Protein AF-0000000076754053 (afdb_homodimer)

Radius of gyration: 27.09 Å; Cα contacts (8 Å, |Δi|>4): 849; chains: 2; bounding box: 54×86×59 Å

InterPro domains:
  IPR000281 Helix-turn-helix protein RpiR [PF01418] (1-73)
  IPR000281 Helix-turn-helix protein RpiR [PS51071] (1-77)
  IPR001347 SIS domain [PF01380] (125-253)
  IPR001347 SIS domain [PS51464] (122-263)
  IPR009057 Homedomain-like superfamily [SSF46689] (1-76)
  IPR035472 RpiR-like, SIS domain [cd05013] (117-256)
  IPR036388 Winged helix-like DNA-binding domain superfamily [G3DSA:1.10.10.10] (1-75)
  IPR046348 SIS domain superfamily [SSF53697] (96-278)
  IPR047640 HTH-type transcriptional regulator RpiR-like [PTHR30514] (1-277)

Structure (mmCIF, N/CA/C/O backbone):
data_AF-0000000076754053-model_v1
#
loop_
_entity.id
_entity.type
_entity.pdbx_description
1 polymer 'SIS domain protein'
#
loop_
_atom_site.group_PDB
_atom_site.id
_atom_site.type_symbol
_atom_site.label_atom_id
_atom_site.label_alt_id
_atom_site.label_comp_id
_atom_site.label_asym_id
_atom_site.label_entity_id
_atom_site.label_seq_id
_atom_site.pdbx_PDB_ins_code
_atom_site.Cartn_x
_atom_site.Cartn_y
_atom_site.Cartn_z
_atom_site.occupancy
_atom_site.B_iso_or_equiv
_atom_site.auth_seq_id
_atom_site.auth_comp_id
_atom_site.auth_asym_id
_atom_site.auth_atom_id
_atom_site.pdbx_PDB_model_num
ATOM 1 N N . MET A 1 1 ? -19.969 27.953 22.328 1 59.28 1 MET A N 1
ATOM 2 C CA . MET A 1 1 ? -20.359 27.812 20.922 1 59.28 1 MET A CA 1
ATOM 3 C C . MET A 1 1 ? -19.125 27.875 20.016 1 59.28 1 MET A C 1
ATOM 5 O O . MET A 1 1 ? -18.25 28.719 20.203 1 59.28 1 MET A O 1
ATOM 9 N N . SER A 1 2 ? -18.938 26.938 19.203 1 71.06 2 SER A N 1
ATOM 10 C CA . SER A 1 2 ? -17.75 26.859 18.359 1 71.06 2 SER A CA 1
ATOM 11 C C . SER A 1 2 ? -17.703 28.016 17.375 1 71.06 2 SER A C 1
ATOM 13 O O . SER A 1 2 ? -18.734 28.641 17.094 1 71.06 2 SER A O 1
ATOM 15 N N . CYS A 1 3 ? -16.516 28.391 17 1 79.94 3 CYS A N 1
ATOM 16 C CA . CYS A 1 3 ? -16.328 29.469 16.031 1 79.94 3 CYS A CA 1
ATOM 17 C C . CYS A 1 3 ? -17.234 29.266 14.82 1 79.94 3 CYS A C 1
ATOM 19 O O . CYS A 1 3 ? -17.906 30.188 14.383 1 79.94 3 CYS A O 1
ATOM 21 N N . ILE A 1 4 ? -17.25 28.047 14.484 1 78.56 4 ILE A N 1
ATOM 22 C CA . ILE A 1 4 ? -18.031 27.703 13.305 1 78.56 4 ILE A CA 1
ATOM 23 C C . ILE A 1 4 ? -19.516 27.875 13.594 1 78.56 4 ILE A C 1
ATOM 25 O O . ILE A 1 4 ? -20.25 28.453 12.781 1 78.56 4 ILE A O 1
ATOM 29 N N . THR A 1 5 ? -19.953 27.344 14.664 1 72.88 5 THR A N 1
ATOM 30 C CA . THR A 1 5 ? -21.359 27.469 15.047 1 72.88 5 THR A CA 1
ATOM 31 C C . THR A 1 5 ? -21.75 28.938 15.172 1 72.88 5 THR A C 1
ATOM 33 O O . THR A 1 5 ? -22.828 29.328 14.75 1 72.88 5 THR A O 1
ATOM 36 N N . LYS A 1 6 ? -20.859 29.766 15.719 1 80.56 6 LYS A N 1
ATOM 37 C CA . LYS A 1 6 ? -21.094 31.203 15.859 1 80.56 6 LYS A CA 1
ATOM 38 C C . LYS A 1 6 ? -21.281 31.859 14.5 1 80.56 6 LYS A C 1
ATOM 40 O O . LYS A 1 6 ? -22.219 32.656 14.297 1 80.56 6 LYS A O 1
ATOM 45 N N . ILE A 1 7 ? -20.422 31.438 13.633 1 85.19 7 ILE A N 1
ATOM 46 C CA . ILE A 1 7 ? -20.438 32.031 12.305 1 85.19 7 ILE A CA 1
ATOM 47 C C . ILE A 1 7 ? -21.703 31.609 11.562 1 85.19 7 ILE A C 1
ATOM 49 O O . ILE A 1 7 ? -22.406 32.438 10.977 1 85.19 7 ILE A O 1
ATOM 53 N N . LYS A 1 8 ? -22.031 30.375 11.633 1 80.25 8 LYS A N 1
ATOM 54 C CA . LYS A 1 8 ? -23.219 29.844 10.961 1 80.25 8 LYS A CA 1
ATOM 55 C C . LYS A 1 8 ? -24.484 30.516 11.492 1 80.25 8 LYS A C 1
ATOM 57 O O . LYS A 1 8 ? -25.391 30.859 10.719 1 80.25 8 LYS A O 1
ATOM 62 N N . SER A 1 9 ? -24.562 30.656 12.75 1 79.62 9 SER A N 1
ATOM 63 C CA . SER A 1 9 ? -25.75 31.219 13.398 1 79.62 9 SER A CA 1
ATOM 64 C C . SER A 1 9 ? -25.906 32.688 13.062 1 79.62 9 SER A C 1
ATOM 66 O O . SER A 1 9 ? -27.031 33.188 12.992 1 79.62 9 SER A O 1
ATOM 68 N N . ALA A 1 10 ? -24.844 33.375 12.758 1 81.75 10 ALA A N 1
ATOM 69 C CA . ALA A 1 10 ? -24.891 34.812 12.602 1 81.75 10 ALA A CA 1
ATOM 70 C C . ALA A 1 10 ? -24.875 35.219 11.125 1 81.75 10 ALA A C 1
ATOM 72 O O . ALA A 1 10 ? -25.078 36.375 10.789 1 81.75 10 ALA A O 1
ATOM 73 N N . LEU A 1 11 ? -24.688 34.281 10.234 1 86.12 11 LEU A N 1
ATOM 74 C CA . LEU A 1 11 ? -24.391 34.531 8.828 1 86.12 11 LEU A CA 1
ATOM 75 C C . LEU A 1 11 ? -25.5 35.344 8.172 1 86.12 11 LEU A C 1
ATOM 77 O O . LEU A 1 11 ? -25.219 36.281 7.434 1 86.12 11 LEU A O 1
ATOM 81 N N . GLU A 1 12 ? -26.688 35.062 8.406 1 82.06 12 GLU A N 1
ATOM 82 C CA . GLU A 1 12 ? -27.828 35.688 7.746 1 82.06 12 GLU A CA 1
ATOM 83 C C . GLU A 1 12 ? -28 37.125 8.227 1 82.06 12 GLU A C 1
ATOM 85 O O . GLU A 1 12 ? -28.562 37.969 7.512 1 82.06 12 GLU A O 1
ATOM 90 N N . SER A 1 13 ? -27.484 37.5 9.359 1 86.62 13 SER A N 1
ATOM 91 C CA . SER A 1 13 ? -27.656 38.844 9.922 1 86.62 13 SER A CA 1
ATOM 92 C C . SER A 1 13 ? -26.438 39.719 9.641 1 86.62 13 SER A C 1
ATOM 94 O O . SER A 1 13 ? -26.438 40.906 9.977 1 86.62 13 SER A O 1
ATOM 96 N N . MET A 1 14 ? -25.484 39.188 8.898 1 86.19 14 MET A N 1
ATOM 97 C CA . MET A 1 14 ? -24.234 39.906 8.641 1 86.19 14 MET A CA 1
ATOM 98 C C . MET A 1 14 ? -24.344 40.781 7.391 1 86.19 14 MET A C 1
ATOM 100 O O . MET A 1 14 ? -25.234 40.562 6.562 1 86.19 14 MET A O 1
ATOM 104 N N . THR A 1 15 ? -23.484 41.844 7.383 1 89.25 15 THR A N 1
ATOM 105 C CA . THR A 1 15 ? -23.375 42.656 6.18 1 89.25 15 THR A CA 1
ATOM 106 C C . THR A 1 15 ? -22.812 41.844 5.023 1 89.25 15 THR A C 1
ATOM 108 O O . THR A 1 15 ? -22.312 40.75 5.227 1 89.25 15 THR A O 1
ATOM 111 N N . ALA A 1 16 ? -22.906 42.406 3.836 1 89.19 16 ALA A N 1
ATOM 112 C CA . ALA A 1 16 ? -22.438 41.688 2.643 1 89.19 16 ALA A CA 1
ATOM 113 C C . ALA A 1 16 ? -20.969 41.312 2.777 1 89.19 16 ALA A C 1
ATOM 115 O O . ALA A 1 16 ? -20.594 40.156 2.469 1 89.19 16 ALA A O 1
ATOM 116 N N . THR A 1 17 ? -20.219 42.219 3.18 1 90.75 17 THR A N 1
ATOM 117 C CA . THR A 1 17 ? -18.797 41.938 3.346 1 90.75 17 THR A CA 1
ATOM 118 C C . THR A 1 17 ? -18.562 40.906 4.422 1 90.75 17 THR A C 1
ATOM 120 O O . THR A 1 17 ? -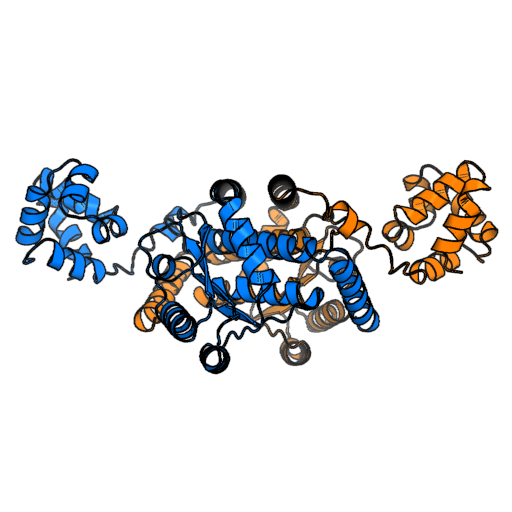17.719 40 4.25 1 90.75 17 THR A O 1
ATOM 123 N N . GLU A 1 18 ? -19.281 40.969 5.512 1 92.56 18 GLU A N 1
ATOM 124 C CA . GLU A 1 18 ? -19.172 40 6.598 1 92.56 18 GLU A CA 1
ATOM 125 C C . GLU A 1 18 ? -19.609 38.625 6.152 1 92.56 18 GLU A C 1
ATOM 127 O O . GLU A 1 18 ? -19 37.625 6.535 1 92.56 18 GLU A O 1
ATOM 132 N N . GLN A 1 19 ? -20.562 38.531 5.336 1 92.06 19 GLN A N 1
ATOM 133 C CA . GLN A 1 19 ? -21.016 37.281 4.785 1 92.06 19 GLN A CA 1
ATOM 134 C C . GLN A 1 19 ? -19.953 36.656 3.895 1 92.06 19 GLN A C 1
ATOM 136 O O . GLN A 1 19 ? -19.75 35.438 3.922 1 92.06 19 GLN A O 1
ATOM 141 N N . MET A 1 20 ? -19.328 37.438 3.178 1 89.19 20 MET A N 1
ATOM 142 C CA . MET A 1 20 ? -18.234 36.938 2.338 1 89.19 20 MET A CA 1
ATOM 143 C C . MET A 1 20 ? -17.141 36.312 3.188 1 89.19 20 MET A C 1
ATOM 145 O O . MET A 1 20 ? -16.641 35.219 2.877 1 89.19 20 MET A O 1
ATOM 149 N N . ILE A 1 21 ? -16.781 37 4.27 1 92 21 ILE A N 1
ATOM 150 C CA . ILE A 1 21 ? -15.742 36.5 5.164 1 92 21 ILE A CA 1
ATOM 151 C C . ILE A 1 21 ? -16.219 35.25 5.879 1 92 21 ILE A C 1
ATOM 153 O O . ILE A 1 21 ? -15.508 34.25 5.926 1 92 21 ILE A O 1
ATOM 157 N N . GLY A 1 22 ? -17.406 35.281 6.461 1 90.75 22 GLY A N 1
ATOM 158 C CA . GLY A 1 22 ? -17.953 34.125 7.141 1 90.75 22 GLY A CA 1
ATOM 159 C C . GLY A 1 22 ? -18.031 32.906 6.254 1 90.75 22 GLY A C 1
ATOM 160 O O . GLY A 1 22 ? -17.625 31.812 6.664 1 90.75 22 GLY A O 1
ATOM 161 N N .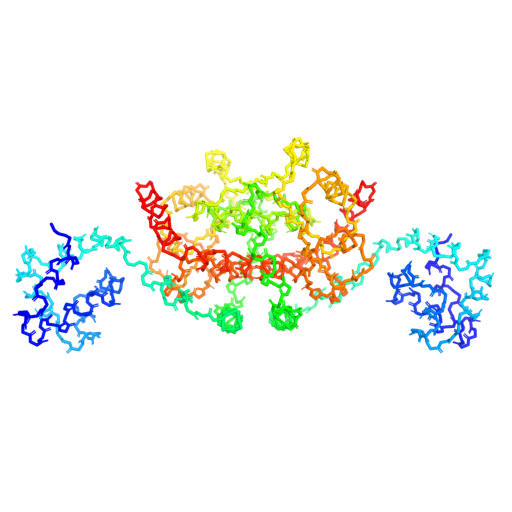 ARG A 1 23 ? -18.516 33.094 4.988 1 84.31 23 ARG A N 1
ATOM 162 C CA . ARG A 1 23 ? -18.594 31.984 4.035 1 84.31 23 ARG A CA 1
ATOM 163 C C . ARG A 1 23 ? -17.203 31.484 3.666 1 84.31 23 ARG A C 1
ATOM 165 O O . ARG A 1 23 ? -16.984 30.281 3.533 1 84.31 23 ARG A O 1
ATOM 172 N N . TYR A 1 24 ? -16.359 32.438 3.533 1 86.12 24 TYR A N 1
ATOM 173 C CA . TYR A 1 24 ? -14.984 32.031 3.236 1 86.12 24 TYR A CA 1
ATOM 174 C C . TYR A 1 24 ? -14.406 31.172 4.367 1 86.12 24 TYR A C 1
ATOM 176 O O . TYR A 1 24 ? -13.75 30.172 4.117 1 86.12 24 TYR A O 1
ATOM 184 N N . ILE A 1 25 ? -14.617 31.578 5.621 1 85 25 ILE A N 1
ATOM 185 C CA . ILE A 1 25 ? -14.141 30.828 6.777 1 85 25 ILE A CA 1
ATOM 186 C C . ILE A 1 25 ? -14.766 29.422 6.777 1 85 25 ILE A C 1
ATOM 188 O O . ILE A 1 25 ? -14.07 28.438 6.996 1 85 25 ILE A O 1
ATOM 192 N N . LEU A 1 26 ? -16.062 29.359 6.434 1 77.31 26 LEU A N 1
ATOM 193 C CA . LEU A 1 26 ? -16.797 28.094 6.477 1 77.31 26 LEU A CA 1
ATOM 194 C C . LEU A 1 26 ? -16.344 27.172 5.348 1 77.31 26 LEU A C 1
ATOM 196 O O . LEU A 1 26 ? -16.266 25.953 5.527 1 77.31 26 LEU A O 1
ATOM 200 N N . GLU A 1 27 ? -15.977 27.797 4.207 1 73.25 27 GLU A N 1
ATOM 201 C CA . GLU A 1 27 ? -15.656 27.031 3.006 1 73.25 27 GLU A CA 1
ATOM 202 C C . GLU A 1 27 ? -14.164 26.75 2.906 1 73.25 27 GLU A C 1
ATOM 204 O O . GLU A 1 27 ? -13.75 25.766 2.291 1 73.25 27 GLU A O 1
ATOM 209 N N . HIS A 1 28 ? -13.422 27.641 3.531 1 74.56 28 HIS A N 1
ATOM 210 C CA . HIS A 1 28 ? -11.969 27.562 3.379 1 74.56 28 HIS A CA 1
ATOM 211 C C . HIS A 1 28 ? -11.273 27.594 4.734 1 74.56 28 HIS A C 1
ATOM 213 O O . HIS A 1 28 ? -10.32 28.359 4.93 1 74.56 28 HIS A O 1
ATOM 219 N N . ARG A 1 29 ? -11.734 26.766 5.676 1 73.75 29 ARG A N 1
ATOM 220 C CA . ARG A 1 29 ? -11.266 26.781 7.059 1 73.75 29 ARG A CA 1
ATOM 221 C C . ARG A 1 29 ? -9.75 26.609 7.125 1 73.75 29 ARG A C 1
ATOM 223 O O . ARG A 1 29 ? -9.07 27.375 7.812 1 73.75 29 ARG A O 1
ATOM 230 N N . HIS A 1 30 ? -9.312 25.672 6.379 1 67.75 30 HIS A N 1
ATOM 231 C CA . HIS A 1 30 ? -7.891 25.359 6.449 1 67.75 30 HIS A CA 1
ATOM 232 C C . HIS A 1 30 ? -7.051 26.516 5.902 1 67.75 30 HIS A C 1
ATOM 234 O O . HIS A 1 30 ? -6.027 26.875 6.492 1 67.75 30 HIS A O 1
ATOM 240 N N . GLU A 1 31 ? -7.492 27.109 4.863 1 75 31 GLU A N 1
ATOM 241 C CA . GLU A 1 31 ? -6.789 28.25 4.289 1 75 31 GLU A CA 1
ATOM 242 C C . GLU A 1 31 ? -6.797 29.438 5.242 1 75 31 GLU A C 1
ATOM 244 O O . GLU A 1 31 ? -5.793 30.141 5.375 1 75 31 GLU A O 1
ATOM 249 N N . VAL A 1 32 ? -7.855 29.578 5.926 1 83.12 32 VAL A N 1
ATOM 250 C CA . VAL A 1 32 ? -8.023 30.688 6.859 1 83.12 32 VAL A CA 1
ATOM 251 C C . VAL A 1 32 ? -6.996 30.578 7.984 1 83.12 32 VAL A C 1
ATOM 253 O O . VAL A 1 32 ? -6.422 31.578 8.406 1 83.12 32 VAL A O 1
ATOM 256 N N . LEU A 1 33 ? -6.805 29.25 8.32 1 78.81 33 LEU A N 1
ATOM 257 C CA . LEU A 1 33 ? -5.891 29.031 9.438 1 78.81 33 LEU A CA 1
ATOM 258 C C . LEU A 1 33 ? -4.449 29.281 9.008 1 78.81 33 LEU A C 1
ATOM 260 O O . LEU A 1 33 ? -3.609 29.656 9.836 1 78.81 33 LEU A O 1
ATOM 264 N N . GLU A 1 34 ? -4.203 29.297 7.746 1 75.5 34 GLU A N 1
ATOM 265 C CA . GLU A 1 34 ? -2.828 29.359 7.258 1 75.5 34 GLU A CA 1
ATOM 266 C C . GLU A 1 34 ? -2.496 30.734 6.707 1 75.5 34 GLU A C 1
ATOM 268 O O . GLU A 1 34 ? -1.337 31.156 6.723 1 75.5 34 GLU A O 1
ATOM 273 N N . MET A 1 35 ? -3.441 31.453 6.238 1 80.5 35 MET A N 1
ATOM 274 C CA . MET A 1 35 ? -3.227 32.719 5.566 1 80.5 35 MET A CA 1
ATOM 275 C C . MET A 1 35 ? -3.156 33.875 6.574 1 80.5 35 MET A C 1
ATOM 277 O O . MET A 1 35 ? -3.789 33.812 7.633 1 80.5 35 MET A O 1
ATOM 281 N N . ASN A 1 36 ? -2.248 34.812 6.227 1 82.19 36 ASN A N 1
ATOM 282 C CA . ASN A 1 36 ? -2.244 36.031 7.039 1 82.19 36 ASN A CA 1
ATOM 283 C C . ASN A 1 36 ? -3.371 36.969 6.633 1 82.19 36 ASN A C 1
ATOM 285 O O . ASN A 1 36 ? -4.113 36.688 5.688 1 82.19 36 ASN A O 1
ATOM 289 N N . THR A 1 37 ? -3.453 38.031 7.434 1 88.75 37 THR A N 1
ATOM 290 C CA . THR A 1 37 ? -4.574 38.969 7.309 1 88.75 37 THR A CA 1
ATOM 291 C C . THR A 1 37 ? -4.637 39.562 5.902 1 88.75 37 THR A C 1
ATOM 293 O O . THR A 1 37 ? -5.719 39.656 5.32 1 88.75 37 THR A O 1
ATOM 296 N N . LEU A 1 38 ? -3.502 39.875 5.336 1 83.44 38 LEU A N 1
ATOM 297 C CA . LEU A 1 38 ? -3.453 40.469 4 1 83.44 38 LEU A CA 1
ATOM 298 C C . LEU A 1 38 ? -3.846 39.438 2.943 1 83.44 38 LEU A C 1
ATOM 300 O O . LEU A 1 38 ? -4.629 39.75 2.039 1 83.44 38 LEU A O 1
ATOM 304 N N . GLU A 1 39 ? -3.41 38.312 3.029 1 84.12 39 GLU A N 1
ATOM 305 C CA . GLU A 1 39 ? -3.705 37.219 2.109 1 84.12 39 GLU A CA 1
ATOM 306 C C . GLU A 1 39 ? -5.188 36.844 2.137 1 84.12 39 GLU A C 1
ATOM 308 O O . GLU A 1 39 ? -5.789 36.594 1.093 1 84.12 39 GLU A O 1
ATOM 313 N N . LEU A 1 40 ? -5.707 36.719 3.295 1 91.75 40 LEU A N 1
ATOM 314 C CA . LEU A 1 40 ? -7.117 36.406 3.473 1 91.75 40 LEU A CA 1
ATOM 315 C C . LEU A 1 40 ? -8 37.469 2.803 1 91.75 40 LEU A C 1
ATOM 317 O O . LEU A 1 40 ? -9.016 37.125 2.195 1 91.75 40 LEU A O 1
ATOM 321 N N . GLY A 1 41 ? -7.555 38.719 2.893 1 91 41 GLY A N 1
ATOM 322 C CA . GLY A 1 41 ? -8.266 39.781 2.197 1 91 41 GLY A CA 1
ATOM 323 C C . GLY A 1 41 ? -8.312 39.594 0.695 1 91 41 GLY A C 1
ATOM 324 O O . GLY A 1 41 ? -9.383 39.688 0.088 1 91 41 GLY A O 1
ATOM 325 N N . TRP A 1 42 ? -7.211 39.25 0.182 1 82.31 42 TRP A N 1
ATOM 326 C CA . TRP A 1 42 ? -7.105 39.031 -1.258 1 82.31 42 TRP A CA 1
ATOM 327 C C . TRP A 1 42 ? -7.906 37.812 -1.689 1 82.31 42 TRP A C 1
ATOM 329 O O . TRP A 1 42 ? -8.688 37.875 -2.643 1 82.31 42 TRP A O 1
ATOM 339 N N . ALA A 1 43 ? -7.812 36.844 -0.965 1 81.94 43 ALA A N 1
ATOM 340 C CA . ALA A 1 43 ? -8.398 35.531 -1.319 1 81.94 43 ALA A CA 1
ATOM 341 C C . ALA A 1 43 ? -9.922 35.594 -1.236 1 81.94 43 ALA A C 1
ATOM 343 O O . ALA A 1 43 ? -10.609 34.906 -1.985 1 81.94 43 ALA A O 1
ATOM 344 N N . SER A 1 44 ? -10.391 36.375 -0.366 1 87.75 44 SER A N 1
ATOM 345 C CA . SER A 1 44 ? -11.836 36.438 -0.14 1 87.75 44 SER A CA 1
ATOM 346 C C . SER A 1 44 ? -12.469 37.594 -0.88 1 87.75 44 SER A C 1
ATOM 348 O O . SER A 1 44 ? -13.68 37.812 -0.796 1 87.75 44 SER A O 1
ATOM 350 N N . GLY A 1 45 ? -11.617 38.375 -1.579 1 85.62 45 GLY A N 1
ATOM 351 C CA . GLY A 1 45 ? -12.133 39.531 -2.285 1 85.62 45 GLY A CA 1
ATOM 352 C C . GLY A 1 45 ? -12.531 40.656 -1.357 1 85.62 45 GLY A C 1
ATOM 353 O O . GLY A 1 45 ? -13.477 41.406 -1.642 1 85.62 45 GLY A O 1
ATOM 354 N N . THR A 1 46 ? -11.969 40.719 -0.225 1 91.19 46 THR A N 1
ATOM 355 C CA . THR A 1 46 ? -12.219 41.781 0.756 1 91.19 46 THR A CA 1
ATOM 356 C C . THR A 1 46 ? -10.93 42.5 1.119 1 91.19 46 THR A C 1
ATOM 358 O O . THR A 1 46 ? -10.117 42.812 0.244 1 91.19 46 THR A O 1
ATOM 361 N N . SER A 1 47 ? -10.742 42.875 2.352 1 89.31 47 SER A N 1
ATOM 362 C CA . SER A 1 47 ? -9.516 43.5 2.811 1 89.31 47 SER A CA 1
ATOM 363 C C . SER A 1 47 ? -9.078 42.969 4.164 1 89.31 47 SER A C 1
ATOM 365 O O . SER A 1 47 ? -9.883 42.375 4.898 1 89.31 47 SER A O 1
ATOM 367 N N . GLY A 1 48 ? -7.766 43.094 4.434 1 91.75 48 GLY A N 1
ATOM 368 C CA . GLY A 1 48 ? -7.266 42.688 5.742 1 91.75 48 GLY A CA 1
ATOM 369 C C . GLY A 1 48 ? -7.984 43.375 6.887 1 91.75 48 GLY A C 1
ATOM 370 O O . GLY A 1 48 ? -8.273 42.75 7.91 1 91.75 48 GLY A O 1
ATOM 371 N N . ALA A 1 49 ? -8.227 44.656 6.711 1 92.44 49 ALA A N 1
ATOM 372 C CA . ALA A 1 49 ? -8.93 45.438 7.73 1 92.44 49 ALA A CA 1
ATOM 373 C C . ALA A 1 49 ? -10.336 44.875 7.961 1 92.44 49 ALA A C 1
ATOM 375 O O . ALA A 1 49 ? -10.805 44.812 9.102 1 92.44 49 ALA A O 1
ATOM 376 N N . ALA A 1 50 ? -11.008 44.438 6.906 1 94.06 50 ALA A N 1
ATOM 377 C CA . ALA A 1 50 ? -12.344 43.844 7.023 1 94.06 50 ALA A CA 1
ATOM 378 C C . ALA A 1 50 ? -12.305 42.562 7.852 1 94.06 50 ALA A C 1
ATOM 380 O O . ALA A 1 50 ? -13.211 42.312 8.648 1 94.06 50 ALA A O 1
ATOM 381 N N . TRP A 1 51 ? -11.289 41.719 7.719 1 94.25 51 TRP A N 1
ATOM 382 C CA . TRP A 1 51 ? -11.125 40.5 8.477 1 94.25 51 TRP A CA 1
ATOM 383 C C . TRP A 1 51 ? -10.922 40.781 9.961 1 94.25 51 TRP A C 1
ATOM 385 O O . TRP A 1 51 ? -11.477 40.094 10.82 1 94.25 51 TRP A O 1
ATOM 395 N N . THR A 1 52 ? -10.094 41.812 10.273 1 93.38 52 THR A N 1
ATOM 396 C CA . THR A 1 52 ? -9.867 42.219 11.656 1 93.38 52 THR A CA 1
ATOM 397 C C . THR A 1 52 ? -11.164 42.719 12.297 1 93.38 52 THR A C 1
ATOM 399 O O . THR A 1 52 ? -11.477 42.344 13.43 1 93.38 52 THR A O 1
ATOM 402 N N . ARG A 1 53 ? -11.953 43.531 11.625 1 93.81 53 ARG A N 1
ATOM 403 C CA . ARG A 1 53 ? -13.234 44.031 12.109 1 93.81 53 ARG A CA 1
ATOM 404 C C . ARG A 1 53 ? -14.219 42.875 12.32 1 93.81 53 ARG A C 1
ATOM 406 O O . ARG A 1 53 ? -14.969 42.875 13.297 1 93.81 53 ARG A O 1
ATOM 413 N N . PHE A 1 54 ? -14.227 41.906 11.32 1 94.25 54 PHE A N 1
ATOM 414 C CA . PHE A 1 54 ? -15.086 40.75 11.422 1 94.25 54 PHE A CA 1
ATOM 415 C C . PHE A 1 54 ? -14.805 39.969 12.703 1 94.25 54 PHE A C 1
ATOM 417 O O . PHE A 1 54 ? -15.727 39.625 13.438 1 94.25 54 PHE A O 1
ATOM 424 N N . ALA A 1 55 ? -13.539 39.688 12.938 1 93.88 55 ALA A N 1
ATOM 425 C CA . ALA A 1 55 ? -13.148 38.938 14.125 1 93.88 55 ALA A CA 1
ATOM 426 C C . ALA A 1 55 ? -13.641 39.625 15.398 1 93.88 55 ALA A C 1
ATOM 428 O O . ALA A 1 55 ? -14.195 38.969 16.281 1 93.88 55 ALA A O 1
ATOM 429 N N . LYS A 1 56 ? -13.453 40.906 15.484 1 91.69 56 LYS A N 1
ATOM 430 C CA . LYS A 1 56 ? -13.883 41.656 16.656 1 91.69 56 LYS A CA 1
ATOM 431 C C . LYS A 1 56 ? -15.398 41.656 16.781 1 91.69 56 LYS A C 1
ATOM 433 O O . LYS A 1 56 ? -15.93 41.5 17.891 1 91.69 56 LYS A O 1
ATOM 438 N N . LYS A 1 57 ? -16.047 41.781 15.695 1 90.5 57 LYS A N 1
ATOM 439 C CA . LYS A 1 57 ? -17.516 41.75 15.703 1 90.5 57 LYS A CA 1
ATOM 440 C C . LYS A 1 57 ? -18.016 40.406 16.219 1 90.5 57 LYS A C 1
ATOM 442 O O . LYS A 1 57 ? -19.031 40.344 16.906 1 90.5 57 LYS A O 1
ATOM 447 N N . MET A 1 58 ? -17.328 39.375 15.867 1 90.69 58 MET A N 1
ATOM 448 C CA . MET A 1 58 ? -17.688 38.031 16.281 1 90.69 58 MET A CA 1
ATOM 449 C C . MET A 1 58 ? -17.312 37.781 17.734 1 90.69 58 MET A C 1
ATOM 451 O O . MET A 1 58 ? -17.531 36.688 18.266 1 90.69 58 MET A O 1
ATOM 455 N N . GLY A 1 59 ? -16.672 38.719 18.328 1 87.5 59 GLY A N 1
ATOM 456 C CA . GLY A 1 59 ? -16.406 38.625 19.75 1 87.5 59 GLY A CA 1
ATOM 457 C C . GLY A 1 59 ? -14.977 38.25 20.078 1 87.5 59 GLY A C 1
ATOM 458 O O . GLY A 1 59 ? -14.656 37.906 21.219 1 87.5 59 GLY A O 1
ATOM 459 N N . TYR A 1 60 ? -14.172 38.281 19.062 1 90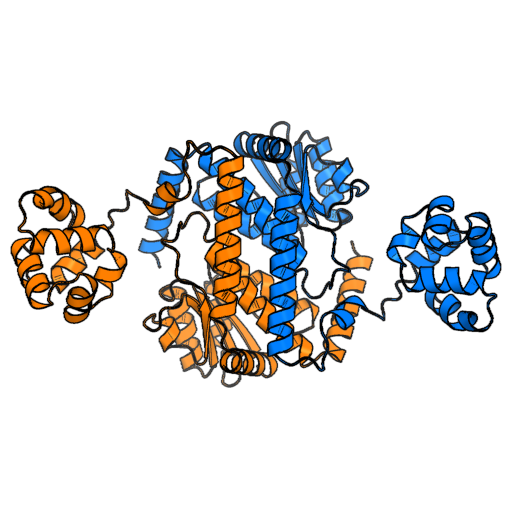.94 60 TYR A N 1
ATOM 460 C CA . TYR A 1 60 ? -12.781 37.906 19.297 1 90.94 60 TYR A CA 1
ATOM 461 C C . TYR A 1 60 ? -11.906 39.156 19.422 1 90.94 60 TYR A C 1
ATOM 463 O O . TYR A 1 60 ? -12.234 40.219 18.875 1 90.94 60 TYR A O 1
ATOM 471 N N . LYS A 1 61 ? -10.789 39.062 20.109 1 88.88 61 LYS A N 1
ATOM 472 C CA . LYS A 1 61 ? -9.867 40.156 20.281 1 88.88 61 LYS A CA 1
ATOM 473 C C . LYS A 1 61 ? -9.195 40.531 18.953 1 88.88 61 LYS A C 1
ATOM 475 O O . LYS A 1 61 ? -8.672 41.625 18.812 1 88.88 61 LYS A O 1
ATOM 480 N N . GLY A 1 62 ? -9.18 39.688 18.047 1 90.69 62 GLY A N 1
ATOM 481 C CA . GLY A 1 62 ? -8.586 39.875 16.734 1 90.69 62 GLY A CA 1
ATOM 482 C C . GLY A 1 62 ? -8.602 38.594 15.898 1 90.69 62 GLY A C 1
ATOM 483 O O . GLY A 1 62 ? -9.156 37.562 16.312 1 90.69 62 GLY A O 1
ATOM 484 N N . LEU A 1 63 ? -8.07 38.781 14.695 1 91.5 63 LEU A N 1
ATOM 485 C CA . LEU A 1 63 ? -8.062 37.656 13.773 1 91.5 63 LEU A CA 1
ATOM 486 C C . LEU A 1 63 ? -7.297 36.469 14.367 1 91.5 63 LEU A C 1
ATOM 488 O O . LEU A 1 63 ? -7.734 35.344 14.258 1 91.5 63 LEU A O 1
ATOM 492 N N . PRO A 1 64 ? -6.219 36.688 15.141 1 85.75 64 PRO A N 1
ATOM 493 C CA . PRO A 1 64 ? -5.523 35.531 15.719 1 85.75 64 PRO A CA 1
ATOM 494 C C . PRO A 1 64 ? -6.391 34.75 16.703 1 85.75 64 PRO A C 1
ATOM 496 O O . PRO A 1 64 ? -6.352 33.531 16.734 1 85.75 64 PRO A O 1
ATOM 499 N N . ALA A 1 65 ? -7.168 35.438 17.547 1 85.38 65 ALA A N 1
ATOM 500 C CA . ALA A 1 65 ? -8.062 34.781 18.5 1 85.38 65 ALA A CA 1
ATOM 501 C C . ALA A 1 65 ? -9.156 33.969 17.781 1 85.38 65 ALA A C 1
ATOM 503 O O . ALA A 1 65 ? -9.516 32.875 18.203 1 85.38 65 ALA A O 1
ATOM 504 N N . LEU A 1 66 ? -9.719 34.531 16.703 1 88.31 66 LEU A N 1
ATOM 505 C CA . LEU A 1 66 ? -10.711 33.812 15.898 1 88.31 66 LEU A CA 1
ATOM 506 C C . LEU A 1 66 ? -10.109 32.562 15.281 1 88.31 66 LEU A C 1
ATOM 508 O O . LEU A 1 66 ? -10.711 31.484 15.336 1 88.31 66 LEU A O 1
ATOM 512 N N . LYS A 1 67 ? -8.977 32.719 14.703 1 84 67 LYS A N 1
ATOM 513 C CA . LYS A 1 67 ? -8.289 31.578 14.102 1 84 67 LYS A CA 1
ATOM 514 C C . LYS A 1 67 ? -8.008 30.5 15.141 1 84 67 LYS A C 1
ATOM 516 O O . LYS A 1 67 ? -8.125 29.297 14.844 1 84 67 LYS A O 1
ATOM 521 N N . LEU A 1 68 ? -7.68 30.922 16.297 1 75.88 68 LEU A N 1
ATOM 522 C CA . LEU A 1 68 ? -7.441 29.953 17.375 1 75.88 68 LEU A CA 1
ATOM 523 C C . LEU A 1 68 ? -8.711 29.172 17.688 1 75.88 68 LEU A C 1
ATOM 525 O O . LEU A 1 68 ? -8.672 27.953 17.859 1 75.88 68 LEU A O 1
ATOM 529 N N . ASP A 1 69 ? -9.758 29.891 17.953 1 74.5 69 ASP A N 1
ATOM 530 C CA . ASP A 1 69 ? -11.039 29.234 18.203 1 74.5 69 ASP A CA 1
ATOM 531 C C . ASP A 1 69 ? -11.461 28.391 17.016 1 74.5 69 ASP A C 1
ATOM 533 O O . ASP A 1 69 ? -11.969 27.266 17.188 1 74.5 69 ASP A O 1
ATOM 537 N N . LEU A 1 70 ? -11.305 29 15.812 1 74.44 70 LEU A N 1
ATOM 538 C CA . LEU A 1 70 ? -11.617 28.266 14.586 1 74.44 70 LEU A CA 1
ATOM 539 C C . LEU A 1 70 ? -10.797 26.984 14.484 1 74.44 70 LEU A C 1
ATOM 541 O O . LEU A 1 70 ? -11.312 25.953 14.047 1 74.44 70 LEU A O 1
ATOM 545 N N . ALA A 1 71 ? -9.586 27.188 14.852 1 66.12 71 ALA A N 1
ATOM 546 C CA . ALA A 1 71 ? -8.711 26.016 14.859 1 66.12 71 ALA A CA 1
ATOM 547 C C . ALA A 1 71 ? -9.234 24.953 15.812 1 66.12 71 ALA A C 1
ATOM 549 O O . ALA A 1 71 ? -9.055 23.75 15.578 1 66.12 71 ALA A O 1
ATOM 550 N N . GLN A 1 72 ? -9.734 25.562 16.812 1 59.12 72 GLN A N 1
ATOM 551 C CA . GLN A 1 72 ? -10.297 24.672 17.828 1 59.12 72 GLN A CA 1
ATOM 552 C C . GLN A 1 72 ? -11.664 24.141 17.406 1 59.12 72 GLN A C 1
ATOM 554 O O . GLN A 1 72 ? -12.102 23.094 17.891 1 59.12 72 GLN A O 1
ATOM 559 N N . ASP A 1 73 ? -12.375 25.141 16.781 1 52.34 73 ASP A N 1
ATOM 560 C CA . ASP A 1 73 ? -13.711 24.75 16.312 1 52.34 73 ASP A CA 1
ATOM 561 C C . ASP A 1 73 ? -13.641 23.562 15.367 1 52.34 73 ASP A C 1
ATOM 563 O O . ASP A 1 73 ? -13.156 23.672 14.242 1 52.34 73 ASP A O 1
ATOM 567 N N . ARG A 1 74 ? -12.867 22.734 15.57 1 46.97 74 ARG A N 1
ATOM 568 C CA . ARG A 1 74 ? -12.859 21.469 14.828 1 46.97 74 ARG A CA 1
ATOM 569 C C . ARG A 1 74 ? -14.266 21.094 14.367 1 46.97 74 ARG A C 1
ATOM 571 O O . ARG A 1 74 ? -15.078 20.625 15.164 1 46.97 74 ARG A O 1
ATOM 578 N N . THR A 1 75 ? -14.93 22.016 13.781 1 41.09 75 THR A N 1
ATOM 579 C CA . THR A 1 75 ? -16.234 21.438 13.477 1 41.09 75 THR A CA 1
ATOM 580 C C . THR A 1 75 ? -16.094 20 12.992 1 41.09 75 THR A C 1
ATOM 582 O O . THR A 1 75 ? -15.602 19.75 11.891 1 41.09 75 THR A O 1
ATOM 585 N N . ASP A 1 76 ? -15.688 19.203 13.648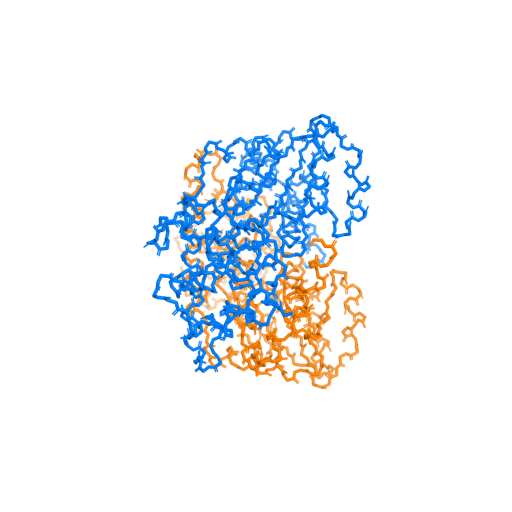 1 41.12 76 ASP A N 1
ATOM 586 C CA . ASP A 1 76 ? -15.656 17.75 13.758 1 41.12 76 ASP A CA 1
ATOM 587 C C . ASP A 1 76 ? -16.75 17.109 12.898 1 41.12 76 ASP A C 1
ATOM 589 O O . ASP A 1 76 ? -16.625 15.961 12.461 1 41.12 76 ASP A O 1
ATOM 593 N N . GLU A 1 77 ? -17.859 17.75 12.875 1 42.56 77 GLU A N 1
ATOM 594 C CA . GLU A 1 77 ? -19.078 17.094 12.453 1 42.56 77 GLU A CA 1
ATOM 595 C C . GLU A 1 77 ? -19.094 16.859 10.945 1 42.56 77 GLU A C 1
ATOM 597 O O . GLU A 1 77 ? -19.734 15.922 10.461 1 42.56 77 GLU A O 1
ATOM 602 N N . GLU A 1 78 ? -18.703 17.906 10.078 1 46.06 78 GLU A N 1
ATOM 603 C CA . GLU A 1 78 ? -18.984 17.766 8.656 1 46.06 78 GLU A CA 1
ATOM 604 C C . GLU A 1 78 ? -17.75 17.297 7.891 1 46.06 78 GLU A C 1
ATOM 606 O O . GLU A 1 78 ? -16.672 17.891 8.016 1 46.06 78 GLU A O 1
ATOM 611 N N . MET A 1 79 ? -17.469 16.156 7.961 1 52.16 79 MET A N 1
ATOM 612 C CA . MET A 1 79 ? -16.453 15.617 7.059 1 52.16 79 MET A CA 1
ATOM 613 C C . MET A 1 79 ? -16.844 15.867 5.602 1 52.16 79 MET A C 1
ATOM 615 O O . MET A 1 79 ? -17.234 14.938 4.895 1 52.16 79 MET A O 1
ATOM 619 N N . PRO A 1 80 ? -16.906 17.25 5.188 1 55.19 80 PRO A N 1
ATOM 620 C CA . PRO A 1 80 ? -17.312 17.547 3.811 1 55.19 80 PRO A CA 1
ATOM 621 C C . PRO A 1 80 ? -16.562 16.703 2.781 1 55.19 80 PRO A C 1
ATOM 623 O O . PRO A 1 80 ? -17.109 16.375 1.724 1 55.19 80 PRO A O 1
ATOM 626 N N . GLU A 1 81 ? -15.461 16.266 3.174 1 57.06 81 GLU A N 1
ATOM 627 C CA . GLU A 1 81 ? -14.648 15.547 2.195 1 57.06 81 GLU A CA 1
ATOM 628 C C . GLU A 1 81 ? -15.211 14.156 1.916 1 57.06 81 GLU A C 1
ATOM 630 O O . GLU A 1 81 ? -15.227 13.703 0.769 1 57.06 81 GLU A O 1
ATOM 635 N N . VAL A 1 82 ? -15.734 13.586 2.975 1 57.09 82 VAL A N 1
ATOM 636 C CA . VAL A 1 82 ? -16.344 12.281 2.752 1 57.09 82 VAL A CA 1
ATOM 637 C C . VAL A 1 82 ? -17.594 12.445 1.882 1 57.09 82 VAL A C 1
ATOM 639 O O . VAL A 1 82 ? -17.828 11.641 0.974 1 57.09 82 VAL A O 1
ATOM 642 N N . ASP A 1 83 ? -18.25 13.516 2.143 1 57.53 83 ASP A N 1
ATOM 643 C CA . ASP A 1 83 ? -19.5 13.758 1.435 1 57.53 83 ASP A CA 1
ATOM 644 C C . ASP A 1 83 ? -19.25 14.023 -0.049 1 57.53 83 ASP A C 1
ATOM 646 O O . ASP A 1 83 ? -20.047 13.602 -0.899 1 57.53 83 ASP A O 1
ATOM 650 N N . LEU A 1 84 ? -18.188 14.594 -0.213 1 61.34 84 LEU A N 1
ATOM 651 C CA . LEU A 1 84 ? -17.906 14.992 -1.589 1 61.34 84 LEU A CA 1
ATOM 652 C C . LEU A 1 84 ? -17.422 13.805 -2.408 1 61.34 84 LEU A C 1
ATOM 654 O O . LEU A 1 84 ? -17.734 13.688 -3.594 1 61.34 84 LEU A O 1
ATOM 658 N N . PHE A 1 85 ? -16.844 12.945 -1.693 1 72.94 85 PHE A N 1
ATOM 659 C CA . PHE A 1 85 ? -16.297 11.844 -2.479 1 72.94 85 PHE A CA 1
ATOM 660 C C . PHE A 1 85 ? -17.25 10.664 -2.496 1 72.94 85 PHE A C 1
ATOM 662 O O . PHE A 1 85 ? -17.562 10.117 -3.561 1 72.94 85 PHE A O 1
ATOM 669 N N . LEU A 1 86 ? -17.703 10.375 -1.278 1 82.56 86 LEU A N 1
ATOM 670 C CA . LEU A 1 86 ? -18.578 9.211 -1.188 1 82.56 86 LEU A CA 1
ATOM 671 C C . LEU A 1 86 ? -20.047 9.633 -1.163 1 82.56 86 LEU A C 1
ATOM 673 O O . LEU A 1 86 ? -20.562 10.055 -0.122 1 82.56 86 LEU A O 1
ATOM 677 N N . ASP A 1 87 ? -20.625 9.688 -2.307 1 82.06 87 ASP A N 1
ATOM 678 C CA . ASP A 1 87 ? -22.047 9.961 -2.412 1 82.06 87 ASP A CA 1
ATOM 679 C C . ASP A 1 87 ? -22.875 8.68 -2.258 1 82.06 87 ASP A C 1
ATOM 681 O O . ASP A 1 87 ? -22.703 7.734 -3.027 1 82.06 87 ASP A O 1
ATOM 685 N N . PRO A 1 88 ? -23.703 8.625 -1.197 1 85.56 88 PRO A N 1
ATOM 686 C CA . PRO A 1 88 ? -24.484 7.41 -0.981 1 85.56 88 PRO A CA 1
ATOM 687 C C . PRO A 1 88 ? -25.422 7.094 -2.148 1 85.56 88 PRO A C 1
ATOM 689 O O . PRO A 1 88 ? -25.922 5.973 -2.258 1 85.56 88 PRO A O 1
ATOM 692 N N . ARG A 1 89 ? -25.641 7.996 -2.992 1 87.31 89 ARG A N 1
ATOM 693 C CA . ARG A 1 89 ? -26.547 7.801 -4.117 1 87.31 89 ARG A CA 1
ATOM 694 C C . ARG A 1 89 ? -25.797 7.309 -5.348 1 87.31 89 ARG A C 1
ATOM 696 O O . ARG A 1 89 ? -26.406 6.918 -6.344 1 87.31 89 ARG A O 1
ATOM 703 N N . ASP A 1 90 ? -24.453 7.289 -5.305 1 90.81 90 ASP A N 1
ATOM 704 C CA . ASP A 1 90 ? -23.656 6.84 -6.445 1 90.81 90 ASP A CA 1
ATOM 705 C C . ASP A 1 90 ? -23.922 5.371 -6.758 1 90.81 90 ASP A C 1
ATOM 707 O O . ASP A 1 90 ? -24.031 4.547 -5.844 1 90.81 90 ASP A O 1
ATOM 711 N N . THR A 1 91 ? -24.031 5.129 -8.023 1 94.69 91 THR A N 1
ATOM 712 C CA . THR A 1 91 ? -23.969 3.736 -8.461 1 94.69 91 THR A CA 1
ATOM 713 C C . THR A 1 91 ? -22.531 3.207 -8.344 1 94.69 91 THR A C 1
ATOM 715 O O . THR A 1 91 ? -21.594 3.982 -8.18 1 94.69 91 THR A O 1
ATOM 718 N N . LEU A 1 92 ? -22.438 1.901 -8.398 1 95.69 92 LEU A N 1
ATOM 719 C CA . LEU A 1 92 ? -21.094 1.317 -8.375 1 95.69 92 LEU A CA 1
ATOM 720 C C . LEU A 1 92 ? -20.281 1.784 -9.578 1 95.69 92 LEU A C 1
ATOM 722 O O . LEU A 1 92 ? -19.078 2.018 -9.461 1 95.69 92 LEU A O 1
ATOM 726 N N . GLY A 1 93 ? -20.922 1.919 -10.703 1 95.19 93 GLY A N 1
ATOM 727 C CA . GLY A 1 93 ? -20.266 2.457 -11.883 1 95.19 93 GLY A CA 1
ATOM 728 C C . GLY A 1 93 ? -19.719 3.857 -11.672 1 95.19 93 GLY A C 1
ATOM 729 O O . GLY A 1 93 ? -18.609 4.164 -12.094 1 95.19 93 GLY A O 1
ATOM 730 N N . ALA A 1 94 ? -20.516 4.664 -11.062 1 94 94 ALA A N 1
ATOM 731 C CA . ALA A 1 94 ? -20.078 6.023 -10.766 1 94 94 ALA A CA 1
ATOM 732 C C . ALA A 1 94 ? -18.875 6.02 -9.812 1 94 94 ALA A C 1
ATOM 734 O O . ALA A 1 94 ? -17.953 6.809 -9.969 1 94 94 ALA A O 1
ATOM 735 N N . LEU A 1 95 ? -18.953 5.168 -8.844 1 94.31 95 LEU A N 1
ATOM 736 C CA . LEU A 1 95 ? -17.844 5.027 -7.895 1 94.31 95 LEU A CA 1
ATOM 737 C C . LEU A 1 95 ? -16.578 4.59 -8.609 1 94.31 95 LEU A C 1
ATOM 739 O O . LEU A 1 95 ? -15.492 5.121 -8.336 1 94.31 95 LEU A O 1
ATOM 743 N N . LEU A 1 96 ? -16.703 3.621 -9.539 1 96.5 96 LEU A N 1
ATOM 744 C CA . LEU A 1 96 ? -15.555 3.141 -10.312 1 96.5 96 LEU A CA 1
ATOM 745 C C . LEU A 1 96 ? -14.945 4.266 -11.133 1 96.5 96 LEU A C 1
ATOM 747 O O . LEU A 1 96 ? -13.719 4.445 -11.141 1 96.5 96 LEU A O 1
ATOM 751 N N . HIS A 1 97 ? -15.758 5.016 -11.711 1 93.62 97 HIS A N 1
ATOM 752 C CA . HIS A 1 97 ? -15.281 6.109 -12.547 1 93.62 97 HIS A CA 1
ATOM 753 C C . HIS A 1 97 ? -14.594 7.188 -11.719 1 93.62 97 HIS A C 1
ATOM 755 O O . HIS A 1 97 ? -13.516 7.668 -12.086 1 93.62 97 HIS A O 1
ATOM 761 N N . LYS A 1 98 ? -15.172 7.539 -10.656 1 91.88 98 LYS A N 1
ATOM 762 C CA . LYS A 1 98 ? -14.633 8.57 -9.773 1 91.88 98 LYS A CA 1
ATOM 763 C C . LYS A 1 98 ? -13.266 8.156 -9.227 1 91.88 98 LYS A C 1
ATOM 765 O O . LYS A 1 98 ? -12.32 8.953 -9.25 1 91.88 98 LYS A O 1
ATOM 770 N N . THR A 1 99 ? -13.188 6.953 -8.742 1 94.94 99 THR A N 1
ATOM 771 C CA . THR A 1 99 ? -11.945 6.496 -8.125 1 94.94 99 THR A CA 1
ATOM 772 C C . THR A 1 99 ? -10.852 6.336 -9.18 1 94.94 99 THR A C 1
ATOM 774 O O . THR A 1 99 ? -9.688 6.668 -8.922 1 94.94 99 THR A O 1
ATOM 777 N N . GLN A 1 100 ? -11.203 5.863 -10.359 1 95.44 100 GLN A N 1
ATOM 778 C CA . GLN A 1 100 ? -10.219 5.742 -11.43 1 95.44 100 GLN A CA 1
ATOM 779 C C . GLN A 1 100 ? -9.648 7.105 -11.82 1 95.44 100 GLN A C 1
ATOM 781 O O . GLN A 1 100 ? -8.438 7.258 -11.961 1 95.44 100 GLN A O 1
ATOM 786 N N . THR A 1 101 ? -10.523 8.078 -11.953 1 92.56 101 THR A N 1
ATOM 787 C CA . THR A 1 101 ? -10.125 9.43 -12.328 1 92.56 101 THR A CA 1
ATOM 788 C C . THR A 1 101 ? -9.195 10.031 -11.281 1 92.56 101 THR A C 1
ATOM 790 O O . THR A 1 101 ? -8.148 10.594 -11.617 1 92.56 101 THR A O 1
ATOM 793 N N . ILE A 1 102 ? -9.531 9.836 -10.055 1 91.69 102 ILE A N 1
ATOM 794 C CA . ILE A 1 102 ? -8.758 10.398 -8.953 1 91.69 102 ILE A CA 1
ATOM 795 C C . ILE A 1 102 ? -7.375 9.75 -8.914 1 91.69 102 ILE A C 1
ATOM 797 O O . ILE A 1 102 ? -6.367 10.438 -8.742 1 91.69 102 ILE A O 1
ATOM 801 N N . LEU A 1 103 ? -7.355 8.477 -9.109 1 95.25 103 LEU A N 1
ATOM 802 C CA . LEU A 1 103 ? -6.086 7.758 -9.047 1 95.25 103 LEU A CA 1
ATOM 803 C C . LEU A 1 103 ? -5.195 8.117 -10.234 1 95.25 103 LEU A C 1
ATOM 805 O O . LEU A 1 103 ? -3.98 8.258 -10.078 1 95.25 103 LEU A O 1
ATOM 809 N N . GLU A 1 104 ? -5.801 8.258 -11.398 1 93.44 104 GLU A N 1
ATOM 810 C CA . GLU A 1 104 ? -5.043 8.664 -12.57 1 93.44 104 GLU A CA 1
ATOM 811 C C . GLU A 1 104 ? -4.441 10.055 -12.391 1 93.44 104 GLU A C 1
ATOM 813 O O . GLU A 1 104 ? -3.277 10.289 -12.719 1 93.44 104 GLU A O 1
ATOM 818 N N . GLN A 1 105 ? -5.199 10.922 -11.883 1 91.38 105 GLN A N 1
ATOM 819 C CA . GLN A 1 105 ? -4.73 12.281 -11.641 1 91.38 105 GLN A CA 1
ATOM 820 C C . GLN A 1 105 ? -3.627 12.305 -10.586 1 91.38 105 GLN A C 1
ATOM 822 O O . GLN A 1 105 ? -2.625 13.008 -10.742 1 91.38 105 GLN A O 1
ATOM 827 N N . ASN A 1 106 ? -3.854 11.555 -9.539 1 93.62 106 ASN A N 1
ATOM 828 C CA . ASN A 1 106 ? -2.871 11.484 -8.469 1 93.62 106 ASN A CA 1
ATOM 829 C C . ASN A 1 106 ? -1.538 10.93 -8.953 1 93.62 106 ASN A C 1
ATOM 831 O O . ASN A 1 106 ? -0.476 11.43 -8.578 1 93.62 106 ASN A O 1
ATOM 835 N N . LEU A 1 107 ? -1.601 9.875 -9.781 1 96.69 107 LEU A N 1
ATOM 836 C CA . LEU A 1 107 ? -0.401 9.281 -10.359 1 96.69 107 LEU A CA 1
ATOM 837 C C . LEU A 1 107 ? 0.36 10.305 -11.195 1 96.69 107 LEU A C 1
ATOM 839 O O . LEU A 1 107 ? 1.564 10.492 -11.008 1 96.69 107 LEU A O 1
ATOM 843 N N . ARG A 1 108 ? -0.358 10.992 -12.023 1 93.44 108 ARG A N 1
ATOM 844 C CA . ARG A 1 108 ? 0.255 11.984 -12.898 1 93.44 108 ARG A CA 1
ATOM 845 C C . ARG A 1 108 ? 0.878 13.117 -12.086 1 93.44 108 ARG A C 1
ATOM 847 O O . ARG A 1 108 ? 2.033 13.484 -12.305 1 93.44 108 ARG A O 1
ATOM 854 N N . ARG A 1 109 ? 0.157 13.594 -11.141 1 92.69 109 ARG A N 1
ATOM 855 C CA . ARG A 1 109 ? 0.616 14.727 -10.336 1 92.69 109 ARG A CA 1
ATOM 856 C C . ARG A 1 109 ? 1.816 14.336 -9.477 1 92.69 109 ARG A C 1
ATOM 858 O O . ARG A 1 109 ? 2.711 15.156 -9.25 1 92.69 109 ARG A O 1
ATOM 865 N N . THR A 1 110 ? 1.819 13.109 -8.977 1 96.56 110 THR A N 1
ATOM 866 C CA . THR A 1 110 ? 2.953 12.641 -8.188 1 96.56 110 THR A CA 1
ATOM 867 C C . THR A 1 110 ? 4.238 12.68 -9.008 1 96.56 110 THR A C 1
ATOM 869 O O . THR A 1 110 ? 5.254 13.211 -8.562 1 96.56 110 THR A O 1
ATOM 872 N N . TYR A 1 111 ? 4.184 12.203 -10.227 1 96.75 111 TYR A N 1
ATOM 873 C CA . TYR A 1 111 ? 5.375 12.18 -11.07 1 96.75 111 TYR A CA 1
ATOM 874 C C . TYR A 1 111 ? 5.785 13.594 -11.469 1 96.75 111 TYR A C 1
ATOM 876 O O . TYR A 1 111 ? 6.973 13.883 -11.617 1 96.75 111 TYR A O 1
ATOM 884 N N . GLU A 1 112 ? 4.797 14.477 -11.617 1 93.94 112 GLU A N 1
ATOM 885 C CA . GLU A 1 112 ? 5.082 15.867 -11.977 1 93.94 112 GLU A CA 1
ATOM 886 C C . GLU A 1 112 ? 5.832 16.578 -10.859 1 93.94 112 GLU A C 1
ATOM 888 O O . GLU A 1 112 ? 6.598 17.516 -11.117 1 93.94 112 GLU A O 1
ATOM 893 N N . LEU A 1 113 ? 5.668 16.109 -9.648 1 93.38 113 LEU A N 1
ATOM 894 C CA . LEU A 1 113 ? 6.273 16.766 -8.5 1 93.38 113 LEU A CA 1
ATOM 895 C C . LEU A 1 113 ? 7.695 16.281 -8.273 1 93.38 113 LEU A C 1
ATOM 897 O O . LEU A 1 113 ? 8.461 16.891 -7.523 1 93.38 113 LEU A O 1
ATOM 901 N N . ILE A 1 114 ? 8.062 15.227 -8.938 1 96.44 114 ILE A N 1
ATOM 902 C CA . ILE A 1 114 ? 9.375 14.617 -8.703 1 96.44 114 ILE A CA 1
ATOM 903 C C . ILE A 1 114 ? 10.461 15.484 -9.344 1 96.44 114 ILE A C 1
ATOM 905 O O . ILE A 1 114 ? 10.445 15.703 -10.562 1 96.44 114 ILE A O 1
ATOM 909 N N . ASP A 1 115 ? 11.297 15.977 -8.516 1 95.69 115 ASP A N 1
ATOM 910 C CA . ASP A 1 115 ? 12.531 16.594 -8.969 1 95.69 115 ASP A CA 1
ATOM 911 C C . ASP A 1 115 ? 13.656 15.57 -9.086 1 95.69 115 ASP A C 1
ATOM 913 O O . ASP A 1 115 ? 14.094 15.008 -8.078 1 95.69 115 ASP A O 1
ATOM 917 N N . GLU A 1 116 ? 14.172 15.414 -10.297 1 97 116 GLU A N 1
ATOM 918 C CA . GLU A 1 116 ? 15.141 14.359 -10.562 1 97 116 GLU A CA 1
ATOM 919 C C . GLU A 1 116 ? 16.391 14.523 -9.711 1 97 116 GLU A C 1
ATOM 921 O O . GLU A 1 116 ? 16.953 13.539 -9.219 1 97 116 GLU A O 1
ATOM 926 N N . ALA A 1 117 ? 16.844 15.727 -9.562 1 97.44 117 ALA A N 1
ATOM 927 C CA . ALA A 1 117 ? 18.062 15.977 -8.797 1 97.44 117 ALA A CA 1
ATOM 928 C C . ALA A 1 117 ? 17.844 15.672 -7.312 1 97.44 117 ALA A C 1
ATOM 930 O O . ALA A 1 117 ? 18.719 15.109 -6.66 1 97.44 117 ALA A O 1
ATOM 931 N N . VAL A 1 118 ? 16.734 16.047 -6.801 1 97.69 118 VAL A N 1
ATOM 932 C CA . VAL A 1 118 ? 16.406 15.797 -5.398 1 97.69 118 VAL A CA 1
ATOM 933 C C . VAL A 1 118 ? 16.25 14.297 -5.164 1 97.69 118 VAL A C 1
ATOM 935 O O . VAL A 1 118 ? 16.734 13.766 -4.164 1 97.69 118 VAL A O 1
ATOM 938 N N . LEU A 1 119 ? 15.586 13.641 -6.102 1 98.5 119 LEU A N 1
ATOM 939 C CA . LEU A 1 119 ? 15.438 12.195 -6.023 1 98.5 119 LEU A CA 1
ATOM 940 C C . LEU A 1 119 ? 16.797 11.5 -6.047 1 98.5 119 LEU A C 1
ATOM 942 O O . LEU A 1 119 ? 17.031 10.562 -5.281 1 98.5 119 LEU A O 1
ATOM 946 N N . ALA A 1 120 ? 17.672 11.953 -6.914 1 98.31 120 ALA A N 1
ATOM 947 C CA . ALA A 1 120 ? 19.016 11.383 -6.996 1 98.31 120 ALA A CA 1
ATOM 948 C C . ALA A 1 120 ? 19.766 11.531 -5.676 1 98.31 120 ALA A C 1
ATOM 950 O O . ALA A 1 120 ? 20.438 10.609 -5.23 1 98.31 120 ALA A O 1
ATOM 951 N N . GLN A 1 121 ? 19.609 12.656 -5.098 1 98.5 121 GLN A N 1
ATOM 952 C CA . GLN A 1 121 ? 20.234 12.906 -3.805 1 98.5 121 GLN A CA 1
ATOM 953 C C . GLN A 1 121 ? 19.719 11.938 -2.744 1 98.5 121 GLN A C 1
ATOM 955 O O . GLN A 1 121 ? 20.5 11.383 -1.965 1 98.5 121 GLN A O 1
ATOM 960 N N . ALA A 1 122 ? 18.453 11.742 -2.719 1 98.69 122 ALA A N 1
ATOM 961 C CA . ALA A 1 122 ? 17.844 10.836 -1.756 1 98.69 122 ALA A CA 1
ATOM 962 C C . ALA A 1 122 ? 18.312 9.398 -1.981 1 98.69 122 ALA A C 1
ATOM 964 O O . ALA A 1 122 ? 18.625 8.68 -1.026 1 98.69 122 ALA A O 1
ATOM 965 N N . ILE A 1 123 ? 18.359 8.992 -3.24 1 98.38 123 ILE A N 1
ATOM 966 C CA . ILE A 1 123 ? 18.828 7.652 -3.59 1 98.38 123 ILE A CA 1
ATOM 967 C C . ILE A 1 123 ? 20.266 7.461 -3.109 1 98.38 123 ILE A C 1
ATOM 969 O O . ILE A 1 123 ? 20.594 6.43 -2.518 1 98.38 123 ILE A O 1
ATOM 973 N N . ASP A 1 124 ? 21.062 8.453 -3.312 1 97.88 124 ASP A N 1
ATOM 974 C CA . ASP A 1 124 ? 22.469 8.391 -2.895 1 97.88 124 ASP A CA 1
ATOM 975 C C . ASP A 1 124 ? 22.578 8.289 -1.375 1 97.88 124 ASP A C 1
ATOM 977 O O . ASP A 1 124 ? 23.391 7.512 -0.857 1 97.88 124 ASP A O 1
ATOM 981 N N . MET A 1 125 ? 21.797 9.062 -0.722 1 97.94 125 MET A N 1
ATOM 982 C CA . MET A 1 125 ? 21.781 9.023 0.738 1 97.94 125 MET A CA 1
ATOM 983 C C . MET A 1 125 ? 21.406 7.637 1.244 1 97.94 125 MET A C 1
ATOM 985 O O . MET A 1 125 ? 22.062 7.094 2.131 1 97.94 125 MET A O 1
ATOM 989 N N . MET A 1 126 ? 20.406 7.078 0.69 1 97.81 126 MET A N 1
ATOM 990 C CA . MET A 1 126 ? 19.938 5.762 1.107 1 97.81 126 MET A CA 1
ATOM 991 C C . MET A 1 126 ? 20.969 4.684 0.767 1 97.81 126 MET A C 1
ATOM 993 O O . MET A 1 126 ? 21.234 3.797 1.579 1 97.81 126 MET A O 1
ATOM 997 N N . ALA A 1 127 ? 21.531 4.785 -0.409 1 96.25 127 ALA A N 1
ATOM 998 C CA . ALA A 1 127 ? 22.469 3.773 -0.884 1 96.25 127 ALA A CA 1
ATOM 999 C C . ALA A 1 127 ? 23.75 3.775 -0.046 1 96.25 127 ALA A C 1
ATOM 1001 O O . ALA A 1 127 ? 24.359 2.729 0.151 1 96.25 127 ALA A O 1
ATOM 1002 N N . SER A 1 128 ? 24.094 4.887 0.479 1 95.44 128 SER A N 1
ATOM 1003 C CA . SER A 1 128 ? 25.359 5.02 1.19 1 95.44 128 SER A CA 1
ATOM 1004 C C . SER A 1 128 ? 25.156 4.984 2.701 1 95.44 128 SER A C 1
ATOM 1006 O O . SER A 1 128 ? 26.109 5.07 3.469 1 95.44 128 SER A O 1
ATOM 1008 N N . ALA A 1 129 ? 23.938 4.84 3.146 1 96.88 129 ALA A N 1
ATOM 1009 C CA . ALA A 1 129 ? 23.625 4.914 4.574 1 96.88 129 ALA A CA 1
ATOM 1010 C C . ALA A 1 129 ? 24.281 3.76 5.336 1 96.88 129 ALA A C 1
ATOM 1012 O O . ALA A 1 129 ? 24.25 2.615 4.875 1 96.88 129 ALA A O 1
ATOM 1013 N N . HIS A 1 130 ? 24.859 4.109 6.488 1 95.62 130 HIS A N 1
ATOM 1014 C CA . HIS A 1 130 ? 25.312 3.062 7.402 1 95.62 130 HIS A CA 1
ATOM 1015 C C . HIS A 1 130 ? 24.141 2.223 7.898 1 95.62 130 HIS A C 1
ATOM 1017 O O . HIS A 1 130 ? 24.188 0.992 7.824 1 95.62 130 HIS A O 1
ATOM 1023 N N . ARG A 1 131 ? 23.281 2.887 8.445 1 96.69 131 ARG A N 1
ATOM 1024 C CA . ARG A 1 131 ? 21.984 2.312 8.805 1 96.69 131 ARG A CA 1
ATOM 1025 C C . ARG A 1 131 ? 20.844 3.154 8.25 1 96.69 131 ARG A C 1
ATOM 1027 O O . ARG A 1 131 ? 20.953 4.379 8.172 1 96.69 131 ARG A O 1
ATOM 1034 N N . LEU A 1 132 ? 19.781 2.414 7.812 1 98.44 132 LEU A N 1
ATOM 1035 C CA . LEU A 1 132 ? 18.578 3.068 7.316 1 98.44 132 LEU A CA 1
ATOM 1036 C C . LEU A 1 132 ? 17.391 2.811 8.25 1 98.44 132 LEU A C 1
ATOM 1038 O O . LEU A 1 132 ? 17.094 1.659 8.578 1 98.44 132 LEU A O 1
ATOM 1042 N N . PHE A 1 133 ? 16.781 3.896 8.727 1 98.56 133 PHE A N 1
ATOM 1043 C CA . PHE A 1 133 ? 15.57 3.832 9.539 1 98.56 133 PHE A CA 1
ATOM 1044 C C . PHE A 1 133 ? 14.375 4.395 8.773 1 98.56 133 PHE A C 1
ATOM 1046 O O . PHE A 1 133 ? 14.523 5.336 7.988 1 98.56 133 PHE A O 1
ATOM 1053 N N . LEU A 1 134 ? 13.266 3.801 8.945 1 98.75 134 LEU A N 1
ATOM 1054 C CA . LEU A 1 134 ? 12.008 4.348 8.438 1 98.75 134 LEU A CA 1
ATOM 1055 C C . LEU A 1 134 ? 11.117 4.816 9.586 1 98.75 134 LEU A C 1
ATOM 1057 O O . LEU A 1 134 ? 11.141 4.234 10.672 1 98.75 134 LEU A O 1
ATOM 1061 N N . CYS A 1 135 ? 10.375 5.824 9.328 1 98.44 135 CYS A N 1
ATOM 1062 C CA . CYS A 1 135 ? 9.477 6.387 10.32 1 98.44 135 CYS A CA 1
ATOM 1063 C C . CYS A 1 135 ? 8.156 6.812 9.68 1 98.44 135 CYS A C 1
ATOM 1065 O O . CYS A 1 135 ? 8.141 7.645 8.773 1 98.44 135 CYS A O 1
ATOM 1067 N N . GLY A 1 136 ? 7.133 6.309 10.055 1 97.56 136 GLY A N 1
ATOM 1068 C CA . GLY A 1 136 ? 5.77 6.57 9.617 1 97.56 136 GLY A CA 1
ATOM 1069 C C . GLY A 1 136 ? 4.727 5.848 10.445 1 97.56 136 GLY A C 1
ATOM 1070 O O . GLY A 1 136 ? 4.977 4.75 10.945 1 97.56 136 GLY A O 1
ATOM 1071 N N . ILE A 1 137 ? 3.588 6.441 10.586 1 94.69 137 ILE A N 1
ATOM 1072 C CA . ILE A 1 137 ? 2.529 5.871 11.414 1 94.69 137 ILE A CA 1
ATOM 1073 C C . ILE A 1 137 ? 1.231 5.797 10.609 1 94.69 137 ILE A C 1
ATOM 1075 O O . ILE A 1 137 ? 1.017 6.586 9.688 1 94.69 137 ILE A O 1
ATOM 1079 N N . GLY A 1 138 ? 0.325 4.805 11.008 1 92.69 138 GLY A N 1
ATOM 1080 C CA . GLY A 1 138 ? -0.945 4.672 10.312 1 92.69 138 GLY A CA 1
ATOM 1081 C C . GLY A 1 138 ? -0.788 4.32 8.844 1 92.69 138 GLY A C 1
ATOM 1082 O O . GLY A 1 138 ? -0.085 3.369 8.5 1 92.69 138 GLY A O 1
ATOM 1083 N N . GLY A 1 139 ? -1.462 5.113 8.008 1 92.75 139 GLY A N 1
ATOM 1084 C CA . GLY A 1 139 ? -1.335 4.902 6.57 1 92.75 139 GLY A CA 1
ATOM 1085 C C . GLY A 1 139 ? 0.095 5.016 6.078 1 92.75 139 GLY A C 1
ATOM 1086 O O . GLY A 1 139 ? 0.509 4.27 5.188 1 92.75 139 GLY A O 1
ATOM 1087 N N . SER A 1 140 ? 0.831 5.879 6.676 1 96.62 140 SER A N 1
ATOM 1088 C CA . SER A 1 140 ? 2.238 6.039 6.324 1 96.62 140 SER A CA 1
ATOM 1089 C C . SER A 1 140 ? 3.059 4.836 6.773 1 96.62 140 SER A C 1
ATOM 1091 O O . SER A 1 140 ? 4.09 4.52 6.172 1 96.62 140 SER A O 1
ATOM 1093 N N . GLY A 1 141 ? 2.59 4.207 7.852 1 97.5 141 GLY A N 1
ATOM 1094 C CA . GLY A 1 141 ? 3.244 2.986 8.289 1 97.5 141 GLY A CA 1
ATOM 1095 C C . GLY A 1 141 ? 3.184 1.873 7.262 1 97.5 141 GLY A C 1
ATOM 1096 O O . GLY A 1 141 ? 4.117 1.074 7.148 1 97.5 141 GLY A O 1
ATOM 1097 N N . ILE A 1 142 ? 2.129 1.816 6.52 1 97.56 142 ILE A N 1
ATOM 1098 C CA . ILE A 1 142 ? 1.963 0.822 5.465 1 97.56 142 ILE A CA 1
ATOM 1099 C C . ILE A 1 142 ? 3.035 1.018 4.398 1 97.56 142 ILE A C 1
ATOM 1101 O O . ILE A 1 142 ? 3.617 0.047 3.908 1 97.56 142 ILE A O 1
ATOM 1105 N N . VAL A 1 143 ? 3.311 2.23 4.078 1 98.44 143 VAL A N 1
ATOM 1106 C CA . VAL A 1 143 ? 4.336 2.58 3.102 1 98.44 143 VAL A CA 1
ATOM 1107 C C . VAL A 1 143 ? 5.703 2.121 3.598 1 98.44 143 VAL A C 1
ATOM 1109 O O . VAL A 1 143 ? 6.48 1.537 2.838 1 98.44 143 VAL A O 1
ATOM 1112 N N . CYS A 1 144 ? 5.938 2.357 4.855 1 98.69 144 CYS A N 1
ATOM 1113 C CA . CYS A 1 144 ? 7.203 1.938 5.457 1 98.69 144 CYS A CA 1
ATOM 1114 C C . CYS A 1 144 ? 7.348 0.422 5.418 1 98.69 144 CYS A C 1
ATOM 1116 O O . CYS A 1 144 ? 8.406 -0.095 5.051 1 98.69 144 CYS A O 1
ATOM 1118 N N . MET A 1 145 ? 6.293 -0.252 5.742 1 97.75 145 MET A N 1
ATOM 1119 C CA . MET A 1 145 ? 6.332 -1.711 5.773 1 97.75 145 MET A CA 1
ATOM 1120 C C . MET A 1 145 ? 6.578 -2.275 4.379 1 97.75 145 MET A C 1
ATOM 1122 O O . MET A 1 145 ? 7.293 -3.268 4.223 1 97.75 145 MET A O 1
ATOM 1126 N N . ASP A 1 146 ? 6.023 -1.688 3.404 1 98.12 146 ASP A N 1
ATOM 1127 C CA . ASP A 1 146 ? 6.258 -2.119 2.031 1 98.12 146 ASP A CA 1
ATOM 1128 C C . ASP A 1 146 ? 7.734 -1.975 1.656 1 98.12 146 ASP A C 1
ATOM 1130 O O . ASP A 1 146 ? 8.305 -2.861 1.021 1 98.12 146 ASP A O 1
ATOM 1134 N N . LEU A 1 147 ? 8.289 -0.868 2.002 1 98.44 147 LEU A N 1
ATOM 1135 C CA . LEU A 1 147 ? 9.688 -0.62 1.673 1 98.44 147 LEU A CA 1
ATOM 1136 C C . LEU A 1 147 ? 10.602 -1.595 2.41 1 98.44 147 LEU A C 1
ATOM 1138 O O . LEU A 1 147 ? 11.602 -2.057 1.855 1 98.44 147 LEU A O 1
ATOM 1142 N N . VAL A 1 148 ? 10.25 -1.918 3.695 1 97.81 148 VAL A N 1
ATOM 1143 C CA . VAL A 1 148 ? 11.008 -2.924 4.434 1 97.81 148 VAL A CA 1
ATOM 1144 C C . VAL A 1 148 ? 11 -4.242 3.668 1 97.81 148 VAL A C 1
ATOM 1146 O O . VAL A 1 148 ? 12.039 -4.883 3.516 1 97.81 148 VAL A O 1
ATOM 1149 N N . HIS A 1 149 ? 9.836 -4.594 3.221 1 95.62 149 HIS A N 1
ATOM 1150 C CA . HIS A 1 149 ? 9.68 -5.84 2.477 1 95.62 149 HIS A CA 1
ATOM 1151 C C . HIS A 1 149 ? 10.586 -5.859 1.249 1 95.62 149 HIS A C 1
ATOM 1153 O O . HIS A 1 149 ? 11.273 -6.855 0.995 1 95.62 149 HIS A O 1
ATOM 1159 N N . LYS A 1 150 ? 10.672 -4.812 0.536 1 95.44 150 LYS A N 1
ATOM 1160 C CA . LYS A 1 150 ? 11.422 -4.727 -0.712 1 95.44 150 LYS A CA 1
ATOM 1161 C C . LYS A 1 150 ? 12.93 -4.691 -0.446 1 95.44 150 LYS A C 1
ATOM 1163 O O . LYS A 1 150 ? 13.688 -5.438 -1.065 1 95.44 150 LYS A O 1
ATOM 1168 N N . LEU A 1 151 ? 13.32 -3.869 0.461 1 96.62 151 LEU A N 1
ATOM 1169 C CA . LEU A 1 151 ? 14.742 -3.715 0.736 1 96.62 151 LEU A CA 1
ATOM 1170 C C . LEU A 1 151 ? 15.32 -4.992 1.334 1 96.62 151 LEU A C 1
ATOM 1172 O O . LEU A 1 151 ? 16.484 -5.336 1.079 1 96.62 151 LEU A O 1
ATOM 1176 N N . THR A 1 152 ? 14.5 -5.688 2.158 1 94.56 152 THR A N 1
ATOM 1177 C CA . THR A 1 152 ? 14.93 -6.961 2.729 1 94.56 152 THR A CA 1
ATOM 1178 C C . THR A 1 152 ? 15.25 -7.965 1.625 1 94.56 152 THR A C 1
ATOM 1180 O O . THR A 1 152 ? 16.234 -8.703 1.721 1 94.56 152 THR A O 1
ATOM 1183 N N . ARG A 1 153 ? 14.562 -7.949 0.551 1 92.12 153 ARG A N 1
ATOM 1184 C CA . ARG A 1 153 ? 14.719 -8.906 -0.536 1 92.12 153 ARG A CA 1
ATOM 1185 C C . ARG A 1 153 ? 16.016 -8.656 -1.307 1 92.12 153 ARG A C 1
ATOM 1187 O O . ARG A 1 153 ? 16.516 -9.539 -2.004 1 92.12 153 ARG A O 1
ATOM 1194 N N . ILE A 1 154 ? 16.609 -7.438 -1.165 1 91.5 154 ILE A N 1
ATOM 1195 C CA . ILE A 1 154 ? 17.844 -7.148 -1.886 1 91.5 154 ILE A CA 1
ATOM 1196 C C . ILE A 1 154 ? 18.984 -6.945 -0.892 1 91.5 154 ILE A C 1
ATOM 1198 O O . ILE A 1 154 ? 19.969 -6.285 -1.203 1 91.5 154 ILE A O 1
ATOM 1202 N N . ASN A 1 155 ? 18.75 -7.426 0.265 1 93.25 155 ASN A N 1
ATOM 1203 C CA . ASN A 1 155 ? 19.75 -7.5 1.328 1 93.25 155 ASN A CA 1
ATOM 1204 C C . ASN A 1 155 ? 20.234 -6.113 1.741 1 93.25 155 ASN A C 1
ATOM 1206 O O . ASN A 1 155 ? 21.422 -5.898 1.923 1 93.25 155 ASN A O 1
ATOM 1210 N N . ARG A 1 156 ? 19.328 -5.203 1.747 1 93.88 156 ARG A N 1
ATOM 1211 C CA . ARG A 1 156 ? 19.594 -3.889 2.326 1 93.88 156 ARG A CA 1
ATOM 1212 C C . ARG A 1 156 ? 18.969 -3.764 3.713 1 93.88 156 ARG A C 1
ATOM 1214 O O . ARG A 1 156 ? 17.75 -3.625 3.84 1 93.88 156 ARG A O 1
ATOM 1221 N N . PRO A 1 157 ? 19.844 -3.748 4.691 1 92.44 157 PRO A N 1
ATOM 1222 C CA . PRO A 1 157 ? 19.312 -3.664 6.051 1 92.44 157 PRO A CA 1
ATOM 1223 C C . PRO A 1 157 ? 18.531 -2.373 6.297 1 92.44 157 PRO A C 1
ATOM 1225 O O . PRO A 1 157 ? 18.969 -1.296 5.883 1 92.44 157 PRO A O 1
ATOM 1228 N N . VAL A 1 158 ? 17.391 -2.498 6.859 1 97.44 158 VAL A N 1
ATOM 1229 C CA . VAL A 1 158 ? 16.5 -1.382 7.164 1 97.44 158 VAL A CA 1
ATOM 1230 C C . VAL A 1 158 ? 15.75 -1.661 8.469 1 97.44 158 VAL A C 1
ATOM 1232 O O . VAL A 1 158 ? 15.352 -2.799 8.734 1 97.44 158 VAL A O 1
ATOM 1235 N N . THR A 1 159 ? 15.641 -0.658 9.328 1 97.5 159 THR A N 1
ATOM 1236 C CA . THR A 1 159 ? 14.984 -0.794 10.625 1 97.5 159 THR A CA 1
ATOM 1237 C C . THR A 1 159 ? 13.664 -0.024 10.641 1 97.5 159 THR A C 1
ATOM 1239 O O . THR A 1 159 ? 13.625 1.164 10.312 1 97.5 159 THR A O 1
ATOM 1242 N N . TYR A 1 160 ? 12.609 -0.723 10.992 1 98.19 160 TYR A N 1
ATOM 1243 C CA . TYR A 1 160 ? 11.289 -0.144 11.18 1 98.19 160 TYR A CA 1
ATOM 1244 C C . TYR A 1 160 ? 10.469 -0.966 12.172 1 98.19 160 TYR A C 1
ATOM 1246 O O . TYR A 1 160 ? 10.555 -2.195 12.188 1 98.19 160 TYR A O 1
ATOM 1254 N N . ASP A 1 161 ? 9.758 -0.209 12.977 1 97.25 161 ASP A N 1
ATOM 1255 C CA . ASP A 1 161 ? 8.781 -0.865 13.836 1 97.25 161 ASP A CA 1
ATOM 1256 C C . ASP A 1 161 ? 7.488 -0.06 13.914 1 97.25 161 ASP A C 1
ATOM 1258 O O . ASP A 1 161 ? 7.52 1.168 14.016 1 97.25 161 ASP A O 1
ATOM 1262 N N . ARG A 1 162 ? 6.398 -0.789 13.906 1 94.75 162 ARG A N 1
ATOM 1263 C CA . ARG A 1 162 ? 5.109 -0.109 13.984 1 94.75 162 ARG A CA 1
ATOM 1264 C C . ARG A 1 162 ? 4.852 0.42 15.391 1 94.75 162 ARG A C 1
ATOM 1266 O O . ARG A 1 162 ? 4.059 1.349 15.57 1 94.75 162 ARG A O 1
ATOM 1273 N N . ASP A 1 163 ? 5.426 -0.252 16.312 1 95 163 ASP A N 1
ATOM 1274 C CA . ASP A 1 163 ? 5.379 0.26 17.688 1 95 163 ASP A CA 1
ATOM 1275 C C . ASP A 1 163 ? 6.34 1.433 17.859 1 95 163 ASP A C 1
ATOM 1277 O O . ASP A 1 163 ? 7.559 1.248 17.875 1 95 163 ASP A O 1
ATOM 1281 N N . THR A 1 164 ? 5.754 2.562 18.078 1 93.31 164 THR A N 1
ATOM 1282 C CA . THR A 1 164 ? 6.531 3.795 18.094 1 93.31 164 THR A CA 1
ATOM 1283 C C . THR A 1 164 ? 7.531 3.791 19.234 1 93.31 164 THR A C 1
ATOM 1285 O O . THR A 1 164 ? 8.617 4.367 19.125 1 93.31 164 THR A O 1
ATOM 1288 N N . HIS A 1 165 ? 7.184 3.092 20.312 1 94.38 165 HIS A N 1
ATOM 1289 C CA . HIS A 1 165 ? 8.109 3.037 21.438 1 94.38 165 HIS A CA 1
ATOM 1290 C C . HIS A 1 165 ? 9.32 2.17 21.125 1 94.38 165 HIS A C 1
ATOM 1292 O O . HIS A 1 165 ? 10.438 2.484 21.531 1 94.38 165 HIS A O 1
ATOM 1298 N N . VAL A 1 166 ? 9.078 1.156 20.438 1 96.31 166 VAL A N 1
ATOM 1299 C CA . VAL A 1 166 ? 10.18 0.307 20 1 96.31 166 VAL A CA 1
ATOM 1300 C C . VAL A 1 166 ? 11.039 1.06 18.984 1 96.31 166 VAL A C 1
ATOM 1302 O O . VAL A 1 166 ? 12.266 1.043 19.078 1 96.31 166 VAL A O 1
ATOM 1305 N N . LEU A 1 167 ? 10.391 1.75 18.094 1 96.56 167 LEU A N 1
ATOM 1306 C CA . LEU A 1 167 ? 11.109 2.498 17.078 1 96.56 167 LEU A CA 1
ATOM 1307 C C . LEU A 1 167 ? 11.938 3.615 17.703 1 96.56 167 LEU A C 1
ATOM 1309 O O . LEU A 1 167 ? 13.078 3.857 17.297 1 96.56 167 LEU A O 1
ATOM 1313 N N . MET A 1 168 ? 11.367 4.219 18.672 1 94.81 168 MET A N 1
ATOM 1314 C CA . MET A 1 168 ? 12.078 5.281 19.391 1 94.81 168 MET A CA 1
ATOM 1315 C C . MET A 1 168 ? 13.352 4.742 20.031 1 94.81 168 MET A C 1
ATOM 1317 O O . MET A 1 168 ? 14.398 5.379 19.969 1 94.81 168 MET A O 1
ATOM 1321 N N . ALA A 1 169 ? 13.234 3.619 20.656 1 95.31 169 ALA A N 1
ATOM 1322 C CA . ALA A 1 169 ? 14.391 3 21.297 1 95.31 169 ALA A CA 1
ATOM 1323 C C . ALA A 1 169 ? 15.469 2.664 20.266 1 95.31 169 ALA A C 1
ATOM 1325 O O . ALA A 1 169 ? 16.656 2.816 20.531 1 95.31 169 ALA A O 1
ATOM 1326 N N . GLN A 1 170 ? 15.062 2.258 19.109 1 95.56 170 GLN A N 1
ATOM 1327 C CA . GLN A 1 170 ? 15.992 1.94 18.031 1 95.56 170 GLN A CA 1
ATOM 1328 C C . GLN A 1 170 ? 16.656 3.201 17.5 1 95.56 170 GLN A C 1
ATOM 1330 O O . GLN A 1 170 ? 17.875 3.225 17.281 1 95.56 170 GLN A O 1
ATOM 1335 N N . MET A 1 171 ? 15.922 4.238 17.344 1 95.25 171 MET A N 1
ATOM 1336 C CA . MET A 1 171 ? 16.422 5.473 16.734 1 95.25 171 MET A CA 1
ATOM 1337 C C . MET A 1 171 ? 17.234 6.273 17.75 1 95.25 171 MET A C 1
ATOM 1339 O O . MET A 1 171 ? 17.984 7.184 17.359 1 95.25 171 MET A O 1
ATOM 1343 N N . ALA A 1 172 ? 17.078 5.965 19.016 1 93.75 172 ALA A N 1
ATOM 1344 C CA . ALA A 1 172 ? 17.859 6.633 20.047 1 93.75 172 ALA A CA 1
ATOM 1345 C C . ALA A 1 172 ? 19.359 6.422 19.828 1 93.75 172 ALA A C 1
ATOM 1347 O O . ALA A 1 172 ? 20.188 7.172 20.344 1 93.75 172 ALA A O 1
ATOM 1348 N N . HIS A 1 173 ? 19.719 5.508 19.031 1 93.31 173 HIS A N 1
ATOM 1349 C CA . HIS A 1 173 ? 21.109 5.168 18.797 1 93.31 173 HIS A CA 1
ATOM 1350 C C . HIS A 1 173 ? 21.578 5.625 17.422 1 93.31 173 HIS A C 1
ATOM 1352 O O . HIS A 1 173 ? 22.578 5.133 16.906 1 93.31 173 HIS A O 1
ATOM 1358 N N . CYS A 1 174 ? 20.828 6.473 16.828 1 95 174 CYS A N 1
ATOM 1359 C CA . CYS A 1 174 ? 21.25 7.059 15.57 1 95 174 CYS A CA 1
ATOM 1360 C C . CYS A 1 174 ? 22.594 7.746 15.703 1 95 174 CYS A C 1
ATOM 1362 O O . CYS A 1 174 ? 22.969 8.188 16.797 1 95 174 CYS A O 1
ATOM 1364 N N . MET A 1 175 ? 23.312 7.777 14.648 1 96.25 175 MET A N 1
ATOM 1365 C CA . MET A 1 175 ? 24.641 8.375 14.602 1 96.25 175 MET A CA 1
ATOM 1366 C C . MET A 1 175 ? 24.938 8.961 13.227 1 96.25 175 MET A C 1
ATOM 1368 O O . MET A 1 175 ? 24.188 8.719 12.273 1 96.25 175 MET A O 1
ATOM 1372 N N . PRO A 1 176 ? 26.047 9.758 13.164 1 97.25 176 PRO A N 1
ATOM 1373 C CA . PRO A 1 176 ? 26.406 10.273 11.844 1 97.25 176 PRO A CA 1
ATOM 1374 C C . PRO A 1 176 ? 26.609 9.172 10.812 1 97.25 176 PRO A C 1
ATOM 1376 O O . PRO A 1 176 ? 27.219 8.148 11.102 1 97.25 176 PRO A O 1
ATOM 1379 N N . GLY A 1 177 ? 26.016 9.336 9.711 1 97.19 177 GLY A N 1
ATOM 1380 C CA . GLY A 1 177 ? 26.062 8.328 8.664 1 97.19 177 GLY A CA 1
ATOM 1381 C C . GLY A 1 177 ? 24.766 7.566 8.516 1 97.19 177 GLY A C 1
ATOM 1382 O O . GLY A 1 177 ? 24.531 6.91 7.496 1 97.19 177 GLY A O 1
ATOM 1383 N N . ASP A 1 178 ? 23.922 7.652 9.539 1 98.19 178 ASP A N 1
ATOM 1384 C CA . ASP A 1 178 ? 22.609 7.035 9.461 1 98.19 178 ASP A CA 1
ATOM 1385 C C . ASP A 1 178 ? 21.625 7.918 8.688 1 98.19 178 ASP A C 1
ATOM 1387 O O . ASP A 1 178 ? 21.828 9.133 8.586 1 98.19 178 ASP A O 1
ATOM 1391 N N . VAL A 1 179 ? 20.672 7.262 8.062 1 98.62 179 VAL A N 1
ATOM 1392 C CA . VAL A 1 179 ? 19.625 7.973 7.336 1 98.62 179 VAL A CA 1
ATOM 1393 C C . VAL A 1 179 ? 18.266 7.539 7.855 1 98.62 179 VAL A C 1
ATOM 1395 O O . VAL A 1 179 ? 18.031 6.355 8.109 1 98.62 179 VAL A O 1
ATOM 1398 N N . VAL A 1 180 ? 17.391 8.508 8.094 1 98.75 180 VAL A N 1
ATOM 1399 C CA . VAL A 1 180 ? 16 8.25 8.461 1 98.75 180 VAL A CA 1
ATOM 1400 C C . VAL A 1 180 ? 15.078 8.742 7.348 1 98.75 180 VAL A C 1
ATOM 1402 O O . VAL A 1 180 ? 15.094 9.922 6.992 1 98.75 180 VAL A O 1
ATOM 1405 N N . LEU A 1 181 ? 14.367 7.832 6.762 1 98.88 181 LEU A N 1
ATOM 1406 C CA . LEU A 1 181 ? 13.297 8.188 5.836 1 98.88 181 LEU A CA 1
ATOM 1407 C C . LEU A 1 181 ? 11.977 8.352 6.57 1 98.88 181 LEU A C 1
ATOM 1409 O O . LEU A 1 181 ? 11.469 7.398 7.164 1 98.88 181 LEU A O 1
ATOM 1413 N N . VAL A 1 182 ? 11.438 9.547 6.547 1 98.75 182 VAL A N 1
ATOM 1414 C CA . VAL A 1 182 ? 10.219 9.883 7.27 1 98.75 182 VAL A CA 1
ATOM 1415 C C . VAL A 1 182 ? 9.062 10.055 6.285 1 98.75 182 VAL A C 1
ATOM 1417 O O . VAL A 1 182 ? 9.156 10.852 5.344 1 98.75 182 VAL A O 1
ATOM 1420 N N . VAL A 1 183 ? 7.996 9.32 6.512 1 98.31 183 VAL A N 1
ATOM 1421 C CA . VAL A 1 183 ? 6.789 9.422 5.699 1 98.31 183 VAL A CA 1
ATOM 1422 C C . VAL A 1 183 ? 5.66 10.031 6.527 1 98.31 183 VAL A C 1
ATOM 1424 O O . VAL A 1 183 ? 5.219 9.438 7.516 1 98.31 183 VAL A O 1
ATOM 1427 N N . SER A 1 184 ? 5.215 11.18 6.168 1 95 184 SER A N 1
ATOM 1428 C CA . SER A 1 184 ? 4.129 11.891 6.832 1 95 184 SER A CA 1
ATOM 1429 C C . SER A 1 184 ? 3.434 12.852 5.875 1 95 184 SER A C 1
ATOM 1431 O O . SER A 1 184 ? 4.02 13.852 5.453 1 95 184 SER A O 1
ATOM 1433 N N . TYR A 1 185 ? 2.213 12.586 5.633 1 91.06 185 TYR A N 1
ATOM 1434 C CA . TYR A 1 185 ? 1.512 13.359 4.609 1 91.06 185 TYR A CA 1
ATOM 1435 C C . TYR A 1 185 ? 1.357 14.812 5.031 1 91.06 185 TYR A C 1
ATOM 1437 O O . TYR A 1 185 ? 1.725 15.727 4.285 1 91.06 185 TYR A O 1
ATOM 1445 N N . SER A 1 186 ? 0.86 14.977 6.211 1 84.38 186 SER A N 1
ATOM 1446 C CA . SER A 1 186 ? 0.634 16.344 6.668 1 84.38 186 SER A CA 1
ATOM 1447 C C . SER A 1 186 ? 1.947 17.031 7.031 1 84.38 186 SER A C 1
ATOM 1449 O O . SER A 1 186 ? 2.037 18.266 7.012 1 84.38 186 SER A O 1
ATOM 1451 N N . GLY A 1 187 ? 2.922 16.25 7.441 1 90.5 187 GLY A N 1
ATOM 1452 C CA . GLY A 1 187 ? 4.176 16.781 7.941 1 90.5 187 GLY A CA 1
ATOM 1453 C C . GLY A 1 187 ? 4.051 17.422 9.312 1 90.5 187 GLY A C 1
ATOM 1454 O O . GLY A 1 187 ? 4.973 18.094 9.773 1 90.5 187 GLY A O 1
ATOM 1455 N N . ASN A 1 188 ? 2.855 17.109 9.891 1 84.56 188 ASN A N 1
ATOM 1456 C CA . ASN A 1 188 ? 2.578 17.797 11.156 1 84.56 188 ASN A CA 1
ATOM 1457 C C . ASN A 1 188 ? 2.406 16.812 12.297 1 84.56 188 ASN A C 1
ATOM 1459 O O . ASN A 1 188 ? 2.066 17.203 13.422 1 84.56 188 ASN A O 1
ATOM 1463 N N . THR A 1 189 ? 2.615 15.547 12.055 1 88.06 189 THR A N 1
ATOM 1464 C CA . THR A 1 189 ? 2.453 14.555 13.102 1 88.06 189 THR A CA 1
ATOM 1465 C C . THR A 1 189 ? 3.525 14.719 14.18 1 88.06 189 THR A C 1
ATOM 1467 O O . THR A 1 189 ? 4.711 14.5 13.914 1 88.06 189 THR A O 1
ATOM 1470 N N . HIS A 1 190 ? 3.117 15 15.3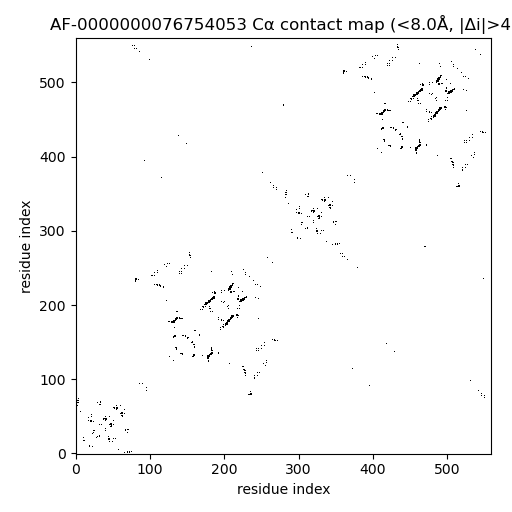36 1 88.25 190 HIS A N 1
ATOM 1471 C CA . HIS A 1 190 ? 4.023 15.406 16.406 1 88.25 190 HIS A CA 1
ATOM 1472 C C . HIS A 1 190 ? 5.02 14.297 16.734 1 88.25 190 HIS A C 1
ATOM 1474 O O . HIS A 1 190 ? 6.23 14.531 16.75 1 88.25 190 HIS A O 1
ATOM 1480 N N . THR A 1 191 ? 4.574 13.102 17 1 91.69 191 THR A N 1
ATOM 1481 C CA . THR A 1 191 ? 5.43 11.984 17.375 1 91.69 191 THR A CA 1
ATOM 1482 C C . THR A 1 191 ? 6.473 11.711 16.297 1 91.69 191 THR A C 1
ATOM 1484 O O . THR A 1 191 ? 7.652 11.531 16.594 1 91.69 191 THR A O 1
ATOM 1487 N N . VAL A 1 192 ? 6.066 11.805 15.094 1 95.12 192 VAL A N 1
ATOM 1488 C CA . VAL A 1 192 ? 6.941 11.547 13.961 1 95.12 192 VAL A CA 1
ATOM 1489 C C . VAL A 1 192 ? 7.984 12.656 13.844 1 95.12 192 VAL A C 1
ATOM 1491 O O . VAL A 1 192 ? 9.18 12.383 13.688 1 95.12 192 VAL A O 1
ATOM 1494 N N . ASN A 1 193 ? 7.496 13.852 13.992 1 93.12 193 ASN A N 1
ATOM 1495 C CA . ASN A 1 193 ? 8.398 14.992 13.891 1 93.12 193 ASN A CA 1
ATOM 1496 C C . ASN A 1 193 ? 9.414 15.008 15.031 1 93.12 193 ASN A C 1
ATOM 1498 O O . ASN A 1 193 ? 10.578 15.359 14.828 1 93.12 193 ASN A O 1
ATOM 1502 N N . GLN A 1 194 ? 8.977 14.609 16.188 1 93.25 194 GLN A N 1
ATOM 1503 C CA . GLN A 1 194 ? 9.883 14.562 17.328 1 93.25 194 GLN A CA 1
ATOM 1504 C C . GLN A 1 194 ? 10.961 13.5 17.125 1 93.25 194 GLN A C 1
ATOM 1506 O O . GLN A 1 194 ? 12.125 13.727 17.453 1 93.25 194 GLN A O 1
ATOM 1511 N N . MET A 1 195 ? 10.578 12.383 16.625 1 96 195 MET A N 1
ATOM 1512 C CA . MET A 1 195 ? 11.547 11.328 16.344 1 96 195 MET A CA 1
ATOM 1513 C C . MET A 1 195 ? 12.555 11.781 15.297 1 96 195 MET A C 1
ATOM 1515 O O . MET A 1 195 ? 13.758 11.555 15.445 1 96 195 MET A O 1
ATOM 1519 N N . ALA A 1 196 ? 12.07 12.453 14.305 1 95.88 196 ALA A N 1
ATOM 1520 C CA . ALA A 1 196 ? 12.945 12.969 13.258 1 95.88 196 ALA A CA 1
ATOM 1521 C C . ALA A 1 196 ? 13.914 14.008 13.82 1 95.88 196 ALA A C 1
ATOM 1523 O O . ALA A 1 196 ? 15.102 14.008 13.484 1 95.88 196 ALA A O 1
ATOM 1524 N N . TYR A 1 197 ? 13.383 14.844 14.625 1 94.56 197 TYR A N 1
ATOM 1525 C CA . TYR A 1 197 ? 14.188 15.891 15.234 1 94.56 197 TYR A CA 1
ATOM 1526 C C . TYR A 1 197 ? 15.312 15.305 16.078 1 94.56 197 TYR A C 1
ATOM 1528 O O . TYR A 1 197 ? 16.469 15.703 15.953 1 94.56 197 TYR A O 1
ATOM 1536 N N . LEU A 1 198 ? 14.984 14.359 16.859 1 94.12 198 LEU A N 1
ATOM 1537 C CA . LEU A 1 198 ? 15.961 13.742 17.75 1 94.12 198 LEU A CA 1
ATOM 1538 C C . LEU A 1 198 ? 17.031 13 16.938 1 94.12 198 LEU A C 1
ATOM 1540 O O . LEU A 1 198 ? 18.219 13.039 17.281 1 94.12 198 LEU A O 1
ATOM 1544 N N . ALA A 1 199 ? 16.641 12.328 15.922 1 97.06 199 ALA A N 1
ATOM 1545 C CA . ALA A 1 199 ? 17.594 11.641 15.055 1 97.06 199 ALA A CA 1
ATOM 1546 C C . ALA A 1 199 ? 18.562 12.633 14.406 1 97.06 199 ALA A C 1
ATOM 1548 O O . ALA A 1 199 ? 19.766 12.383 14.328 1 97.06 199 ALA A O 1
ATOM 1549 N N . LYS A 1 200 ? 18.016 13.703 14 1 96 200 LYS A N 1
ATOM 1550 C CA . LYS A 1 200 ? 18.844 14.742 13.375 1 96 200 LYS A CA 1
ATOM 1551 C C . LYS A 1 200 ? 19.844 15.32 14.367 1 96 200 LYS A C 1
ATOM 1553 O O . LYS A 1 200 ? 21 15.578 14.016 1 96 200 LYS A O 1
ATOM 1558 N N . GLU A 1 201 ? 19.359 15.484 15.547 1 95.25 201 GLU A N 1
ATOM 1559 C CA . GLU A 1 201 ? 20.234 16 16.594 1 95.25 201 GLU A CA 1
ATOM 1560 C C . GLU A 1 201 ? 21.406 15.062 16.859 1 95.25 201 GLU A C 1
ATOM 1562 O O . GLU A 1 201 ? 22.484 15.508 17.234 1 95.25 201 GLU A O 1
ATOM 1567 N N . GLN A 1 202 ? 21.172 13.828 16.578 1 96.38 202 GLN A N 1
ATOM 1568 C CA . GLN A 1 202 ? 22.203 12.82 16.797 1 96.38 202 GLN A CA 1
ATOM 1569 C C . GLN A 1 202 ? 23.094 12.68 15.562 1 96.38 202 GLN A C 1
ATOM 1571 O O . GLN A 1 202 ? 24.031 11.875 15.555 1 96.38 202 GLN A O 1
ATOM 1576 N N . GLY A 1 203 ? 22.734 13.406 14.492 1 96.88 203 GLY A N 1
ATOM 1577 C CA . GLY A 1 203 ? 23.609 13.477 13.344 1 96.88 203 GLY A CA 1
ATOM 1578 C C . GLY A 1 203 ? 23.078 12.742 12.133 1 96.88 203 GLY A C 1
ATOM 1579 O O . GLY A 1 203 ? 23.688 12.781 11.055 1 96.88 203 GLY A O 1
ATOM 1580 N N . ALA A 1 204 ? 21.969 12.109 12.25 1 97.88 204 ALA A N 1
ATOM 1581 C CA . ALA A 1 204 ? 21.391 11.398 11.117 1 97.88 204 ALA A CA 1
ATOM 1582 C C . ALA A 1 204 ? 20.859 12.383 10.078 1 97.88 204 ALA A C 1
ATOM 1584 O O . ALA A 1 204 ? 20.484 13.508 10.406 1 97.88 204 ALA A O 1
ATOM 1585 N N . LYS A 1 205 ? 20.859 11.945 8.828 1 98.5 205 LYS A N 1
ATOM 1586 C CA . LYS A 1 205 ? 20.219 12.711 7.762 1 98.5 205 LYS A CA 1
ATOM 1587 C C . LYS A 1 205 ? 18.766 12.312 7.602 1 98.5 205 LYS A C 1
ATOM 1589 O O . LYS A 1 205 ? 18.406 11.141 7.758 1 98.5 205 LYS A O 1
ATOM 1594 N N . ILE A 1 206 ? 17.969 13.289 7.277 1 98.62 206 ILE A N 1
ATOM 1595 C CA . ILE A 1 206 ? 16.531 13.07 7.203 1 98.62 206 ILE A CA 1
ATOM 1596 C C . ILE A 1 206 ? 16.047 13.227 5.762 1 98.62 206 ILE A C 1
ATOM 1598 O O . ILE A 1 206 ? 16.266 14.273 5.141 1 98.62 206 ILE A O 1
ATOM 1602 N N . ILE A 1 207 ? 15.445 12.203 5.199 1 98.81 207 ILE A N 1
ATOM 1603 C CA . ILE A 1 207 ? 14.664 12.273 3.965 1 98.81 207 ILE A CA 1
ATOM 1604 C C . ILE A 1 207 ? 13.18 12.289 4.297 1 98.81 207 ILE A C 1
ATOM 1606 O O . ILE A 1 207 ? 12.688 11.43 5.035 1 98.81 207 ILE A O 1
ATOM 1610 N N . ALA A 1 208 ? 12.469 13.266 3.789 1 98.5 208 ALA A N 1
ATOM 1611 C CA . ALA A 1 208 ? 11.031 13.359 4.059 1 98.5 208 ALA A CA 1
ATOM 1612 C C . ALA A 1 208 ? 10.219 13.109 2.793 1 98.5 208 ALA A C 1
ATOM 1614 O O . ALA A 1 208 ? 10.578 13.586 1.713 1 98.5 208 ALA A O 1
ATOM 1615 N N . ILE A 1 209 ? 9.234 12.305 2.922 1 98.19 209 ILE A N 1
ATOM 1616 C CA . ILE A 1 209 ? 8.133 12.219 1.97 1 98.19 209 ILE A CA 1
ATOM 1617 C C . ILE A 1 209 ? 6.875 12.836 2.576 1 98.19 209 ILE A C 1
ATOM 1619 O O . ILE A 1 209 ? 6.336 12.328 3.562 1 98.19 209 ILE A O 1
ATOM 1623 N N . THR A 1 210 ? 6.457 13.938 2.051 1 94.88 210 THR A N 1
ATOM 1624 C CA . THR A 1 210 ? 5.367 14.695 2.66 1 94.88 210 THR A CA 1
ATOM 1625 C C . THR A 1 210 ? 4.555 15.422 1.596 1 94.88 210 THR A C 1
ATOM 1627 O O . THR A 1 210 ? 5 15.562 0.453 1 94.88 210 THR A O 1
ATOM 1630 N N . GLY A 1 211 ? 3.314 15.695 1.968 1 91.31 211 GLY A N 1
ATOM 1631 C CA . GLY A 1 211 ? 2.545 16.547 1.078 1 91.31 211 GLY A CA 1
ATOM 1632 C C . GLY A 1 211 ? 3.211 17.891 0.813 1 91.31 211 GLY A C 1
ATOM 1633 O O . GLY A 1 211 ? 3.898 18.422 1.683 1 91.31 211 GLY A O 1
ATOM 1634 N N . HIS A 1 212 ? 2.965 18.297 -0.335 1 80.88 212 HIS A N 1
ATOM 1635 C CA . HIS A 1 212 ? 3.66 19.5 -0.769 1 80.88 212 HIS A CA 1
ATOM 1636 C C . HIS A 1 212 ? 3.229 20.719 0.052 1 80.88 212 HIS A C 1
ATOM 1638 O O . HIS A 1 212 ? 2.264 21.391 -0.299 1 80.88 212 HIS A O 1
ATOM 1644 N N . ASN A 1 213 ? 3.877 20.891 1.119 1 75.5 213 ASN A N 1
ATOM 1645 C CA . ASN A 1 213 ? 3.775 22.031 2.02 1 75.5 213 ASN A CA 1
ATOM 1646 C C . ASN A 1 213 ? 5.133 22.406 2.619 1 75.5 213 ASN A C 1
ATOM 1648 O O . ASN A 1 213 ? 5.559 21.797 3.605 1 75.5 213 ASN A O 1
ATOM 1652 N N . LEU A 1 214 ? 5.723 23.406 2.051 1 73.12 214 LEU A N 1
ATOM 1653 C CA . LEU A 1 214 ? 7.078 23.797 2.43 1 73.12 214 LEU A CA 1
ATOM 1654 C C . LEU A 1 214 ? 7.113 24.344 3.852 1 73.12 214 LEU A C 1
ATOM 1656 O O . LEU A 1 214 ? 8.172 24.391 4.477 1 73.12 214 LEU A O 1
ATOM 1660 N N . LYS A 1 215 ? 5.965 24.625 4.371 1 73.19 215 LYS A N 1
ATOM 1661 C CA . LYS A 1 215 ? 5.918 25.219 5.699 1 73.19 215 LYS A CA 1
ATOM 1662 C C . LYS A 1 215 ? 5.73 24.172 6.777 1 73.19 215 LYS A C 1
ATOM 1664 O O . LYS A 1 215 ? 5.824 24.469 7.973 1 73.19 215 LYS A O 1
ATOM 1669 N N . ALA A 1 216 ? 5.512 22.953 6.355 1 83.12 216 ALA A N 1
ATOM 1670 C CA . ALA A 1 216 ? 5.32 21.891 7.336 1 83.12 216 ALA A CA 1
ATOM 1671 C C . ALA A 1 216 ? 6.598 21.641 8.133 1 83.12 216 ALA A C 1
ATOM 1673 O O . ALA A 1 216 ? 7.699 21.688 7.574 1 83.12 216 ALA A O 1
ATOM 1674 N N . PRO A 1 217 ? 6.461 21.422 9.414 1 86.88 217 PRO A N 1
ATOM 1675 C CA . PRO A 1 217 ? 7.633 21.188 10.258 1 86.88 217 PRO A CA 1
ATOM 1676 C C . PRO A 1 217 ? 8.555 20.109 9.703 1 86.88 217 PRO A C 1
ATOM 1678 O O . PRO A 1 217 ? 9.781 20.25 9.742 1 86.88 217 PRO A O 1
ATOM 1681 N N . LEU A 1 218 ? 8.023 19.125 9.188 1 92.88 218 LEU A N 1
ATOM 1682 C CA . LEU A 1 218 ? 8.844 18.047 8.664 1 92.88 218 LEU A CA 1
ATOM 1683 C C . LEU A 1 218 ? 9.703 18.531 7.496 1 92.88 218 LEU A C 1
ATOM 1685 O O . LEU A 1 218 ? 10.859 18.125 7.355 1 92.88 218 LEU A O 1
ATOM 1689 N N . ALA A 1 219 ? 9.102 19.375 6.688 1 90.56 219 ALA A N 1
ATOM 1690 C CA . ALA A 1 219 ? 9.836 19.906 5.539 1 90.56 219 ALA A CA 1
ATOM 1691 C C . ALA A 1 219 ? 11.047 20.719 5.988 1 90.56 219 ALA A C 1
ATOM 1693 O O . ALA A 1 219 ? 12.109 20.672 5.355 1 90.56 219 ALA A O 1
ATOM 1694 N N . SER A 1 220 ? 10.914 21.391 7.074 1 90.25 220 SER A N 1
ATOM 1695 C CA . SER A 1 220 ? 12.008 22.203 7.598 1 90.25 220 SER A CA 1
ATOM 1696 C C . SER A 1 220 ? 13.086 21.328 8.242 1 90.25 220 SER A C 1
ATOM 1698 O O . SER A 1 220 ? 14.258 21.703 8.242 1 90.25 220 SER A O 1
ATOM 1700 N N . LEU A 1 221 ? 12.695 20.234 8.734 1 93.06 221 LEU A N 1
ATOM 1701 C CA . LEU A 1 221 ? 13.602 19.312 9.422 1 93.06 221 LEU A CA 1
ATOM 1702 C C . LEU A 1 221 ? 14.406 18.484 8.43 1 93.06 221 LEU A C 1
ATOM 1704 O O . LEU A 1 221 ? 15.531 18.078 8.727 1 93.06 221 LEU A O 1
ATOM 1708 N N . ALA A 1 222 ? 13.914 18.25 7.301 1 97.25 222 ALA A N 1
ATOM 1709 C CA . ALA A 1 222 ? 14.461 17.281 6.355 1 97.25 222 ALA A CA 1
ATOM 1710 C C . ALA A 1 222 ? 15.68 17.844 5.637 1 97.25 222 ALA A C 1
ATOM 1712 O O . ALA A 1 222 ? 15.758 19.047 5.375 1 97.25 222 ALA A O 1
ATOM 1713 N N . ASP A 1 223 ? 16.625 17 5.375 1 97.81 223 ASP A N 1
ATOM 1714 C CA . ASP A 1 223 ? 17.734 17.344 4.504 1 97.81 223 ASP A CA 1
ATOM 1715 C C . ASP A 1 223 ? 17.328 17.297 3.035 1 97.81 223 ASP A C 1
ATOM 1717 O O . ASP A 1 223 ? 17.844 18.062 2.215 1 97.81 223 ASP A O 1
ATOM 1721 N N . VAL A 1 224 ? 16.453 16.375 2.719 1 97.69 224 VAL A N 1
ATOM 1722 C CA . VAL A 1 224 ? 15.859 16.219 1.396 1 97.69 224 VAL A CA 1
ATOM 1723 C C . VAL A 1 224 ? 14.359 15.992 1.533 1 97.69 224 VAL A C 1
ATOM 1725 O O . VAL A 1 224 ? 13.914 15.188 2.361 1 97.69 224 VAL A O 1
ATOM 1728 N N . CYS A 1 225 ? 13.617 16.734 0.739 1 97.19 225 CYS A N 1
ATOM 1729 C CA . CYS A 1 225 ? 12.164 16.562 0.749 1 97.19 225 CYS A CA 1
ATOM 1730 C C . CYS A 1 225 ? 11.664 16.062 -0.6 1 97.19 225 CYS A C 1
ATOM 1732 O O . CYS A 1 225 ? 11.953 16.672 -1.637 1 97.19 225 CYS A O 1
ATOM 1734 N N . LEU A 1 226 ? 11.008 14.977 -0.568 1 98.12 226 LEU A N 1
ATOM 1735 C CA . LEU A 1 226 ? 10.258 14.477 -1.718 1 98.12 226 LEU A CA 1
ATOM 1736 C C . LEU A 1 226 ? 8.766 14.695 -1.532 1 98.12 226 LEU A C 1
ATOM 1738 O O . LEU A 1 226 ? 8.156 14.133 -0.615 1 98.12 226 LEU A O 1
ATOM 1742 N N . PHE A 1 227 ? 8.172 15.453 -2.426 1 95.31 227 PHE A N 1
ATOM 1743 C CA . PHE A 1 227 ? 6.805 15.914 -2.225 1 95.31 227 PHE A CA 1
ATOM 1744 C C . PHE A 1 227 ? 5.824 15.047 -3.01 1 95.31 227 PHE A C 1
ATOM 1746 O O . PHE A 1 227 ? 6.152 14.555 -4.09 1 95.31 227 PHE A O 1
ATOM 1753 N N . ILE A 1 228 ? 4.668 14.883 -2.436 1 95.25 228 ILE A N 1
ATOM 1754 C CA . ILE A 1 228 ? 3.518 14.297 -3.115 1 95.25 228 ILE A CA 1
ATOM 1755 C C . ILE A 1 228 ? 2.373 15.305 -3.152 1 95.25 228 ILE A C 1
ATOM 1757 O O . ILE A 1 228 ? 2.395 16.312 -2.434 1 95.25 228 ILE A O 1
ATOM 1761 N N . PRO A 1 229 ? 1.394 15.094 -4.035 1 89.56 229 PRO A N 1
ATOM 1762 C CA . PRO A 1 229 ? 0.308 16.062 -4.184 1 89.56 229 PRO A CA 1
ATOM 1763 C C . PRO A 1 229 ? -0.484 16.266 -2.895 1 89.56 229 PRO A C 1
ATOM 1765 O O . PRO A 1 229 ? -0.72 15.305 -2.154 1 89.56 229 PRO A O 1
ATOM 1768 N N . ARG A 1 230 ? -0.767 17.578 -2.711 1 79.19 230 ARG A N 1
ATOM 1769 C CA . ARG A 1 230 ? -1.608 17.922 -1.57 1 79.19 230 ARG A CA 1
ATOM 1770 C C . ARG A 1 230 ? -3.043 18.203 -2.012 1 79.19 230 ARG A C 1
ATOM 1772 O O . ARG A 1 230 ? -3.381 19.328 -2.371 1 79.19 230 ARG A O 1
ATOM 1779 N N . ASP A 1 231 ? -3.619 17.484 -2.686 1 60.94 231 ASP A N 1
ATOM 1780 C CA . ASP A 1 231 ? -4.98 17.734 -3.143 1 60.94 231 ASP A CA 1
ATOM 1781 C C . ASP A 1 231 ? -5.988 17.516 -2.016 1 60.94 231 ASP A C 1
ATOM 1783 O O . ASP A 1 231 ? -7.188 17.734 -2.195 1 60.94 231 ASP A O 1
ATOM 1787 N N . GLU A 1 232 ? -5.539 16.719 -1.269 1 49.09 232 GLU A N 1
ATOM 1788 C CA . GLU A 1 232 ? -6.59 16.094 -0.47 1 49.09 232 GLU A CA 1
ATOM 1789 C C . GLU A 1 232 ? -7.473 17.141 0.196 1 49.09 232 GLU A C 1
ATOM 1791 O O . GLU A 1 232 ? -7.016 17.891 1.071 1 49.09 232 GLU A O 1
ATOM 1796 N N . LYS A 1 233 ? -8.344 18.156 -0.549 1 47.31 233 LYS A N 1
ATOM 1797 C CA . LYS A 1 233 ? -9.523 18.016 0.294 1 47.31 233 LYS A CA 1
ATOM 1798 C C . LYS A 1 233 ? -9.633 16.594 0.856 1 47.31 233 LYS A C 1
ATOM 1800 O O . LYS A 1 233 ? -9.812 15.633 0.104 1 47.31 233 LYS A O 1
ATOM 1805 N N . GLU A 1 234 ? -8.539 16.219 1.391 1 46 234 GLU A N 1
ATOM 1806 C CA . GLU A 1 234 ? -8.25 14.852 1.802 1 46 234 GLU A CA 1
ATOM 1807 C C . GLU A 1 234 ? -9.531 14.047 1.994 1 46 234 GLU A C 1
ATOM 1809 O O . GLU A 1 234 ? -10.305 14.312 2.92 1 46 234 GLU A O 1
ATOM 1814 N N . ILE A 1 235 ? -10.211 13.789 1.069 1 46.72 235 ILE A N 1
ATOM 1815 C CA . ILE A 1 235 ? -11.141 12.688 1.299 1 46.72 235 ILE A CA 1
ATOM 1816 C C . ILE A 1 235 ? -10.539 11.703 2.305 1 46.72 235 ILE A C 1
ATOM 1818 O O . ILE A 1 235 ? -9.672 10.906 1.957 1 46.72 235 ILE A O 1
ATOM 1822 N N . ARG A 1 236 ? -10.281 12.18 3.379 1 56.38 236 ARG A N 1
ATOM 1823 C CA . ARG A 1 236 ? -9.617 11.352 4.375 1 56.38 236 ARG A CA 1
ATOM 1824 C C . ARG A 1 236 ? -10.336 10.016 4.551 1 56.38 236 ARG A C 1
ATOM 1826 O O . ARG A 1 236 ? -10.195 9.352 5.582 1 56.38 236 ARG A O 1
ATOM 1833 N N . LEU A 1 237 ? -11.117 9.734 3.41 1 71.5 237 LEU A N 1
ATOM 1834 C CA . LEU A 1 237 ? -11.641 8.375 3.465 1 71.5 237 LEU A CA 1
ATOM 1835 C C . LEU A 1 237 ? -10.578 7.363 3.059 1 71.5 237 LEU A C 1
ATOM 1837 O O . LEU A 1 237 ? -10.5 6.977 1.892 1 71.5 237 LEU A O 1
ATOM 1841 N N . GLY A 1 238 ? -9.68 7.031 3.998 1 78.88 238 GLY A N 1
ATOM 1842 C CA . GLY A 1 238 ? -8.781 5.898 3.828 1 78.88 238 GLY A CA 1
ATOM 1843 C C . GLY A 1 238 ? -7.391 6.301 3.375 1 78.88 238 GLY A C 1
ATOM 1844 O O . GLY A 1 238 ? -6.543 5.441 3.125 1 78.88 238 GLY A O 1
ATOM 1845 N N . SER A 1 239 ? -7.074 7.613 3.18 1 87.12 239 SER A N 1
ATOM 1846 C CA . SER A 1 239 ? -5.75 8.125 2.832 1 87.12 239 SER A CA 1
ATOM 1847 C C . SER A 1 239 ? -5.199 7.438 1.591 1 87.12 239 SER A C 1
ATOM 1849 O O . SER A 1 239 ? -4.012 7.105 1.533 1 87.12 239 SER A O 1
ATOM 1851 N N . VAL A 1 240 ? -6.047 7.16 0.573 1 92.94 240 VAL A N 1
ATOM 1852 C CA . VAL A 1 240 ? -5.711 6.34 -0.587 1 92.94 240 VAL A CA 1
ATOM 1853 C C . VAL A 1 240 ? -4.707 7.082 -1.469 1 92.94 240 VAL A C 1
ATOM 1855 O O . VAL A 1 240 ? -3.658 6.539 -1.817 1 92.94 240 VAL A O 1
ATOM 1858 N N . THR A 1 241 ? -4.949 8.359 -1.753 1 92.25 241 THR A N 1
ATOM 1859 C CA . THR A 1 241 ? -4.102 9.094 -2.688 1 92.25 241 THR A CA 1
ATOM 1860 C C . THR A 1 241 ? -2.744 9.406 -2.059 1 92.25 241 THR A C 1
ATOM 1862 O O . THR A 1 241 ? -1.712 9.328 -2.729 1 92.25 241 THR A O 1
ATOM 1865 N N . SER A 1 242 ? -2.717 9.742 -0.778 1 93 242 SER A N 1
ATOM 1866 C CA . SER A 1 242 ? -1.448 10 -0.103 1 93 242 SER A CA 1
ATOM 1867 C C . SER A 1 242 ? -0.608 8.727 -0.012 1 93 242 SER A C 1
ATOM 1869 O O . SER A 1 242 ? 0.603 8.758 -0.241 1 93 242 SER A O 1
ATOM 1871 N N . ARG A 1 243 ? -1.258 7.629 0.343 1 96.12 243 ARG A N 1
ATOM 1872 C CA . ARG A 1 243 ? -0.569 6.344 0.375 1 96.12 243 ARG A CA 1
ATOM 1873 C C . ARG A 1 243 ? 0.03 6.008 -0.987 1 96.12 243 ARG A C 1
ATOM 1875 O O . ARG A 1 243 ? 1.209 5.664 -1.084 1 96.12 243 ARG A O 1
ATOM 1882 N N . ASP A 1 244 ? -0.788 6.195 -2.033 1 96.62 244 ASP A N 1
ATOM 1883 C CA . ASP A 1 244 ? -0.34 5.832 -3.373 1 96.62 244 ASP A CA 1
ATOM 1884 C C . ASP A 1 244 ? 0.825 6.711 -3.822 1 96.62 244 ASP A C 1
ATOM 1886 O O . ASP A 1 244 ? 1.794 6.219 -4.402 1 96.62 244 ASP A O 1
ATOM 1890 N N . GLY A 1 245 ? 0.679 8.016 -3.578 1 96.94 245 GLY A N 1
ATOM 1891 C CA . GLY A 1 245 ? 1.782 8.906 -3.898 1 96.94 245 GLY A CA 1
ATOM 1892 C C . GLY A 1 245 ? 3.07 8.547 -3.182 1 96.94 245 GLY A C 1
ATOM 1893 O O . GLY A 1 245 ? 4.145 8.539 -3.789 1 96.94 245 GLY A O 1
ATOM 1894 N N . SER A 1 246 ? 2.975 8.227 -1.894 1 98.06 246 SER A N 1
ATOM 1895 C CA . SER A 1 246 ? 4.137 7.859 -1.096 1 98.06 246 SER A CA 1
ATOM 1896 C C . SER A 1 246 ? 4.738 6.543 -1.569 1 98.06 246 SER A C 1
ATOM 1898 O O . SER A 1 246 ? 5.961 6.375 -1.571 1 98.06 246 SER A O 1
ATOM 1900 N N . LEU A 1 247 ? 3.865 5.605 -1.973 1 98.44 247 LEU A N 1
ATOM 1901 C CA . LEU A 1 247 ? 4.34 4.332 -2.498 1 98.44 247 LEU A CA 1
ATOM 1902 C C . LEU A 1 247 ? 5.105 4.535 -3.803 1 98.44 247 LEU A C 1
ATOM 1904 O O . LEU A 1 247 ? 6.129 3.883 -4.035 1 98.44 247 LEU A O 1
ATOM 1908 N N . ILE A 1 248 ? 4.641 5.426 -4.637 1 98.38 248 ILE A N 1
ATOM 1909 C CA . ILE A 1 248 ? 5.344 5.73 -5.875 1 98.38 248 ILE A CA 1
ATOM 1910 C C . ILE A 1 248 ? 6.754 6.227 -5.559 1 98.38 248 ILE A C 1
ATOM 1912 O O . ILE A 1 248 ? 7.734 5.746 -6.137 1 98.38 248 ILE A O 1
ATOM 1916 N N . VAL A 1 249 ? 6.832 7.137 -4.645 1 98.69 249 VAL A N 1
ATOM 1917 C CA . VAL A 1 249 ? 8.117 7.738 -4.297 1 98.69 249 VAL A CA 1
ATOM 1918 C C . VAL A 1 249 ? 9.039 6.68 -3.695 1 98.69 249 VAL A C 1
ATOM 1920 O O . VAL A 1 249 ? 10.211 6.578 -4.07 1 98.69 249 VAL A O 1
ATOM 1923 N N . THR A 1 250 ? 8.539 5.844 -2.77 1 98.69 250 THR A N 1
ATOM 1924 C CA . THR A 1 250 ? 9.375 4.828 -2.141 1 98.69 250 THR A CA 1
ATOM 1925 C C . THR A 1 250 ? 9.773 3.756 -3.15 1 98.69 250 THR A C 1
ATOM 1927 O O . THR A 1 250 ? 10.867 3.197 -3.068 1 98.69 250 THR A O 1
ATOM 1930 N N . ASP A 1 251 ? 8.875 3.455 -4.133 1 97.5 251 ASP A N 1
ATOM 1931 C CA . ASP A 1 251 ? 9.242 2.531 -5.199 1 97.5 251 ASP A CA 1
ATOM 1932 C C . ASP A 1 251 ? 10.398 3.086 -6.027 1 97.5 251 ASP A C 1
ATOM 1934 O O . ASP A 1 251 ? 11.312 2.348 -6.395 1 97.5 251 ASP A O 1
ATOM 1938 N N . LEU A 1 252 ? 10.328 4.32 -6.316 1 97.88 252 LEU A N 1
ATOM 1939 C CA . LEU A 1 252 ? 11.391 4.949 -7.09 1 97.88 252 LEU A CA 1
ATOM 1940 C C . LEU A 1 252 ? 12.711 4.91 -6.328 1 97.88 252 LEU A C 1
ATOM 1942 O O . LEU A 1 252 ? 13.766 4.66 -6.914 1 97.88 252 LEU A O 1
ATOM 1946 N N . LEU A 1 253 ? 12.648 5.195 -5.027 1 98.38 253 LEU A N 1
ATOM 1947 C CA . LEU A 1 253 ? 13.844 5.094 -4.195 1 98.38 253 LEU A CA 1
ATOM 1948 C C . LEU A 1 253 ? 14.398 3.672 -4.219 1 98.38 253 LEU A C 1
ATOM 1950 O O . LEU A 1 253 ? 15.609 3.479 -4.363 1 98.38 253 LEU A O 1
ATOM 1954 N N . TYR A 1 254 ? 13.539 2.73 -4.109 1 97.31 254 TYR A N 1
ATOM 1955 C CA . TYR A 1 254 ? 13.914 1.32 -4.148 1 97.31 254 TYR A CA 1
ATOM 1956 C C . TYR A 1 254 ? 14.594 0.97 -5.465 1 97.31 254 TYR A C 1
ATOM 1958 O O . TYR A 1 254 ? 15.664 0.358 -5.477 1 97.31 254 TYR A O 1
ATOM 1966 N N . TYR A 1 255 ? 13.953 1.415 -6.559 1 95.44 255 TYR A N 1
ATOM 1967 C CA . TYR A 1 255 ? 14.516 1.137 -7.875 1 95.44 255 TYR A CA 1
ATOM 1968 C C . TYR A 1 255 ? 15.883 1.799 -8.031 1 95.44 255 TYR A C 1
ATOM 1970 O O . TYR A 1 255 ? 16.797 1.206 -8.602 1 95.44 255 TYR A O 1
ATOM 1978 N N . GLY A 1 256 ? 16 2.996 -7.566 1 96.19 256 GLY A N 1
ATOM 1979 C CA . GLY A 1 256 ? 17.266 3.699 -7.637 1 96.19 256 GLY A CA 1
ATOM 1980 C C . GLY A 1 256 ? 18.391 2.996 -6.887 1 96.19 256 GLY A C 1
ATOM 1981 O O . GLY A 1 256 ? 19.484 2.834 -7.41 1 96.19 256 GLY A O 1
ATOM 1982 N N . VAL A 1 257 ? 18.109 2.539 -5.676 1 96.19 257 VAL A N 1
ATOM 1983 C CA . VAL A 1 257 ? 19.078 1.821 -4.863 1 96.19 257 VAL A CA 1
ATOM 1984 C C . VAL A 1 257 ? 19.438 0.496 -5.535 1 96.19 257 VAL A C 1
ATOM 1986 O O . VAL A 1 257 ? 20.609 0.124 -5.609 1 96.19 257 VAL A O 1
ATOM 1989 N N . ALA A 1 258 ? 18.438 -0.219 -6.027 1 94.12 258 ALA A N 1
ATOM 1990 C CA . ALA A 1 258 ? 18.625 -1.502 -6.699 1 94.12 258 ALA A CA 1
ATOM 1991 C C . ALA A 1 258 ? 19.484 -1.341 -7.949 1 94.12 258 ALA A C 1
ATOM 1993 O O . ALA A 1 258 ? 20.328 -2.193 -8.25 1 94.12 258 ALA A O 1
ATOM 1994 N N . GLN A 1 259 ? 19.234 -0.261 -8.641 1 92.19 259 GLN A N 1
ATOM 1995 C CA . GLN A 1 259 ? 19.969 -0.001 -9.875 1 92.19 259 GLN A CA 1
ATOM 1996 C C . GLN A 1 259 ? 21.453 0.246 -9.594 1 92.19 259 GLN A C 1
ATOM 1998 O O . GLN A 1 259 ? 22.312 -0.179 -10.359 1 92.19 259 GLN A O 1
ATOM 2003 N N . ARG A 1 260 ? 21.703 0.876 -8.523 1 90.94 260 ARG A N 1
ATOM 2004 C CA . ARG A 1 260 ? 23.078 1.181 -8.148 1 90.94 260 ARG A CA 1
ATOM 2005 C C . ARG A 1 260 ? 23.844 -0.091 -7.797 1 90.94 260 ARG A C 1
ATOM 2007 O O . ARG A 1 260 ? 25.062 -0.15 -7.957 1 90.94 260 ARG A O 1
ATOM 2014 N N . GLN A 1 261 ? 23.141 -1.067 -7.355 1 89.5 261 GLN A N 1
ATOM 2015 C CA . GLN A 1 261 ? 23.734 -2.355 -7.004 1 89.5 261 GLN A CA 1
ATOM 2016 C C . GLN A 1 261 ? 23.109 -3.484 -7.824 1 89.5 261 GLN A C 1
ATOM 2018 O O . GLN A 1 261 ? 22.734 -4.523 -7.273 1 89.5 261 GLN A O 1
ATOM 2023 N N . PHE A 1 262 ? 23.094 -3.225 -9.07 1 87.31 262 PHE A N 1
ATOM 2024 C CA . PHE A 1 262 ? 22.281 -4.027 -9.977 1 87.31 262 PHE A CA 1
ATOM 2025 C C . PHE A 1 262 ? 22.656 -5.5 -9.891 1 87.31 262 PHE A C 1
ATOM 2027 O O . PHE A 1 262 ? 21.797 -6.355 -9.68 1 87.31 262 PHE A O 1
ATOM 2034 N N . HIS A 1 263 ? 23.953 -5.82 -10.023 1 84.44 263 HIS A N 1
ATOM 2035 C CA . HIS A 1 263 ? 24.375 -7.215 -10.047 1 84.44 263 HIS A CA 1
ATOM 2036 C C . HIS A 1 263 ? 24.109 -7.887 -8.703 1 84.44 263 HIS A C 1
ATOM 2038 O O . HIS A 1 263 ? 23.609 -9.016 -8.656 1 84.44 263 HIS A O 1
ATOM 2044 N N . ALA A 1 264 ? 24.422 -7.176 -7.668 1 88.75 264 ALA A N 1
ATOM 2045 C CA . ALA A 1 264 ? 24.141 -7.707 -6.336 1 88.75 264 ALA A CA 1
ATOM 2046 C C . ALA A 1 264 ? 22.641 -7.887 -6.121 1 88.75 264 ALA A C 1
ATOM 2048 O O . ALA A 1 264 ? 22.203 -8.875 -5.523 1 88.75 264 ALA A O 1
ATOM 2049 N N . THR A 1 265 ? 21.844 -6.969 -6.531 1 89.25 265 THR A N 1
ATOM 2050 C CA . THR A 1 265 ? 20.391 -7.008 -6.414 1 89.25 265 THR A CA 1
ATOM 2051 C C . THR A 1 265 ? 19.828 -8.266 -7.082 1 89.25 265 THR A C 1
ATOM 2053 O O . THR A 1 265 ? 19 -8.969 -6.492 1 89.25 265 THR A O 1
ATOM 2056 N N . LYS A 1 266 ? 20.281 -8.523 -8.203 1 83.69 266 LYS A N 1
ATOM 2057 C CA . LYS A 1 266 ? 19.828 -9.695 -8.938 1 83.69 266 LYS A CA 1
ATOM 2058 C C . LYS A 1 266 ? 20.125 -10.977 -8.164 1 83.69 266 LYS A C 1
ATOM 2060 O O . LYS A 1 266 ? 19.266 -11.852 -8.039 1 83.69 266 LYS A O 1
ATOM 2065 N N . GLU A 1 267 ? 21.297 -11.023 -7.715 1 84.12 267 GLU A N 1
ATOM 2066 C CA . GLU A 1 267 ? 21.719 -12.195 -6.953 1 84.12 267 GLU A CA 1
ATOM 2067 C C . GLU A 1 267 ? 20.875 -12.367 -5.691 1 84.12 267 GLU A C 1
ATOM 2069 O O . GLU A 1 267 ? 20.469 -13.484 -5.367 1 84.12 267 GLU A O 1
ATOM 2074 N N . HIS A 1 268 ? 20.672 -11.305 -5.012 1 89.31 268 HIS A N 1
ATOM 2075 C CA . HIS A 1 268 ? 19.922 -11.359 -3.77 1 89.31 268 HIS A CA 1
ATOM 2076 C C . HIS A 1 268 ? 18.469 -11.758 -4.027 1 89.31 268 HIS A C 1
ATOM 2078 O O . HIS A 1 268 ? 17.875 -12.516 -3.25 1 89.31 268 HIS A O 1
ATOM 2084 N N . LEU A 1 269 ? 17.906 -11.242 -5.078 1 87 269 LEU A N 1
ATOM 2085 C CA . LEU A 1 269 ? 16.531 -11.578 -5.41 1 87 269 LEU A CA 1
ATOM 2086 C C . LEU A 1 269 ? 16.391 -13.062 -5.73 1 87 269 LEU A C 1
ATOM 2088 O O . LEU A 1 269 ? 15.414 -13.703 -5.312 1 87 269 LEU A O 1
ATOM 2092 N N . VAL A 1 270 ? 17.328 -13.555 -6.418 1 80.19 270 VAL A N 1
ATOM 2093 C CA . VAL A 1 270 ? 17.328 -14.969 -6.762 1 80.19 270 VAL A CA 1
ATOM 2094 C C . VAL A 1 270 ? 17.438 -15.812 -5.492 1 80.19 270 VAL A C 1
ATOM 2096 O O . VAL A 1 270 ? 16.719 -16.797 -5.32 1 80.19 270 VAL A O 1
ATOM 2099 N N . LYS A 1 271 ? 18.312 -15.398 -4.641 1 84.31 271 LYS A N 1
ATOM 2100 C CA . LYS A 1 271 ? 18.547 -16.109 -3.391 1 84.31 271 LYS A CA 1
ATOM 2101 C C . LYS A 1 271 ? 17.281 -16.156 -2.539 1 84.31 271 LYS A C 1
ATOM 2103 O O . LYS A 1 271 ? 16.922 -17.219 -2.023 1 84.31 271 LYS A O 1
ATOM 2108 N N . THR A 1 272 ? 16.625 -15.062 -2.408 1 86.06 272 THR A N 1
ATOM 2109 C CA . THR A 1 272 ? 15.43 -15 -1.57 1 86.06 272 THR A CA 1
ATOM 2110 C C . THR A 1 272 ? 14.281 -15.773 -2.209 1 86.06 272 THR A C 1
ATOM 2112 O O . THR A 1 272 ? 13.5 -16.422 -1.511 1 86.06 272 THR A O 1
ATOM 2115 N N . ARG A 1 273 ? 14.18 -15.719 -3.467 1 81.56 273 ARG A N 1
ATOM 2116 C CA . ARG A 1 273 ? 13.141 -16.453 -4.168 1 81.56 273 ARG A CA 1
ATOM 2117 C C . ARG A 1 273 ? 13.328 -17.969 -3.994 1 81.56 273 ARG A C 1
ATOM 2119 O O . ARG A 1 273 ? 12.352 -18.703 -3.805 1 81.56 273 ARG A O 1
ATOM 2126 N N . LYS A 1 274 ? 14.516 -18.375 -4.035 1 75.75 274 LYS A N 1
ATOM 2127 C CA . LYS A 1 274 ? 14.828 -19.781 -3.863 1 75.75 274 LYS A CA 1
ATOM 2128 C C . LYS A 1 274 ? 14.43 -20.266 -2.475 1 75.75 274 LYS A C 1
ATOM 2130 O O . LYS A 1 274 ? 13.844 -21.344 -2.332 1 75.75 274 LYS A O 1
ATOM 2135 N N . MET A 1 275 ? 14.734 -19.469 -1.498 1 79.31 275 MET A N 1
ATOM 2136 C CA . MET A 1 275 ? 14.391 -19.844 -0.129 1 79.31 275 MET A CA 1
ATOM 2137 C C . MET A 1 275 ? 12.875 -19.938 0.04 1 79.31 275 MET A C 1
ATOM 2139 O O . MET A 1 275 ? 12.375 -20.891 0.644 1 79.31 275 MET A O 1
ATOM 2143 N N . ILE A 1 276 ? 12.141 -19.031 -0.527 1 78.88 276 ILE A N 1
ATOM 2144 C CA . ILE A 1 276 ? 10.688 -18.984 -0.398 1 78.88 276 ILE A CA 1
ATOM 2145 C C . ILE A 1 276 ? 10.055 -20.156 -1.138 1 78.88 276 ILE A C 1
ATOM 2147 O O . ILE A 1 276 ? 9.148 -20.812 -0.619 1 78.88 276 ILE A O 1
ATOM 2151 N N . ARG A 1 277 ? 10.57 -20.469 -2.271 1 73.19 277 ARG A N 1
ATOM 2152 C CA . ARG A 1 277 ? 10.031 -21.547 -3.094 1 73.19 277 ARG A CA 1
ATOM 2153 C C . ARG A 1 277 ? 10.258 -22.906 -2.434 1 73.19 277 ARG A C 1
ATOM 2155 O O . ARG A 1 277 ? 9.445 -23.828 -2.584 1 73.19 277 ARG A O 1
ATOM 2162 N N . LYS A 1 278 ? 11.344 -22.953 -1.773 1 71.38 278 LYS A N 1
ATOM 2163 C CA . LYS A 1 278 ? 11.656 -24.203 -1.095 1 71.38 278 LYS A CA 1
ATOM 2164 C C . LYS A 1 278 ? 10.664 -24.484 0.032 1 71.38 278 LYS A C 1
ATOM 2166 O O . LYS A 1 278 ? 10.383 -25.641 0.345 1 71.38 278 LYS A O 1
ATOM 2171 N N . ILE A 1 279 ? 10.062 -23.453 0.514 1 73.56 279 ILE A N 1
ATOM 2172 C CA . ILE A 1 279 ? 9.25 -23.609 1.711 1 73.56 279 ILE A CA 1
ATOM 2173 C C . ILE A 1 279 ? 7.77 -23.5 1.342 1 73.56 279 ILE A C 1
ATOM 2175 O O . ILE A 1 279 ? 6.926 -24.172 1.931 1 73.56 279 ILE A O 1
ATOM 2179 N N . ASP A 1 280 ? 7.391 -22.641 0.388 1 76.88 280 ASP A N 1
ATOM 2180 C CA . ASP A 1 280 ? 5.992 -22.312 0.135 1 76.88 280 ASP A CA 1
ATOM 2181 C C . ASP A 1 280 ? 5.742 -22.078 -1.354 1 76.88 280 ASP A C 1
ATOM 2183 O O . ASP A 1 280 ? 6.562 -21.469 -2.037 1 76.88 280 ASP A O 1
ATOM 2187 N N . MET B 1 1 ? 22.531 -31.734 -16.75 1 59.88 1 MET B N 1
ATOM 2188 C CA . MET B 1 1 ? 22.266 -30.531 -17.547 1 59.88 1 MET B CA 1
ATOM 2189 C C . MET B 1 1 ? 20.797 -30.141 -17.453 1 59.88 1 MET B C 1
ATOM 2191 O O . MET B 1 1 ? 19.922 -30.984 -17.531 1 59.88 1 MET B O 1
ATOM 2195 N N . SER B 1 2 ? 20.531 -29 -17.047 1 71.56 2 SER B N 1
ATOM 2196 C CA . SER B 1 2 ? 19.156 -28.547 -16.859 1 71.56 2 SER B CA 1
ATOM 2197 C C . SER B 1 2 ? 18.375 -28.562 -18.172 1 71.56 2 SER B C 1
ATOM 2199 O O . SER B 1 2 ? 18.969 -28.562 -19.25 1 71.56 2 SER B O 1
ATOM 2201 N N . CYS B 1 3 ? 17.125 -28.766 -18.062 1 80.25 3 CYS B N 1
ATOM 2202 C CA . CYS B 1 3 ? 16.25 -28.766 -19.234 1 80.25 3 CYS B CA 1
ATOM 2203 C C . CYS B 1 3 ? 16.531 -27.547 -20.125 1 80.25 3 CYS B C 1
ATOM 2205 O O . CYS B 1 3 ? 16.688 -27.688 -21.328 1 80.25 3 CYS B O 1
ATOM 2207 N N . ILE B 1 4 ? 16.719 -26.531 -19.406 1 78.88 4 ILE B N 1
ATOM 2208 C CA . ILE B 1 4 ? 16.953 -25.281 -20.125 1 78.88 4 ILE B CA 1
ATOM 2209 C C . ILE B 1 4 ? 18.312 -25.312 -20.812 1 78.88 4 ILE B C 1
ATOM 2211 O O . ILE B 1 4 ? 18.422 -24.938 -21.969 1 78.88 4 ILE B O 1
ATOM 2215 N N . THR B 1 5 ? 19.297 -25.688 -20.109 1 73.31 5 THR B N 1
ATOM 2216 C CA . THR B 1 5 ? 20.641 -25.781 -20.672 1 73.31 5 THR B CA 1
ATOM 2217 C C . THR B 1 5 ? 20.656 -26.734 -21.859 1 73.31 5 THR B C 1
ATOM 2219 O O . THR B 1 5 ? 21.297 -26.453 -22.875 1 73.31 5 THR B O 1
ATOM 2222 N N . LYS B 1 6 ? 19.922 -27.844 -21.75 1 80.69 6 LYS B N 1
ATOM 2223 C CA . LYS B 1 6 ? 19.828 -28.828 -22.828 1 80.69 6 LYS B CA 1
ATOM 2224 C C . LYS B 1 6 ? 19.203 -28.203 -24.078 1 80.69 6 LYS B C 1
ATOM 2226 O O . LYS B 1 6 ? 19.734 -28.375 -25.188 1 80.69 6 LYS B O 1
ATOM 2231 N N . ILE B 1 7 ? 18.203 -27.469 -23.797 1 85.56 7 ILE B N 1
ATOM 2232 C CA . ILE B 1 7 ? 17.484 -26.859 -24.906 1 85.56 7 ILE B CA 1
ATOM 2233 C C . ILE B 1 7 ? 18.344 -25.797 -25.562 1 85.56 7 ILE B C 1
ATOM 2235 O O . ILE B 1 7 ? 18.469 -25.766 -26.797 1 85.56 7 ILE B O 1
ATOM 2239 N N . LYS B 1 8 ? 18.969 -24.984 -24.797 1 80.38 8 LYS B N 1
ATOM 2240 C CA . LYS B 1 8 ? 19.828 -23.922 -25.312 1 80.38 8 LYS B CA 1
ATOM 2241 C C . LYS B 1 8 ? 20.984 -24.5 -26.141 1 80.38 8 LYS B C 1
ATOM 2243 O O . LYS B 1 8 ? 21.312 -23.969 -27.203 1 80.38 8 LYS B O 1
ATOM 2248 N N . SER B 1 9 ? 21.562 -25.5 -25.641 1 79.56 9 SER B N 1
ATOM 2249 C CA . SER B 1 9 ? 22.734 -26.109 -26.281 1 79.56 9 SER B CA 1
ATOM 2250 C C . SER B 1 9 ? 22.344 -26.781 -27.594 1 79.56 9 SER B C 1
ATOM 2252 O O . SER B 1 9 ? 23.156 -26.844 -28.531 1 79.56 9 SER B O 1
ATOM 2254 N N . ALA B 1 10 ? 21.125 -27.203 -27.734 1 81.62 10 ALA B N 1
ATOM 2255 C CA . ALA B 1 10 ? 20.719 -28 -28.891 1 81.62 10 ALA B CA 1
ATOM 2256 C C . ALA B 1 10 ? 19.953 -27.172 -29.906 1 81.62 10 ALA B C 1
ATOM 2258 O O . ALA B 1 10 ? 19.672 -27.625 -31.016 1 81.62 10 ALA B O 1
ATOM 2259 N N . LEU B 1 11 ? 19.641 -25.938 -29.578 1 86.31 11 LEU B N 1
ATOM 2260 C CA . LEU B 1 11 ? 18.703 -25.109 -30.328 1 86.31 11 LEU B CA 1
ATOM 2261 C C . LEU B 1 11 ? 19.156 -24.938 -31.766 1 86.31 11 LEU B C 1
ATOM 2263 O O . LEU B 1 11 ? 18.344 -25.047 -32.688 1 86.31 11 LEU B O 1
ATOM 2267 N N . GLU B 1 12 ? 20.359 -24.703 -32 1 81.75 12 GLU B N 1
ATOM 2268 C CA . GLU B 1 12 ? 20.875 -24.391 -33.344 1 81.75 12 GLU B CA 1
ATOM 2269 C C . GLU B 1 12 ? 20.875 -25.641 -34.219 1 81.75 12 GLU B C 1
ATOM 2271 O O . GLU B 1 12 ? 20.812 -25.531 -35.469 1 81.75 12 GLU B O 1
ATOM 2276 N N . SER B 1 13 ? 20.844 -26.812 -33.688 1 86.44 13 SER B N 1
ATOM 2277 C CA . SER B 1 13 ? 20.891 -28.062 -34.438 1 86.44 13 SER B CA 1
ATOM 2278 C C . SER B 1 13 ? 19.5 -28.641 -34.656 1 86.44 13 SER B C 1
ATOM 2280 O O . SER B 1 13 ? 19.344 -29.656 -35.344 1 86.44 13 SER B O 1
ATOM 2282 N N . MET B 1 14 ? 18.5 -27.953 -34.156 1 85.81 14 MET B N 1
ATOM 2283 C CA . MET B 1 14 ? 17.125 -28.438 -34.219 1 85.81 14 MET B CA 1
ATOM 2284 C C . MET B 1 14 ? 16.438 -28.047 -35.531 1 85.81 14 MET B C 1
ATOM 2286 O O . MET B 1 14 ? 16.891 -27.125 -36.219 1 85.81 14 MET B O 1
ATOM 2290 N N . THR B 1 15 ? 15.438 -28.891 -35.906 1 89.06 15 THR B N 1
ATOM 2291 C CA . THR B 1 15 ? 14.602 -28.531 -37.062 1 89.06 15 THR B CA 1
ATOM 2292 C C . THR B 1 15 ? 13.812 -27.25 -36.781 1 89.06 15 THR B C 1
ATOM 2294 O O . THR B 1 15 ? 13.758 -26.797 -35.625 1 89.06 15 THR B O 1
ATOM 2297 N N . ALA B 1 16 ? 13.227 -26.719 -37.812 1 88.5 16 ALA B N 1
ATOM 2298 C CA . ALA B 1 16 ? 12.469 -25.469 -37.656 1 88.5 16 ALA B CA 1
ATOM 2299 C C . ALA B 1 16 ? 11.375 -25.609 -36.625 1 88.5 16 ALA B C 1
ATOM 2301 O O . ALA B 1 16 ? 11.203 -24.734 -35.781 1 88.5 16 ALA B O 1
ATOM 2302 N N . THR B 1 17 ? 10.695 -26.641 -36.719 1 90.5 17 THR B N 1
ATOM 2303 C CA . THR B 1 17 ? 9.609 -26.875 -35.781 1 90.5 17 THR B CA 1
ATOM 2304 C C . THR B 1 17 ? 10.156 -27.047 -34.344 1 90.5 17 THR B C 1
ATOM 2306 O O . THR B 1 17 ? 9.602 -26.5 -33.406 1 90.5 17 THR B O 1
ATOM 2309 N N . GLU B 1 18 ? 11.234 -27.766 -34.219 1 92.56 18 GLU B N 1
ATOM 2310 C CA . GLU B 1 18 ? 11.859 -27.969 -32.906 1 92.56 18 GLU B CA 1
ATOM 2311 C C . GLU B 1 18 ? 12.398 -26.672 -32.344 1 92.56 18 GLU B C 1
ATOM 2313 O O . GLU B 1 18 ? 12.305 -26.422 -31.125 1 92.56 18 GLU B O 1
ATOM 2318 N N . GLN B 1 19 ? 12.867 -25.828 -33.125 1 91.75 19 GLN B N 1
ATOM 2319 C CA . GLN B 1 19 ? 13.344 -24.516 -32.719 1 91.75 19 GLN B CA 1
ATOM 2320 C C . GLN B 1 19 ? 12.188 -23.656 -32.188 1 91.75 19 GLN B C 1
ATOM 2322 O O . GLN B 1 19 ? 12.336 -22.938 -31.203 1 91.75 19 GLN B O 1
ATOM 2327 N N . MET B 1 20 ? 11.141 -23.75 -32.844 1 88.94 20 MET B N 1
ATOM 2328 C CA . MET B 1 20 ? 9.961 -23.016 -32.375 1 88.94 20 MET B CA 1
ATOM 2329 C C . MET B 1 20 ? 9.555 -23.469 -30.969 1 88.94 20 MET B C 1
ATOM 2331 O O . MET B 1 20 ? 9.281 -22.625 -30.109 1 88.94 20 MET B O 1
ATOM 2335 N N . ILE B 1 21 ? 9.57 -24.766 -30.75 1 92 21 ILE B N 1
ATOM 2336 C CA . ILE B 1 21 ? 9.195 -25.312 -29.453 1 92 21 ILE B CA 1
ATOM 2337 C C . ILE B 1 21 ? 10.242 -24.953 -28.406 1 92 21 ILE B C 1
ATOM 2339 O O . ILE B 1 21 ? 9.906 -24.469 -27.328 1 92 21 ILE B O 1
ATOM 2343 N N . GLY B 1 22 ? 11.492 -25.203 -28.719 1 90.81 22 GLY B N 1
ATOM 2344 C CA . GLY B 1 22 ? 12.57 -24.844 -27.797 1 90.81 22 GLY B CA 1
ATOM 2345 C C . GLY B 1 22 ? 12.555 -23.391 -27.375 1 90.81 22 GLY B C 1
ATOM 2346 O O . GLY B 1 22 ? 12.664 -23.078 -26.203 1 90.81 22 GLY B O 1
ATOM 2347 N N . ARG B 1 23 ? 12.367 -22.484 -28.375 1 83.81 23 ARG B N 1
ATOM 2348 C CA . ARG B 1 23 ? 12.297 -21.062 -28.094 1 83.81 23 ARG B CA 1
ATOM 2349 C C . ARG B 1 23 ? 11.07 -20.719 -27.25 1 83.81 23 ARG B C 1
ATOM 2351 O O . ARG B 1 23 ? 11.141 -19.891 -26.344 1 83.81 23 ARG B O 1
ATOM 2358 N N . TYR B 1 24 ? 10.055 -21.406 -27.594 1 86 24 TYR B N 1
ATOM 2359 C CA . TYR B 1 24 ? 8.852 -21.188 -26.797 1 86 24 TYR B CA 1
ATOM 2360 C C . TYR B 1 24 ? 9.07 -21.594 -25.344 1 86 24 TYR B C 1
ATOM 2362 O O . TYR B 1 24 ? 8.664 -20.891 -24.422 1 86 24 TYR B O 1
ATOM 2370 N N . ILE B 1 25 ? 9.695 -22.734 -25.109 1 84.75 25 ILE B N 1
ATOM 2371 C CA . ILE B 1 25 ? 10 -23.203 -23.75 1 84.75 25 ILE B CA 1
ATOM 2372 C C . ILE B 1 25 ? 10.891 -22.188 -23.047 1 84.75 25 ILE B C 1
ATOM 2374 O O . ILE B 1 25 ? 10.648 -21.859 -21.875 1 84.75 25 ILE B O 1
ATOM 2378 N N . LEU B 1 26 ? 11.859 -21.625 -23.766 1 77.06 26 LEU B N 1
ATOM 2379 C CA . LEU B 1 26 ? 12.828 -20.719 -23.188 1 77.06 26 LEU B CA 1
ATOM 2380 C C . LEU B 1 26 ? 12.188 -19.375 -22.875 1 77.06 26 LEU B C 1
ATOM 2382 O O . LEU B 1 26 ? 12.508 -18.75 -21.859 1 77.06 26 LEU B O 1
ATOM 2386 N N . GLU B 1 27 ? 11.211 -19.016 -23.688 1 72.19 27 GLU B N 1
ATOM 2387 C CA . GLU B 1 27 ? 10.609 -17.688 -23.578 1 72.19 27 GLU B CA 1
ATOM 2388 C C . GLU B 1 27 ? 9.352 -17.719 -22.719 1 72.19 27 GLU B C 1
ATOM 2390 O O . GLU B 1 27 ? 8.977 -16.719 -22.125 1 72.19 27 GLU B O 1
ATOM 2395 N N . HIS B 1 28 ? 8.766 -18.891 -22.719 1 73.62 28 HIS B N 1
ATOM 2396 C CA . HIS B 1 28 ? 7.473 -19.016 -22.047 1 73.62 28 HIS B CA 1
ATOM 2397 C C . HIS B 1 28 ? 7.461 -20.172 -21.062 1 73.62 28 HIS B C 1
ATOM 2399 O O . HIS B 1 28 ? 6.539 -21 -21.078 1 73.62 28 HIS B O 1
ATOM 2405 N N . ARG B 1 29 ? 8.492 -20.266 -20.219 1 73.38 29 ARG B N 1
ATOM 2406 C CA . ARG B 1 29 ? 8.695 -21.391 -19.312 1 73.38 29 ARG B CA 1
ATOM 2407 C C . ARG B 1 29 ? 7.461 -21.625 -18.453 1 73.38 29 ARG B C 1
ATOM 2409 O O . ARG B 1 29 ? 6.98 -22.766 -18.344 1 73.38 29 ARG B O 1
ATOM 2416 N N . HIS B 1 30 ? 7.004 -20.547 -17.938 1 66.75 30 HIS B N 1
ATOM 2417 C CA . HIS B 1 30 ? 5.887 -20.688 -17.016 1 66.75 30 HIS B CA 1
ATOM 2418 C C . HIS B 1 30 ? 4.629 -21.172 -17.719 1 66.75 30 HIS B C 1
ATOM 2420 O O . HIS B 1 30 ? 3.91 -22.031 -17.203 1 66.75 30 HIS B O 1
ATOM 2426 N N . GLU B 1 31 ? 4.41 -20.734 -18.906 1 73.81 31 GLU B N 1
ATOM 2427 C CA . GLU B 1 31 ? 3.264 -21.172 -19.703 1 73.81 31 GLU B CA 1
ATOM 2428 C C . GLU B 1 31 ? 3.389 -22.641 -20.078 1 73.81 31 GLU B C 1
ATOM 2430 O O . GLU B 1 31 ? 2.402 -23.375 -20.062 1 73.81 31 GLU B O 1
ATOM 2435 N N . VAL B 1 32 ? 4.555 -23.016 -20.344 1 82.5 32 VAL B N 1
ATOM 2436 C CA . VAL B 1 32 ? 4.824 -24.391 -20.766 1 82.5 32 VAL B CA 1
ATOM 2437 C C . VAL B 1 32 ? 4.465 -25.359 -19.625 1 82.5 32 VAL B C 1
ATOM 2439 O O . VAL B 1 32 ? 3.898 -26.422 -19.875 1 82.5 32 VAL B O 1
ATOM 2442 N N . LEU B 1 33 ? 4.785 -24.797 -18.406 1 78.06 33 LEU B N 1
ATOM 2443 C CA . LEU B 1 33 ? 4.543 -25.656 -17.266 1 78.06 33 LEU B CA 1
ATOM 2444 C C . LEU B 1 33 ? 3.049 -25.781 -16.984 1 78.06 33 LEU B C 1
ATOM 2446 O O . LEU B 1 33 ? 2.598 -26.797 -16.438 1 78.06 33 LEU B O 1
ATOM 2450 N N . GLU B 1 34 ? 2.297 -24.906 -17.516 1 73.5 34 GLU B N 1
ATOM 2451 C CA . GLU B 1 34 ? 0.884 -24.844 -17.156 1 73.5 34 GLU B CA 1
ATOM 2452 C C . GLU B 1 34 ? 0.003 -25.375 -18.281 1 73.5 34 GLU B C 1
ATOM 2454 O O . GLU B 1 34 ? -1.099 -25.875 -18.031 1 73.5 34 GLU B O 1
ATOM 2459 N N . MET B 1 35 ? 0.438 -25.312 -19.484 1 79.56 35 MET B N 1
ATOM 2460 C CA . MET B 1 35 ? -0.365 -25.672 -20.656 1 79.56 35 MET B CA 1
ATOM 2461 C C . MET B 1 35 ? -0.274 -27.172 -20.953 1 79.56 35 MET B C 1
ATOM 2463 O O . MET B 1 35 ? 0.75 -27.797 -20.672 1 79.56 35 MET B O 1
ATOM 2467 N N . ASN B 1 36 ? -1.44 -27.672 -21.375 1 81.56 36 ASN B N 1
ATOM 2468 C CA . ASN B 1 36 ? -1.394 -29.047 -21.844 1 81.56 36 ASN B CA 1
ATOM 2469 C C . ASN B 1 36 ? -0.842 -29.141 -23.266 1 81.56 36 ASN B C 1
ATOM 2471 O O . ASN B 1 36 ? -0.554 -28.109 -23.891 1 81.56 36 ASN B O 1
ATOM 2475 N N . THR B 1 37 ? -0.728 -30.406 -23.672 1 88.31 37 THR B N 1
ATOM 2476 C CA . THR B 1 37 ? -0.052 -30.688 -24.938 1 88.31 37 THR B CA 1
ATOM 2477 C C . THR B 1 37 ? -0.766 -30 -26.094 1 88.31 37 THR B C 1
ATOM 2479 O O . THR B 1 37 ? -0.12 -29.422 -26.969 1 88.31 37 THR B O 1
ATOM 2482 N N . LEU B 1 38 ? -2.047 -29.984 -26.094 1 82.56 38 LEU B N 1
ATOM 2483 C CA . LEU B 1 38 ? -2.826 -29.375 -27.156 1 82.56 38 LEU B CA 1
ATOM 2484 C C . LEU B 1 38 ? -2.693 -27.844 -27.125 1 82.56 38 LEU B C 1
ATOM 2486 O O . LEU B 1 38 ? -2.496 -27.219 -28.156 1 82.56 38 LEU B O 1
ATOM 2490 N N . GLU B 1 39 ? -2.736 -27.281 -26.047 1 83.06 39 GLU B N 1
ATOM 2491 C CA . GLU B 1 39 ? -2.605 -25.844 -25.844 1 83.06 39 GLU B CA 1
ATOM 2492 C C . GLU B 1 39 ? -1.227 -25.344 -26.266 1 83.06 39 GLU B C 1
ATOM 2494 O O . GLU B 1 39 ? -1.104 -24.281 -26.875 1 83.06 39 GLU B O 1
ATOM 2499 N N . LEU B 1 40 ? -0.257 -26.031 -25.828 1 91.12 40 LEU B N 1
ATOM 2500 C CA . LEU B 1 40 ? 1.118 -25.688 -26.188 1 91.12 40 LEU B CA 1
ATOM 2501 C C . LEU B 1 40 ? 1.312 -25.688 -27.688 1 91.12 40 LEU B C 1
ATOM 2503 O O . LEU B 1 40 ? 2.008 -24.828 -28.234 1 91.12 40 LEU B O 1
ATOM 2507 N N . GLY B 1 41 ? 0.636 -26.656 -28.359 1 90.12 41 GLY B N 1
ATOM 2508 C CA . GLY B 1 41 ? 0.666 -26.672 -29.812 1 90.12 41 GLY B CA 1
ATOM 2509 C C . GLY B 1 41 ? 0.097 -25.422 -30.453 1 90.12 41 GLY B C 1
ATOM 2510 O O . GLY B 1 41 ? 0.726 -24.812 -31.328 1 90.12 41 GLY B O 1
ATOM 2511 N N . TRP B 1 42 ? -0.965 -25.031 -29.938 1 81.38 42 TRP B N 1
ATOM 2512 C CA . TRP B 1 42 ? -1.643 -23.844 -30.453 1 81.38 42 TRP B CA 1
ATOM 2513 C C . TRP B 1 42 ? -0.833 -22.594 -30.156 1 81.38 42 TRP B C 1
ATOM 2515 O O . TRP B 1 42 ? -0.607 -21.766 -31.047 1 81.38 42 TRP B O 1
ATOM 2525 N N . ALA B 1 43 ? -0.353 -22.516 -29.031 1 80.94 43 ALA B N 1
ATOM 2526 C CA . ALA B 1 43 ? 0.323 -21.312 -28.547 1 80.94 43 ALA B CA 1
ATOM 2527 C C . ALA B 1 43 ? 1.655 -21.109 -29.266 1 80.94 43 ALA B C 1
ATOM 2529 O O . ALA B 1 43 ? 2.094 -19.984 -29.469 1 80.94 43 ALA B O 1
ATOM 2530 N N . SER B 1 44 ? 2.23 -22.172 -29.625 1 86.94 44 SER B N 1
ATOM 2531 C CA . SER B 1 44 ? 3.559 -22.094 -30.234 1 86.94 44 SER B CA 1
ATOM 2532 C C . SER B 1 44 ? 3.48 -22.172 -31.75 1 86.94 44 SER B C 1
ATOM 2534 O O . SER B 1 44 ? 4.508 -22.141 -32.438 1 86.94 44 SER B O 1
ATOM 2536 N N . GLY B 1 45 ? 2.23 -22.312 -32.25 1 84.19 45 GLY B N 1
ATOM 2537 C CA . GLY B 1 45 ? 2.066 -22.438 -33.688 1 84.19 45 GLY B CA 1
ATOM 2538 C C . GLY B 1 45 ? 2.531 -23.781 -34.25 1 84.19 45 GLY B C 1
ATOM 2539 O O . GLY B 1 45 ? 3.033 -23.859 -35.375 1 84.19 45 GLY B O 1
ATOM 2540 N N . THR B 1 46 ? 2.537 -24.75 -33.469 1 90.69 46 THR B N 1
ATOM 2541 C CA . THR B 1 46 ? 2.924 -26.109 -33.844 1 90.69 46 THR B CA 1
ATOM 2542 C C . THR B 1 46 ? 1.789 -27.094 -33.594 1 90.69 46 THR B C 1
ATOM 2544 O O . THR B 1 46 ? 0.63 -26.812 -33.906 1 90.69 46 THR B O 1
ATOM 2547 N N . SER B 1 47 ? 2.057 -28.266 -33.094 1 88.62 47 SER B N 1
ATOM 2548 C CA . SER B 1 47 ? 1.042 -29.25 -32.75 1 88.62 47 SER B CA 1
ATOM 2549 C C . SER B 1 47 ? 1.404 -29.984 -31.469 1 88.62 47 SER B C 1
ATOM 2551 O O . SER B 1 47 ? 2.57 -30.016 -31.078 1 88.62 47 SER B O 1
ATOM 2553 N N . GLY B 1 48 ? 0.363 -30.531 -30.828 1 91.5 48 GLY B N 1
ATOM 2554 C CA . GLY B 1 48 ? 0.61 -31.344 -29.656 1 91.5 48 GLY B CA 1
ATOM 2555 C C . GLY B 1 48 ? 1.562 -32.5 -29.922 1 91.5 48 GLY B C 1
ATOM 2556 O O . GLY B 1 48 ? 2.422 -32.781 -29.094 1 91.5 48 GLY B O 1
ATOM 2557 N N . ALA B 1 49 ? 1.36 -33.125 -31.047 1 92.38 49 ALA B N 1
ATOM 2558 C CA . ALA B 1 49 ? 2.225 -34.219 -31.438 1 92.38 49 ALA B CA 1
ATOM 2559 C C . ALA B 1 49 ? 3.674 -33.781 -31.578 1 92.38 49 ALA B C 1
ATOM 2561 O O . ALA B 1 49 ? 4.598 -34.5 -31.188 1 92.38 49 ALA B O 1
ATOM 2562 N N . ALA B 1 50 ? 3.881 -32.594 -32.125 1 94 50 ALA B N 1
ATOM 2563 C CA . ALA B 1 50 ? 5.227 -32.062 -32.25 1 94 50 ALA B CA 1
ATOM 2564 C C . ALA B 1 50 ? 5.887 -31.859 -30.891 1 94 50 ALA B C 1
ATOM 2566 O O . ALA B 1 50 ? 7.082 -32.094 -30.734 1 94 50 ALA B O 1
ATOM 2567 N N . TRP B 1 51 ? 5.168 -31.438 -29.859 1 94.19 51 TRP B N 1
ATOM 2568 C CA . TRP B 1 51 ? 5.676 -31.234 -28.5 1 94.19 51 TRP B CA 1
ATOM 2569 C C . TRP B 1 51 ? 6.074 -32.562 -27.875 1 94.19 51 TRP B C 1
ATOM 2571 O O . TRP B 1 51 ? 7.113 -32.656 -27.203 1 94.19 51 TRP B O 1
ATOM 2581 N N . THR B 1 52 ? 5.258 -33.594 -28.078 1 93.31 52 THR B N 1
ATOM 2582 C CA . THR B 1 52 ? 5.574 -34.938 -27.562 1 93.31 52 THR B CA 1
ATOM 2583 C C . THR B 1 52 ? 6.844 -35.469 -28.219 1 93.31 52 THR B C 1
ATOM 2585 O O . THR B 1 52 ? 7.707 -36.031 -27.547 1 93.31 52 THR B O 1
ATOM 2588 N N . ARG B 1 53 ? 7.004 -35.344 -29.531 1 93.81 53 ARG B N 1
ATOM 2589 C CA . ARG B 1 53 ? 8.195 -35.781 -30.25 1 93.81 53 ARG B CA 1
ATOM 2590 C C . ARG B 1 53 ? 9.43 -35 -29.781 1 93.81 53 ARG B C 1
ATOM 2592 O O . ARG B 1 53 ? 10.508 -35.594 -29.641 1 93.81 53 ARG B O 1
ATOM 2599 N N . PHE B 1 54 ? 9.227 -33.656 -29.594 1 94.12 54 PHE B N 1
ATOM 2600 C CA . PHE B 1 54 ? 10.305 -32.812 -29.094 1 94.12 54 PHE B CA 1
ATOM 2601 C C . PHE B 1 54 ? 10.82 -33.312 -27.75 1 94.12 54 PHE B C 1
ATOM 2603 O O . PHE B 1 54 ? 12.031 -33.469 -27.562 1 94.12 54 PHE B O 1
ATOM 2610 N N . ALA B 1 55 ? 9.922 -33.562 -26.844 1 93.81 55 ALA B N 1
ATOM 2611 C CA . ALA B 1 55 ? 10.305 -34.062 -25.516 1 93.81 55 ALA B CA 1
ATOM 2612 C C . ALA B 1 55 ? 11.117 -35.344 -25.609 1 93.81 55 ALA B C 1
ATOM 2614 O O . ALA B 1 55 ? 12.148 -35.469 -24.953 1 93.81 55 ALA B O 1
ATOM 2615 N N . LYS B 1 56 ? 10.664 -36.25 -26.391 1 91.69 56 LYS B N 1
ATOM 2616 C CA . LYS B 1 56 ? 11.359 -37.531 -26.578 1 91.69 56 LYS B CA 1
ATOM 2617 C C . LYS B 1 56 ? 12.734 -37.312 -27.203 1 91.69 56 LYS B C 1
ATOM 2619 O O . LYS B 1 56 ? 13.719 -37.938 -26.781 1 91.69 56 LYS B O 1
ATOM 2624 N N . LYS B 1 57 ? 12.758 -36.469 -28.172 1 90.44 57 LYS B N 1
ATOM 2625 C CA . LYS B 1 57 ? 14.031 -36.156 -28.812 1 90.44 57 LYS B CA 1
ATOM 2626 C C . LYS B 1 57 ? 15.031 -35.594 -27.828 1 90.44 57 LYS B C 1
ATOM 2628 O O . LYS B 1 57 ? 16.234 -35.844 -27.922 1 90.44 57 LYS B O 1
ATOM 2633 N N . MET B 1 58 ? 14.523 -34.812 -26.922 1 90.19 58 MET B N 1
ATOM 2634 C CA . MET B 1 58 ? 15.359 -34.156 -25.906 1 90.19 58 MET B CA 1
ATOM 2635 C C . MET B 1 58 ? 15.75 -35.156 -24.828 1 90.19 58 MET B C 1
ATOM 2637 O O . MET B 1 58 ? 16.453 -34.812 -23.875 1 90.19 58 MET B O 1
ATOM 2641 N N . GLY B 1 59 ? 15.219 -36.344 -24.922 1 87.62 59 GLY B N 1
ATOM 2642 C CA . GLY B 1 59 ? 15.641 -37.406 -24.016 1 87.62 59 GLY B CA 1
ATOM 2643 C C . GLY B 1 59 ? 14.656 -37.656 -22.906 1 87.62 59 GLY B C 1
ATOM 2644 O O . GLY B 1 59 ? 14.977 -38.344 -21.922 1 87.62 59 GLY B O 1
ATOM 2645 N N . TYR B 1 60 ? 13.508 -37.094 -23.047 1 90.81 60 TYR B N 1
ATOM 2646 C CA . TYR B 1 60 ? 12.508 -37.312 -22.016 1 90.81 60 TYR B CA 1
ATOM 2647 C C . TYR B 1 60 ? 11.5 -38.375 -22.438 1 90.81 60 TYR B C 1
ATOM 2649 O O . TYR B 1 60 ? 11.281 -38.562 -23.641 1 90.81 60 TYR B O 1
ATOM 2657 N N . LYS B 1 61 ? 10.875 -39 -21.516 1 88.94 61 LYS B N 1
ATOM 2658 C CA . LYS B 1 61 ? 9.875 -40.031 -21.797 1 88.94 61 LYS B CA 1
ATOM 2659 C C . LYS B 1 61 ? 8.625 -39.406 -22.422 1 88.94 61 LYS B C 1
ATOM 2661 O O . LYS B 1 61 ? 7.828 -40.125 -23.062 1 88.94 61 LYS B O 1
ATOM 2666 N N . GLY B 1 62 ? 8.414 -38.188 -22.234 1 90.81 62 GLY B N 1
ATOM 2667 C CA . GLY B 1 62 ? 7.273 -37.438 -22.734 1 90.81 62 GLY B CA 1
ATOM 2668 C C . GLY B 1 62 ? 7.242 -36 -22.234 1 90.81 62 GLY B C 1
ATOM 2669 O O . GLY B 1 62 ? 8.172 -35.562 -21.562 1 90.81 62 GLY B O 1
ATOM 2670 N N . LEU B 1 63 ? 6.207 -35.344 -22.734 1 91.62 63 LEU B N 1
ATOM 2671 C CA . LEU B 1 63 ? 6.074 -33.938 -22.359 1 91.62 63 LEU B CA 1
ATOM 2672 C C . LEU B 1 63 ? 5.988 -33.781 -20.844 1 91.62 63 LEU B C 1
ATOM 2674 O O . LEU B 1 63 ? 6.609 -32.875 -20.281 1 91.62 63 LEU B O 1
ATOM 2678 N N . PRO B 1 64 ? 5.359 -34.688 -20.094 1 85.5 64 PRO B N 1
ATOM 2679 C CA . PRO B 1 64 ? 5.312 -34.531 -18.641 1 85.5 64 PRO B CA 1
ATOM 2680 C C . PRO B 1 64 ? 6.695 -34.594 -18 1 85.5 64 PRO B C 1
ATOM 2682 O O . PRO B 1 64 ? 6.988 -33.812 -17.078 1 85.5 64 PRO B O 1
ATOM 2685 N N . ALA B 1 65 ? 7.559 -35.5 -18.422 1 85.69 65 ALA B N 1
ATOM 2686 C CA . ALA B 1 65 ? 8.914 -35.594 -17.891 1 85.69 65 ALA B CA 1
ATOM 2687 C C . ALA B 1 65 ? 9.727 -34.344 -18.203 1 85.69 65 ALA B C 1
ATOM 2689 O O . ALA B 1 65 ? 10.508 -33.875 -17.359 1 85.69 65 ALA B O 1
ATOM 2690 N N . LEU B 1 66 ? 9.586 -33.781 -19.406 1 88.44 66 LEU B N 1
ATOM 2691 C CA . LEU B 1 66 ? 10.258 -32.531 -19.766 1 88.44 66 LEU B CA 1
ATOM 2692 C C . LEU B 1 66 ? 9.797 -31.406 -18.875 1 88.44 66 LEU B C 1
ATOM 2694 O O . LEU B 1 66 ? 10.617 -30.641 -18.359 1 88.44 66 LEU B O 1
ATOM 2698 N N . LYS B 1 67 ? 8.531 -31.297 -18.734 1 84.06 67 LYS B N 1
ATOM 2699 C CA . LYS B 1 67 ? 7.969 -30.25 -17.891 1 84.06 67 LYS B CA 1
ATOM 2700 C C . LYS B 1 67 ? 8.477 -30.391 -16.453 1 84.06 67 LYS B C 1
ATOM 2702 O O . LYS B 1 67 ? 8.758 -29.391 -15.789 1 84.06 67 LYS B O 1
ATOM 2707 N N . LEU B 1 68 ? 8.586 -31.578 -16.031 1 75.5 68 LEU B N 1
ATOM 2708 C CA . LEU B 1 68 ? 9.109 -31.812 -14.688 1 75.5 68 LEU B CA 1
ATOM 2709 C C . LEU B 1 68 ? 10.539 -31.312 -14.562 1 75.5 68 LEU B C 1
ATOM 2711 O O . LEU B 1 68 ? 10.891 -30.656 -13.586 1 75.5 68 LEU B O 1
ATOM 2715 N N . ASP B 1 69 ? 11.352 -31.734 -15.445 1 74.75 69 ASP B N 1
ATOM 2716 C CA . ASP B 1 69 ? 12.734 -31.266 -15.461 1 74.75 69 ASP B CA 1
ATOM 2717 C C . ASP B 1 69 ? 12.797 -29.75 -15.641 1 74.75 69 ASP B C 1
ATOM 2719 O O . ASP B 1 69 ? 13.594 -29.062 -14.984 1 74.75 69 ASP B O 1
ATOM 2723 N N . LEU B 1 70 ? 11.961 -29.281 -16.594 1 74.69 70 LEU B N 1
ATOM 2724 C CA . LEU B 1 70 ? 11.875 -27.844 -16.828 1 74.69 70 LEU B CA 1
ATOM 2725 C C . LEU B 1 70 ? 11.477 -27.109 -15.555 1 74.69 70 LEU B C 1
ATOM 2727 O O . LEU B 1 70 ? 11.984 -26.016 -15.266 1 74.69 70 LEU B O 1
ATOM 2731 N N . ALA B 1 71 ? 10.57 -27.734 -14.93 1 66.06 71 ALA B N 1
ATOM 2732 C CA . ALA B 1 71 ? 10.133 -27.172 -13.656 1 66.06 71 ALA B CA 1
ATOM 2733 C C . ALA B 1 71 ? 11.281 -27.094 -12.664 1 66.06 71 ALA B C 1
ATOM 2735 O O . ALA B 1 71 ? 11.336 -26.188 -11.828 1 66.06 71 ALA B O 1
ATOM 2736 N N . GLN B 1 72 ? 11.992 -28.125 -12.875 1 59.16 72 GLN B N 1
ATOM 2737 C CA . GLN B 1 72 ? 13.156 -28.219 -12 1 59.16 72 GLN B CA 1
ATOM 2738 C C . GLN B 1 72 ? 14.266 -27.281 -12.469 1 59.16 72 GLN B C 1
ATOM 2740 O O . GLN B 1 72 ? 15.125 -26.891 -11.672 1 59.16 72 GLN B O 1
ATOM 2745 N N . ASP B 1 73 ? 14.344 -27.297 -13.836 1 53.12 73 ASP B N 1
ATOM 2746 C CA . ASP B 1 73 ? 15.367 -26.422 -14.414 1 53.12 73 ASP B CA 1
ATOM 2747 C C . ASP B 1 73 ? 15.211 -24.984 -13.922 1 53.12 73 ASP B C 1
ATOM 2749 O O . ASP B 1 73 ? 14.25 -24.312 -14.281 1 53.12 73 ASP B O 1
ATOM 2753 N N . ARG B 1 74 ? 14.859 -24.766 -12.859 1 46.94 74 ARG B N 1
ATOM 2754 C CA . ARG B 1 74 ? 14.852 -23.453 -12.242 1 46.94 74 ARG B CA 1
ATOM 2755 C C . ARG B 1 74 ? 15.953 -22.562 -12.82 1 46.94 74 ARG B C 1
ATOM 2757 O O . ARG B 1 74 ? 17.125 -22.688 -12.43 1 46.94 74 ARG B O 1
ATOM 2764 N N . THR B 1 75 ? 16.125 -22.547 -14.094 1 41.28 75 THR B N 1
ATOM 2765 C CA . THR B 1 75 ? 17.203 -21.609 -14.336 1 41.28 75 THR B CA 1
ATOM 2766 C C . THR B 1 75 ? 17.062 -20.375 -13.453 1 41.28 75 THR B C 1
ATOM 2768 O O . THR B 1 75 ? 16.219 -19.516 -13.711 1 41.28 75 THR B O 1
ATOM 2771 N N . ASP B 1 76 ? 16.984 -20.406 -12.328 1 41.28 76 ASP B N 1
ATOM 2772 C CA . ASP B 1 76 ? 17.203 -19.531 -11.18 1 41.28 76 ASP B CA 1
ATOM 2773 C C . ASP B 1 76 ? 18.031 -18.312 -11.578 1 41.28 76 ASP B C 1
ATOM 2775 O O . ASP B 1 76 ? 17.906 -17.25 -10.961 1 41.28 76 ASP B O 1
ATOM 2779 N N . GLU B 1 77 ? 18.953 -18.547 -12.422 1 42.59 77 GLU B N 1
ATOM 2780 C CA . GLU B 1 77 ? 20.047 -17.578 -12.578 1 42.59 77 GLU B CA 1
ATOM 2781 C C . GLU B 1 77 ? 19.562 -16.328 -13.305 1 42.59 77 GLU B C 1
ATOM 2783 O O . GLU B 1 77 ? 20.141 -15.242 -13.117 1 42.59 77 GLU B O 1
ATOM 2788 N N . GLU B 1 78 ? 18.703 -16.438 -14.391 1 46.34 78 GLU B N 1
ATOM 2789 C CA . GLU B 1 78 ? 18.469 -15.242 -15.195 1 46.34 78 GLU B CA 1
ATOM 2790 C C . GLU B 1 78 ? 17.125 -14.594 -14.844 1 46.34 78 GLU B C 1
ATOM 2792 O O . GLU B 1 78 ? 16.094 -15.273 -14.797 1 46.34 78 GLU B O 1
ATOM 2797 N N . MET B 1 79 ? 17.062 -13.93 -13.875 1 51.91 79 MET B N 1
ATOM 2798 C CA . MET B 1 79 ? 15.891 -13.094 -13.648 1 51.91 79 MET B CA 1
ATOM 2799 C C . MET B 1 79 ? 15.688 -12.117 -14.805 1 51.91 79 MET B C 1
ATOM 2801 O O . MET B 1 79 ? 15.984 -10.93 -14.672 1 51.91 79 MET B O 1
ATOM 2805 N N . PRO B 1 80 ? 15.352 -12.695 -16.078 1 54.94 80 PRO B N 1
ATOM 2806 C CA . PRO B 1 80 ? 15.18 -11.812 -17.234 1 54.94 80 PRO B CA 1
ATOM 2807 C C . PRO B 1 80 ? 14.266 -10.625 -16.938 1 54.94 80 PRO B C 1
ATOM 2809 O O . PRO B 1 80 ? 14.445 -9.539 -17.5 1 54.94 80 PRO B O 1
ATOM 2812 N N . GLU B 1 81 ? 13.5 -10.773 -15.977 1 57.12 81 GLU B N 1
ATOM 2813 C CA . GLU B 1 81 ? 12.523 -9.719 -15.727 1 57.12 81 GLU B CA 1
ATOM 2814 C C . GLU B 1 81 ? 13.172 -8.5 -15.078 1 57.12 81 GLU B C 1
ATOM 2816 O O . GLU B 1 81 ? 12.859 -7.359 -15.422 1 57.12 81 GLU B O 1
ATOM 2821 N N . VAL B 1 82 ? 14.117 -8.812 -14.219 1 56.75 82 VAL B N 1
ATOM 2822 C CA . VAL B 1 82 ? 14.82 -7.684 -13.609 1 56.75 82 VAL B CA 1
ATOM 2823 C C . VAL B 1 82 ? 15.625 -6.941 -14.68 1 56.75 82 VAL B C 1
ATOM 2825 O O . VAL B 1 82 ? 15.648 -5.707 -14.695 1 56.75 82 VAL B O 1
ATOM 2828 N N . ASP B 1 83 ? 16.125 -7.734 -15.547 1 57.25 83 ASP B N 1
ATOM 2829 C CA . ASP B 1 83 ? 16.984 -7.168 -16.594 1 57.25 83 ASP B CA 1
ATOM 2830 C C . ASP B 1 83 ? 16.172 -6.293 -17.547 1 57.25 83 ASP B C 1
ATOM 2832 O O . ASP B 1 83 ? 16.672 -5.258 -18.016 1 57.25 83 ASP B O 1
ATOM 2836 N N . LEU B 1 84 ? 15.047 -6.727 -17.672 1 61.41 84 LEU B N 1
ATOM 2837 C CA . LEU B 1 84 ? 14.242 -6.023 -18.656 1 61.41 84 LEU B CA 1
ATOM 2838 C C . LEU B 1 84 ? 13.688 -4.723 -18.094 1 61.41 84 LEU B C 1
ATOM 2840 O O . LEU B 1 84 ? 13.586 -3.721 -18.797 1 61.41 84 LEU B O 1
ATOM 2844 N N . PHE B 1 85 ? 13.547 -4.754 -16.844 1 72.88 85 PHE B N 1
ATOM 2845 C CA . PHE B 1 85 ? 12.938 -3.545 -16.297 1 72.88 85 PHE B CA 1
ATOM 2846 C C . PHE B 1 85 ? 14.016 -2.588 -15.781 1 72.88 85 PHE B C 1
ATOM 2848 O O . PHE B 1 85 ? 13.992 -1.398 -16.109 1 72.88 85 PHE B O 1
ATOM 2855 N N . LEU B 1 86 ? 14.906 -3.217 -15.039 1 82.5 86 LEU B N 1
ATOM 2856 C CA . LEU B 1 86 ? 15.938 -2.367 -14.453 1 82.5 86 LEU B CA 1
ATOM 2857 C C . LEU B 1 86 ? 17.219 -2.424 -15.273 1 82.5 86 LEU B C 1
ATOM 2859 O O . LEU B 1 86 ? 18 -3.379 -15.164 1 82.5 86 LEU B O 1
ATOM 2863 N N . ASP B 1 87 ? 17.328 -1.53 -16.188 1 81.75 87 ASP B N 1
ATOM 2864 C CA . ASP B 1 87 ? 18.562 -1.395 -16.953 1 81.75 87 ASP B CA 1
ATOM 2865 C C . ASP B 1 87 ? 19.578 -0.528 -16.219 1 81.75 87 ASP B C 1
ATOM 2867 O O . ASP B 1 87 ? 19.297 0.632 -15.906 1 81.75 87 ASP B O 1
ATOM 2871 N N . PRO B 1 88 ? 20.734 -1.134 -15.875 1 85.06 88 PRO B N 1
ATOM 2872 C CA . PRO B 1 88 ? 21.734 -0.359 -15.141 1 85.06 88 PRO B CA 1
ATOM 2873 C C . PRO B 1 88 ? 22.219 0.861 -15.922 1 85.06 88 PRO B C 1
ATOM 2875 O O . PRO B 1 88 ? 22.828 1.767 -15.344 1 85.06 88 PRO B O 1
ATOM 2878 N N . ARG B 1 89 ? 21.953 0.926 -17.141 1 86.88 89 ARG B N 1
ATOM 2879 C CA . ARG B 1 89 ? 22.422 2.031 -17.984 1 86.88 89 ARG B CA 1
ATOM 2880 C C . ARG B 1 89 ? 21.375 3.137 -18.047 1 86.88 89 ARG B C 1
ATOM 2882 O O . ARG B 1 89 ? 21.641 4.227 -18.562 1 86.88 89 ARG B O 1
ATOM 2889 N N . ASP B 1 90 ? 20.172 2.887 -17.531 1 90.56 90 ASP B N 1
ATOM 2890 C CA . ASP B 1 90 ? 19.109 3.887 -17.562 1 90.56 90 ASP B CA 1
ATOM 2891 C C . ASP B 1 90 ? 19.484 5.129 -16.766 1 90.56 90 ASP B C 1
ATOM 2893 O O . ASP B 1 90 ? 20.047 5.016 -15.672 1 90.56 90 ASP B O 1
ATOM 2897 N N . THR B 1 91 ? 19.172 6.234 -17.359 1 94.5 91 THR B N 1
ATOM 2898 C CA . THR B 1 91 ? 19.188 7.457 -16.578 1 94.5 91 THR B CA 1
ATOM 2899 C C . THR B 1 91 ? 18 7.492 -15.609 1 94.5 91 THR B C 1
ATOM 2901 O O . THR B 1 91 ? 17.062 6.703 -15.734 1 94.5 91 THR B O 1
ATOM 2904 N N . LEU B 1 92 ? 18.109 8.375 -14.633 1 95.75 92 LEU B N 1
ATOM 2905 C CA . LEU B 1 92 ? 16.984 8.523 -13.711 1 95.75 92 LEU B CA 1
ATOM 2906 C C . LEU B 1 92 ? 15.727 8.961 -14.461 1 95.75 92 LEU B C 1
ATOM 2908 O O . LEU B 1 92 ? 14.625 8.523 -14.125 1 95.75 92 LEU B O 1
ATOM 2912 N N . GLY B 1 93 ? 15.898 9.797 -15.438 1 95 93 GLY B N 1
ATOM 2913 C CA . GLY B 1 93 ? 14.781 10.203 -16.281 1 95 93 GLY B CA 1
ATOM 2914 C C . GLY B 1 93 ? 14.125 9.031 -16.984 1 95 93 GLY B C 1
ATOM 2915 O O . GLY B 1 93 ? 12.891 8.961 -17.062 1 95 93 GLY B O 1
ATOM 2916 N N . ALA B 1 94 ? 14.922 8.188 -17.516 1 93.69 94 ALA B N 1
ATOM 2917 C CA . ALA B 1 94 ? 14.391 7 -18.188 1 93.69 94 ALA B CA 1
ATOM 2918 C C . ALA B 1 94 ? 13.648 6.105 -17.203 1 93.69 94 ALA B C 1
ATOM 2920 O O . ALA B 1 94 ? 12.602 5.543 -17.531 1 93.69 94 ALA B O 1
ATOM 2921 N N . LEU B 1 95 ? 14.203 5.973 -16.031 1 94.19 95 LEU B N 1
ATOM 2922 C CA . LEU B 1 95 ? 13.555 5.188 -14.984 1 94.19 95 LEU B CA 1
ATOM 2923 C C . LEU B 1 95 ? 12.203 5.785 -14.617 1 94.19 95 LEU B C 1
ATOM 2925 O O . LEU B 1 95 ? 11.219 5.059 -14.453 1 94.19 95 LEU B O 1
ATOM 2929 N N . LEU B 1 96 ? 12.156 7.121 -14.492 1 96.31 96 LEU B N 1
ATOM 2930 C CA . LEU B 1 96 ? 10.906 7.809 -14.172 1 96.31 96 LEU B CA 1
ATOM 2931 C C . LEU B 1 96 ? 9.859 7.57 -15.25 1 96.31 96 LEU B C 1
ATOM 2933 O O . LEU B 1 96 ? 8.711 7.25 -14.945 1 96.31 96 LEU B O 1
ATOM 2937 N N . HIS B 1 97 ? 10.273 7.641 -16.422 1 93.38 97 HIS B N 1
ATOM 2938 C CA . HIS B 1 97 ? 9.352 7.457 -17.547 1 93.38 97 HIS B CA 1
ATOM 2939 C C . HIS B 1 97 ? 8.844 6.023 -17.609 1 93.38 97 HIS B C 1
ATOM 2941 O O . HIS B 1 97 ? 7.641 5.793 -17.781 1 93.38 97 HIS B O 1
ATOM 2947 N N . LYS B 1 98 ? 9.695 5.109 -17.453 1 91.69 98 LYS B N 1
ATOM 2948 C CA . LYS B 1 98 ? 9.344 3.695 -17.516 1 91.69 98 LYS B CA 1
ATOM 2949 C C . LYS B 1 98 ? 8.352 3.334 -16.406 1 91.69 98 LYS B C 1
ATOM 2951 O O . LYS B 1 98 ? 7.348 2.666 -16.656 1 91.69 98 LYS B O 1
ATOM 2956 N N . THR B 1 99 ? 8.656 3.762 -15.211 1 94.88 99 THR B N 1
ATOM 2957 C CA . THR B 1 99 ? 7.816 3.404 -14.07 1 94.88 99 THR B CA 1
ATOM 2958 C C . THR B 1 99 ? 6.461 4.098 -14.164 1 94.88 99 THR B C 1
ATOM 2960 O O . THR B 1 99 ? 5.43 3.5 -13.844 1 94.88 99 THR B O 1
ATOM 2963 N N . GLN B 1 100 ? 6.441 5.332 -14.625 1 95.44 100 GLN B N 1
ATOM 2964 C CA . GLN B 1 100 ? 5.176 6.035 -14.797 1 95.44 100 GLN B CA 1
ATOM 2965 C C . GLN B 1 100 ? 4.285 5.324 -15.812 1 95.44 100 GLN B C 1
ATOM 2967 O O . GLN B 1 100 ? 3.094 5.129 -15.57 1 95.44 100 GLN B O 1
ATOM 2972 N N . THR B 1 101 ? 4.867 4.934 -16.922 1 92.38 101 THR B N 1
ATOM 2973 C CA . THR B 1 101 ? 4.137 4.254 -17.984 1 92.38 101 THR B CA 1
ATOM 2974 C C . THR B 1 101 ? 3.561 2.93 -17.484 1 92.38 101 THR B C 1
ATOM 2976 O O . THR B 1 101 ? 2.387 2.633 -17.719 1 92.38 101 THR B O 1
ATOM 2979 N N . ILE B 1 102 ? 4.34 2.215 -16.766 1 91.56 102 ILE B N 1
ATOM 2980 C CA . ILE B 1 102 ? 3.93 0.909 -16.25 1 91.56 102 ILE B CA 1
ATOM 2981 C C . ILE B 1 102 ? 2.783 1.075 -15.266 1 91.56 102 ILE B C 1
ATOM 2983 O O . ILE B 1 102 ? 1.805 0.325 -15.305 1 91.56 102 ILE B O 1
ATOM 2987 N N . LEU B 1 103 ? 2.912 2.055 -14.422 1 95.31 103 LEU B N 1
ATOM 2988 C CA . LEU B 1 103 ? 1.89 2.266 -13.406 1 95.31 103 LEU B CA 1
ATOM 2989 C C . LEU B 1 103 ? 0.587 2.75 -14.031 1 95.31 103 LEU B C 1
ATOM 2991 O O . LEU B 1 103 ? -0.499 2.344 -13.609 1 95.31 103 LEU B O 1
ATOM 2995 N N . GLU B 1 104 ? 0.699 3.611 -15.031 1 93.31 104 GLU B N 1
ATOM 2996 C CA . GLU B 1 104 ? -0.49 4.082 -15.734 1 93.31 104 GLU B CA 1
ATOM 2997 C C . GLU B 1 104 ? -1.208 2.934 -16.438 1 93.31 104 GLU B C 1
ATOM 2999 O O . GLU B 1 104 ? -2.436 2.83 -16.375 1 93.31 104 GLU B O 1
ATOM 3004 N N . GLN B 1 105 ? -0.472 2.117 -17.062 1 91.25 105 GLN B N 1
ATOM 3005 C CA . GLN B 1 105 ? -1.043 0.963 -17.734 1 91.25 105 GLN B CA 1
ATOM 3006 C C . GLN B 1 105 ? -1.679 -0.008 -16.75 1 91.25 105 GLN B C 1
ATOM 3008 O O . GLN B 1 105 ? -2.771 -0.525 -17 1 91.25 105 GLN B O 1
ATOM 3013 N N . ASN B 1 106 ? -0.97 -0.24 -15.68 1 93.56 106 ASN B N 1
ATOM 3014 C CA . ASN B 1 106 ? -1.475 -1.15 -14.656 1 93.56 106 ASN B CA 1
ATOM 3015 C C . ASN B 1 106 ? -2.783 -0.646 -14.055 1 93.56 106 ASN B C 1
ATOM 3017 O O . ASN B 1 106 ? -3.705 -1.43 -13.82 1 93.56 106 ASN B O 1
ATOM 3021 N N . LEU B 1 107 ? -2.848 0.655 -13.773 1 96.69 107 LEU B N 1
ATOM 3022 C CA . LEU B 1 107 ? -4.059 1.271 -13.25 1 96.69 107 LEU B CA 1
ATOM 3023 C C . LEU B 1 107 ? -5.23 1.083 -14.211 1 96.69 107 LEU B C 1
ATOM 3025 O O . LEU B 1 107 ? -6.301 0.622 -13.805 1 96.69 107 LEU B O 1
ATOM 3029 N N . ARG B 1 108 ? -4.977 1.365 -15.453 1 93.5 108 ARG B N 1
ATOM 3030 C CA . ARG B 1 108 ? -6.02 1.243 -16.469 1 93.5 108 ARG B CA 1
ATOM 3031 C C . ARG B 1 108 ? -6.484 -0.202 -16.594 1 93.5 108 ARG B C 1
ATOM 3033 O O . ARG B 1 108 ? -7.688 -0.475 -16.578 1 93.5 108 ARG B O 1
ATOM 3040 N N . ARG B 1 109 ? -5.57 -1.095 -16.656 1 92.62 109 ARG B N 1
ATOM 3041 C CA . ARG B 1 109 ? -5.891 -2.504 -16.859 1 92.62 109 ARG B CA 1
ATOM 3042 C C . ARG B 1 109 ? -6.621 -3.076 -15.648 1 92.62 109 ARG B C 1
ATOM 3044 O O . ARG B 1 109 ? -7.5 -3.93 -15.797 1 92.62 109 ARG B O 1
ATOM 3051 N N . THR B 1 110 ? -6.238 -2.633 -14.461 1 96.62 110 THR B N 1
ATOM 3052 C CA . THR B 1 110 ? -6.914 -3.092 -13.25 1 96.62 110 THR B CA 1
ATOM 3053 C C . THR B 1 110 ? -8.398 -2.725 -13.289 1 96.62 110 THR B C 1
ATOM 3055 O O . THR B 1 110 ? -9.258 -3.574 -13.055 1 96.62 110 THR B O 1
ATOM 3058 N N . TYR B 1 111 ? -8.703 -1.515 -13.664 1 96.75 111 TYR B N 1
ATOM 3059 C CA . TYR B 1 111 ? -10.094 -1.079 -13.703 1 96.75 111 TYR B CA 1
ATOM 3060 C C . TYR B 1 111 ? -10.852 -1.78 -14.82 1 96.75 111 TYR B C 1
ATOM 3062 O O . TYR B 1 111 ? -12.047 -2.062 -14.695 1 96.75 111 TYR B O 1
ATOM 3070 N N . GLU B 1 112 ? -10.141 -2.084 -15.914 1 93.88 112 GLU B N 1
ATOM 3071 C CA . GLU B 1 112 ? -10.766 -2.781 -17.031 1 93.88 112 GLU B CA 1
ATOM 3072 C C . GLU B 1 112 ? -11.172 -4.199 -16.641 1 93.88 112 GLU B C 1
ATOM 3074 O O . GLU B 1 112 ? -12.125 -4.75 -17.203 1 93.88 112 GLU B O 1
ATOM 3079 N N . LEU B 1 113 ? -10.516 -4.762 -15.664 1 93.5 113 LEU B N 1
ATOM 3080 C CA . LEU B 1 113 ? -10.766 -6.145 -15.266 1 93.5 113 LEU B CA 1
ATOM 3081 C C . LEU B 1 113 ? -11.906 -6.219 -14.258 1 93.5 113 LEU B C 1
ATOM 3083 O O . LEU B 1 113 ? -12.438 -7.301 -14 1 93.5 113 LEU B O 1
ATOM 3087 N N . ILE B 1 114 ? -12.297 -5.105 -13.719 1 96.44 114 ILE B N 1
ATOM 3088 C CA . ILE B 1 114 ? -13.312 -5.098 -12.672 1 96.44 114 ILE B CA 1
ATOM 3089 C C . ILE B 1 114 ? -14.688 -5.375 -13.281 1 96.44 114 ILE B C 1
ATOM 3091 O O . ILE B 1 114 ? -15.148 -4.629 -14.148 1 96.44 114 ILE B O 1
ATOM 3095 N N . ASP B 1 115 ? -15.242 -6.449 -12.867 1 95.88 115 ASP B N 1
ATOM 3096 C CA . ASP B 1 115 ? -16.641 -6.738 -13.141 1 95.88 115 ASP B CA 1
ATOM 3097 C C . ASP B 1 115 ? -17.547 -6.164 -12.055 1 95.88 115 ASP B C 1
ATOM 3099 O O . ASP B 1 115 ? -17.484 -6.598 -10.898 1 95.88 115 ASP B O 1
ATOM 3103 N N . GLU B 1 116 ? -18.438 -5.258 -12.453 1 97.06 116 GLU B N 1
ATOM 3104 C CA . GLU B 1 116 ? -19.25 -4.523 -11.484 1 97.06 116 GLU B CA 1
ATOM 3105 C C . GLU B 1 116 ? -20.109 -5.473 -10.664 1 97.06 116 GLU B C 1
ATOM 3107 O O . GLU B 1 116 ? -20.281 -5.281 -9.453 1 97.06 116 GLU B O 1
ATOM 3112 N N . ALA B 1 117 ? -20.672 -6.438 -11.297 1 97.5 117 ALA B N 1
ATOM 3113 C CA . ALA B 1 117 ? -21.547 -7.371 -10.602 1 97.5 117 ALA B CA 1
ATOM 3114 C C . ALA B 1 117 ? -20.781 -8.219 -9.602 1 97.5 117 ALA B C 1
ATOM 3116 O O . ALA B 1 117 ? -21.25 -8.469 -8.492 1 97.5 117 ALA B O 1
ATOM 3117 N N . VAL B 1 118 ? -19.625 -8.664 -9.992 1 97.69 118 VAL B N 1
ATOM 3118 C CA . VAL B 1 118 ? -18.781 -9.469 -9.109 1 97.69 118 VAL B CA 1
ATOM 3119 C C . VAL B 1 118 ? -18.312 -8.625 -7.934 1 97.69 118 VAL B C 1
ATOM 3121 O O . VAL B 1 118 ? -18.312 -9.086 -6.789 1 97.69 118 VAL B O 1
ATOM 3124 N N . LEU B 1 119 ? -17.922 -7.395 -8.227 1 98.5 119 LEU B N 1
ATOM 3125 C CA . LEU B 1 119 ? -17.516 -6.469 -7.18 1 98.5 119 LEU B CA 1
ATOM 3126 C C . LEU B 1 119 ? -18.656 -6.223 -6.195 1 98.5 119 LEU B C 1
ATOM 3128 O O . LEU B 1 119 ? -18.438 -6.207 -4.98 1 98.5 119 LEU B O 1
ATOM 3132 N N . ALA B 1 120 ? -19.844 -6.043 -6.715 1 98.31 120 ALA B N 1
ATOM 3133 C CA . ALA B 1 120 ? -21.016 -5.824 -5.863 1 98.31 120 ALA B CA 1
ATOM 3134 C C . ALA B 1 120 ? -21.25 -7.02 -4.941 1 98.31 120 ALA B C 1
ATOM 3136 O O . ALA B 1 120 ? -21.562 -6.852 -3.762 1 98.31 120 ALA B O 1
ATOM 3137 N N . GLN B 1 121 ? -21.094 -8.148 -5.484 1 98.5 121 GLN B N 1
ATOM 3138 C CA . GLN B 1 121 ? -21.25 -9.367 -4.695 1 98.5 121 GLN B CA 1
ATOM 3139 C C . GLN B 1 121 ? -20.234 -9.422 -3.561 1 98.5 121 GLN B C 1
ATOM 3141 O O . GLN B 1 121 ? -20.578 -9.766 -2.426 1 98.5 121 GLN B O 1
ATOM 3146 N N . ALA B 1 122 ? -19.031 -9.109 -3.854 1 98.69 122 ALA B N 1
ATOM 3147 C CA . ALA B 1 122 ? -17.969 -9.109 -2.85 1 98.69 122 ALA B CA 1
ATOM 3148 C C . ALA B 1 122 ? -18.25 -8.078 -1.759 1 98.69 122 ALA B C 1
ATOM 3150 O O . ALA B 1 122 ? -18.062 -8.359 -0.572 1 98.69 122 ALA B O 1
ATOM 3151 N N . ILE B 1 123 ? -18.672 -6.891 -2.17 1 98.38 123 ILE B N 1
ATOM 3152 C CA . ILE B 1 123 ? -19 -5.832 -1.223 1 98.38 123 ILE B CA 1
ATOM 3153 C C . ILE B 1 123 ? -20.125 -6.297 -0.288 1 98.38 123 ILE B C 1
ATOM 3155 O O . ILE B 1 123 ? -20.031 -6.109 0.928 1 98.38 123 ILE B O 1
ATOM 3159 N N . ASP B 1 124 ? -21.094 -6.941 -0.837 1 97.88 124 ASP B N 1
ATOM 3160 C CA . ASP B 1 124 ? -22.203 -7.441 -0.045 1 97.88 124 ASP B CA 1
ATOM 3161 C C . ASP B 1 124 ? -21.75 -8.508 0.945 1 97.88 124 ASP B C 1
ATOM 3163 O O . ASP B 1 124 ? -22.172 -8.508 2.104 1 97.88 124 ASP B O 1
ATOM 3167 N N . MET B 1 125 ? -20.922 -9.359 0.471 1 97.94 125 MET B N 1
ATOM 3168 C CA . MET B 1 125 ? -20.375 -10.406 1.336 1 97.94 125 MET B CA 1
ATOM 3169 C C . MET B 1 125 ? -19.625 -9.797 2.51 1 97.94 125 MET B C 1
ATOM 3171 O O . MET B 1 125 ? -19.812 -10.195 3.658 1 97.94 125 MET B O 1
ATOM 3175 N N . MET B 1 126 ? -18.812 -8.852 2.244 1 97.81 126 MET B N 1
ATOM 3176 C CA . MET B 1 126 ? -18.016 -8.211 3.281 1 97.81 126 MET B CA 1
ATOM 3177 C C . MET B 1 126 ? -18.891 -7.422 4.242 1 97.81 126 MET B C 1
ATOM 3179 O O . MET B 1 126 ? -18.703 -7.477 5.457 1 97.81 126 MET B O 1
ATOM 3183 N N . ALA B 1 127 ? -19.859 -6.723 3.689 1 96.25 127 ALA B N 1
ATOM 3184 C CA . ALA B 1 127 ? -20.719 -5.867 4.496 1 96.25 127 ALA B CA 1
ATOM 3185 C C . ALA B 1 127 ? -21.594 -6.695 5.438 1 96.25 127 ALA B C 1
ATOM 3187 O O . ALA B 1 127 ? -21.906 -6.258 6.543 1 96.25 127 ALA B O 1
ATOM 3188 N N . SER B 1 128 ? -21.906 -7.875 5.039 1 95.5 128 SER B N 1
ATOM 3189 C CA . SER B 1 128 ? -22.844 -8.695 5.809 1 95.5 128 SER B CA 1
ATOM 3190 C C . SER B 1 128 ? -22.094 -9.75 6.633 1 95.5 128 SER B C 1
ATOM 3192 O O . SER B 1 128 ? -22.719 -10.531 7.355 1 95.5 128 SER B O 1
ATOM 3194 N N . ALA B 1 129 ? -20.797 -9.773 6.566 1 96.81 129 ALA B N 1
ATOM 3195 C CA . ALA B 1 129 ? -20.016 -10.812 7.219 1 96.81 129 ALA B CA 1
ATOM 3196 C C . ALA B 1 129 ? -20.141 -10.727 8.734 1 96.81 129 ALA B C 1
ATOM 3198 O O . ALA B 1 129 ? -20.109 -9.633 9.305 1 96.81 129 ALA B O 1
ATOM 3199 N N . HIS B 1 130 ? -20.328 -11.898 9.367 1 95.56 130 HIS B N 1
ATOM 3200 C CA . HIS B 1 130 ? -20.25 -11.961 10.82 1 95.56 130 HIS B CA 1
ATOM 3201 C C . HIS B 1 130 ? -18.844 -11.57 11.305 1 95.56 130 HIS B C 1
ATOM 3203 O O . HIS B 1 130 ? -18.703 -10.719 12.188 1 95.56 130 HIS B O 1
ATOM 3209 N N . ARG B 1 131 ? -17.969 -12.258 10.82 1 96.75 131 ARG B N 1
ATOM 3210 C CA . ARG B 1 131 ? -16.562 -11.922 10.992 1 96.75 131 ARG B CA 1
ATOM 3211 C C . ARG B 1 131 ? -15.844 -11.875 9.648 1 96.75 131 ARG B C 1
ATOM 3213 O O . ARG B 1 131 ? -16.172 -12.641 8.734 1 96.75 131 ARG B O 1
ATOM 3220 N N . LEU B 1 132 ? -14.898 -10.898 9.547 1 98.5 132 LEU B N 1
ATOM 3221 C CA . LEU B 1 132 ? -14.078 -10.766 8.352 1 98.5 132 LEU B CA 1
ATOM 3222 C C . LEU B 1 132 ? -12.617 -11.078 8.656 1 98.5 132 LEU B C 1
ATOM 3224 O O . LEU B 1 132 ? -12.039 -10.523 9.586 1 98.5 132 LEU B O 1
ATOM 3228 N N . PHE B 1 133 ? -12.062 -12.031 7.906 1 98.56 133 PHE B N 1
ATOM 3229 C CA . PHE B 1 133 ? -10.648 -12.383 7.988 1 98.56 133 PHE B CA 1
ATOM 3230 C C . PHE B 1 133 ? -9.922 -12 6.703 1 98.56 133 PHE B C 1
ATOM 3232 O O . PHE B 1 133 ? -10.492 -12.062 5.617 1 98.56 133 PHE B O 1
ATOM 3239 N N . LEU B 1 134 ? -8.734 -11.547 6.848 1 98.75 134 LEU B N 1
ATOM 3240 C CA . LEU B 1 134 ? -7.855 -11.328 5.703 1 98.75 134 LEU B CA 1
ATOM 3241 C C . LEU B 1 134 ? -6.703 -12.328 5.699 1 98.75 134 LEU B C 1
ATOM 3243 O O . LEU B 1 134 ? -6.234 -12.742 6.762 1 98.75 134 LEU B O 1
ATOM 3247 N N . CYS B 1 135 ? -6.285 -12.672 4.535 1 98.38 135 CYS B N 1
ATOM 3248 C CA . CYS B 1 135 ? -5.188 -13.617 4.371 1 98.38 135 CYS B CA 1
ATOM 3249 C C . CYS B 1 135 ? -4.281 -13.203 3.221 1 98.38 135 CYS B C 1
ATOM 3251 O O . CYS B 1 135 ? -4.734 -13.086 2.08 1 98.38 135 CYS B O 1
ATOM 3253 N N . GLY B 1 136 ? -3.117 -12.977 3.436 1 97.56 136 GLY B N 1
ATOM 3254 C CA . GLY B 1 136 ? -2.068 -12.594 2.5 1 97.56 136 GLY B CA 1
ATOM 3255 C C . GLY B 1 136 ? -0.69 -12.555 3.135 1 97.56 136 GLY B C 1
ATOM 3256 O O . GLY B 1 136 ? -0.554 -12.242 4.316 1 97.56 136 GLY B O 1
ATOM 3257 N N . ILE B 1 137 ? 0.303 -12.867 2.371 1 94.62 137 ILE B N 1
ATOM 3258 C CA . ILE B 1 137 ? 1.668 -12.922 2.883 1 94.62 137 ILE B CA 1
ATOM 3259 C C . ILE B 1 137 ? 2.584 -12.07 2.008 1 94.62 137 ILE B C 1
ATOM 3261 O O . ILE B 1 137 ? 2.318 -11.883 0.818 1 94.62 137 ILE B O 1
ATOM 3265 N N . GLY B 1 13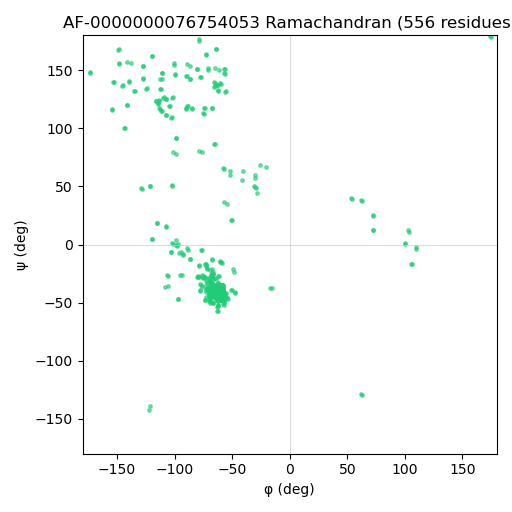8 ? 3.725 -11.562 2.633 1 92.56 138 GLY B N 1
ATOM 3266 C CA . GLY B 1 138 ? 4.66 -10.758 1.869 1 92.56 138 GLY B CA 1
ATOM 3267 C C . GLY B 1 138 ? 4.051 -9.477 1.34 1 92.56 138 GLY B C 1
ATOM 3268 O O . GLY B 1 138 ? 3.443 -8.711 2.096 1 92.56 138 GLY B O 1
ATOM 3269 N N . GLY B 1 139 ? 4.246 -9.266 0.033 1 92.69 139 GLY B N 1
ATOM 3270 C CA . GLY B 1 139 ? 3.65 -8.094 -0.588 1 92.69 139 GLY B CA 1
ATOM 3271 C C . GLY B 1 139 ? 2.141 -8.047 -0.445 1 92.69 139 GLY B C 1
ATOM 3272 O O . GLY B 1 139 ? 1.563 -6.969 -0.262 1 92.69 139 GLY B O 1
ATOM 3273 N N . SER B 1 140 ? 1.529 -9.172 -0.474 1 96.5 140 SER B N 1
ATOM 3274 C CA . SER B 1 140 ? 0.084 -9.25 -0.291 1 96.5 140 SER B CA 1
ATOM 3275 C C . SER B 1 140 ? -0.311 -8.93 1.146 1 96.5 140 SER B C 1
ATOM 3277 O O . SER B 1 140 ? -1.42 -8.453 1.398 1 96.5 140 SER B O 1
ATOM 3279 N N . GLY B 1 141 ? 0.617 -9.227 2.066 1 97.5 141 GLY B N 1
ATOM 3280 C CA . GLY B 1 141 ? 0.375 -8.852 3.451 1 97.5 141 GLY B CA 1
ATOM 3281 C C . GLY B 1 141 ? 0.242 -7.352 3.65 1 97.5 141 GLY B C 1
ATOM 3282 O O . GLY B 1 141 ? -0.522 -6.898 4.504 1 97.5 141 GLY B O 1
ATOM 3283 N N . ILE B 1 142 ? 0.956 -6.602 2.883 1 97.56 142 ILE B N 1
ATOM 3284 C CA . ILE B 1 142 ? 0.894 -5.145 2.943 1 97.56 142 ILE B CA 1
ATOM 3285 C C . ILE B 1 142 ? -0.509 -4.672 2.568 1 97.56 142 ILE B C 1
ATOM 3287 O O . ILE B 1 142 ? -1.059 -3.768 3.207 1 97.56 142 ILE B O 1
ATOM 3291 N N . VAL B 1 143 ? -1.084 -5.277 1.593 1 98.44 143 VAL B N 1
ATOM 3292 C CA . VAL B 1 143 ? -2.436 -4.965 1.141 1 98.44 143 VAL B CA 1
ATOM 3293 C C . VAL B 1 143 ? -3.434 -5.25 2.258 1 98.44 143 VAL B C 1
ATOM 3295 O O . VAL B 1 143 ? -4.324 -4.441 2.527 1 98.44 143 VAL B O 1
ATOM 3298 N N . CYS B 1 144 ? -3.236 -6.367 2.902 1 98.69 144 CYS B N 1
ATOM 3299 C CA . CYS B 1 144 ? -4.109 -6.742 4.008 1 98.69 144 CYS B CA 1
ATOM 3300 C C . CYS B 1 144 ? -4.004 -5.738 5.152 1 98.69 144 CYS B C 1
ATOM 3302 O O . CYS B 1 144 ? -5.016 -5.301 5.695 1 98.69 144 CYS B O 1
ATOM 3304 N N . MET B 1 145 ? -2.803 -5.355 5.461 1 97.75 145 MET B N 1
ATOM 3305 C CA . MET B 1 145 ? -2.584 -4.422 6.562 1 97.75 145 MET B CA 1
ATOM 3306 C C . MET B 1 145 ? -3.219 -3.066 6.258 1 97.75 145 MET B C 1
ATOM 3308 O O . MET B 1 145 ? -3.764 -2.418 7.152 1 97.75 145 MET B O 1
ATOM 3312 N N . ASP B 1 146 ? -3.152 -2.654 5.062 1 98.12 146 ASP B N 1
ATOM 3313 C CA . ASP B 1 146 ? -3.793 -1.402 4.668 1 98.12 146 ASP B CA 1
ATOM 3314 C C . ASP B 1 146 ? -5.305 -1.47 4.875 1 98.12 146 ASP B C 1
ATOM 3316 O O . ASP B 1 146 ? -5.914 -0.514 5.363 1 98.12 146 ASP B O 1
ATOM 3320 N N . LEU B 1 147 ? -5.879 -2.545 4.461 1 98.44 147 LEU B N 1
ATOM 3321 C CA . LEU B 1 147 ? -7.324 -2.703 4.594 1 98.44 147 LEU B CA 1
ATOM 3322 C C . LEU B 1 147 ? -7.734 -2.752 6.062 1 98.44 147 LEU B C 1
ATOM 3324 O O . LEU B 1 147 ? -8.773 -2.207 6.438 1 98.44 147 LEU B O 1
ATOM 3328 N N . VAL B 1 148 ? -6.906 -3.422 6.91 1 97.81 148 VAL B N 1
ATOM 3329 C CA . VAL B 1 148 ? -7.168 -3.43 8.344 1 97.81 148 VAL B CA 1
ATOM 3330 C C . VAL B 1 148 ? -7.215 -1.995 8.867 1 97.81 148 VAL B C 1
ATOM 3332 O O . VAL B 1 148 ? -8.117 -1.635 9.625 1 97.81 148 VAL B O 1
ATOM 3335 N N . HIS B 1 149 ? -6.246 -1.243 8.453 1 95.69 149 HIS B N 1
ATOM 3336 C CA . HIS B 1 149 ? -6.164 0.149 8.883 1 95.69 149 HIS B CA 1
ATOM 3337 C C . HIS B 1 149 ? -7.434 0.912 8.516 1 95.69 149 HIS B C 1
ATOM 3339 O O . HIS B 1 149 ? -7.984 1.643 9.336 1 95.69 149 HIS B O 1
ATOM 3345 N N . LYS B 1 150 ? -7.941 0.729 7.359 1 95.5 150 LYS B N 1
ATOM 3346 C CA . LYS B 1 150 ? -9.094 1.46 6.844 1 95.5 150 LYS B CA 1
ATOM 3347 C C . LYS B 1 150 ? -10.383 0.992 7.516 1 95.5 150 LYS B C 1
ATOM 3349 O O . LYS B 1 150 ? -11.188 1.81 7.977 1 95.5 150 LYS B O 1
ATOM 3354 N N . LEU B 1 151 ? -10.555 -0.277 7.586 1 96.69 151 LEU B N 1
ATOM 3355 C CA . LEU B 1 151 ? -11.789 -0.818 8.148 1 96.69 151 LEU B CA 1
ATOM 3356 C C . LEU B 1 151 ? -11.883 -0.508 9.641 1 96.69 151 LEU B C 1
ATOM 3358 O O . LEU B 1 151 ? -12.984 -0.29 10.156 1 96.69 151 LEU B O 1
ATOM 3362 N N . THR B 1 152 ? -10.719 -0.511 10.32 1 94.75 152 THR B N 1
ATOM 3363 C CA . THR B 1 152 ? -10.695 -0.157 11.734 1 94.75 152 THR B CA 1
ATOM 3364 C C . THR B 1 152 ? -11.219 1.259 11.945 1 94.75 152 THR B C 1
ATOM 3366 O O . THR B 1 152 ? -11.969 1.512 12.898 1 94.75 152 THR B O 1
ATOM 3369 N N . ARG B 1 153 ? -10.969 2.148 11.062 1 92.25 153 ARG B N 1
ATOM 3370 C CA . ARG B 1 153 ? -11.344 3.551 11.195 1 92.25 153 ARG B CA 1
ATOM 3371 C C . ARG B 1 153 ? -12.852 3.732 11.031 1 92.25 153 ARG B C 1
ATOM 3373 O O . ARG B 1 153 ? -13.414 4.742 11.461 1 92.25 153 ARG B O 1
ATOM 3380 N N . ILE B 1 154 ? -13.555 2.725 10.438 1 91.81 154 ILE B N 1
ATOM 3381 C CA . ILE B 1 154 ? -14.992 2.855 10.25 1 91.81 154 ILE B CA 1
ATOM 3382 C C . ILE B 1 154 ? -15.719 1.802 11.086 1 91.81 154 ILE B C 1
ATOM 3384 O O . ILE B 1 154 ? -16.844 1.425 10.781 1 91.81 154 ILE B O 1
ATOM 3388 N N . ASN B 1 155 ? -15.016 1.31 12.023 1 93.44 155 ASN B N 1
ATOM 3389 C CA . ASN B 1 155 ? -15.531 0.414 13.047 1 93.44 155 ASN B CA 1
ATOM 3390 C C . ASN B 1 155 ? -16.062 -0.885 12.445 1 93.44 155 ASN B C 1
ATOM 3392 O O . ASN B 1 155 ? -17.141 -1.356 12.82 1 93.44 155 ASN B O 1
ATOM 3396 N N . ARG B 1 156 ? -15.359 -1.35 11.461 1 94.06 156 ARG B N 1
ATOM 3397 C CA . ARG B 1 156 ? -15.617 -2.684 10.93 1 94.06 156 ARG B CA 1
ATOM 3398 C C . ARG B 1 156 ? -14.57 -3.678 11.414 1 94.06 156 ARG B C 1
ATOM 3400 O O . ARG B 1 156 ? -13.43 -3.664 10.945 1 94.06 156 ARG B O 1
ATOM 3407 N N . PRO B 1 157 ? -15.031 -4.547 12.289 1 92.75 157 PRO B N 1
ATOM 3408 C CA . PRO B 1 157 ? -14.062 -5.512 12.812 1 92.75 157 PRO B CA 1
ATOM 3409 C C . PRO B 1 157 ? -13.484 -6.41 11.727 1 92.75 157 PRO B C 1
ATOM 3411 O O . PRO B 1 157 ? -14.211 -6.891 10.859 1 92.75 157 PRO B O 1
ATOM 3414 N N . VAL B 1 158 ? -12.211 -6.551 11.734 1 97.5 158 VAL B N 1
ATOM 3415 C CA . VAL B 1 158 ? -11.477 -7.363 10.773 1 97.5 158 VAL B CA 1
ATOM 3416 C C . VAL B 1 158 ? -10.273 -8.016 11.461 1 97.5 158 VAL B C 1
ATOM 3418 O O . VAL B 1 158 ? -9.617 -7.391 12.297 1 97.5 158 VAL B O 1
ATOM 3421 N N . THR B 1 159 ? -10.031 -9.281 11.188 1 97.5 159 THR B N 1
ATOM 3422 C CA . THR B 1 159 ? -8.938 -10.031 11.789 1 97.5 159 THR B CA 1
ATOM 3423 C C . THR B 1 159 ? -7.855 -10.328 10.766 1 97.5 159 THR B C 1
ATOM 3425 O O . THR B 1 159 ? -8.141 -10.859 9.688 1 97.5 159 THR B O 1
ATOM 3428 N N . TYR B 1 160 ? -6.648 -9.961 11.109 1 98.19 160 TYR B N 1
ATOM 3429 C CA . TYR B 1 160 ? -5.461 -10.25 10.312 1 98.19 160 TYR B CA 1
ATOM 3430 C C . TYR B 1 160 ? -4.219 -10.305 11.195 1 98.19 160 TYR B C 1
ATOM 3432 O O . TYR B 1 160 ? -4.086 -9.516 12.133 1 98.19 160 TYR B O 1
ATOM 3440 N N . ASP B 1 161 ? -3.396 -11.273 10.844 1 97.25 161 ASP B N 1
ATOM 3441 C CA . ASP B 1 161 ? -2.08 -11.312 11.477 1 97.25 161 ASP B CA 1
ATOM 3442 C C . ASP B 1 161 ? -1 -11.688 10.469 1 97.25 161 ASP B C 1
ATOM 3444 O O . ASP B 1 161 ? -1.201 -12.578 9.641 1 97.25 161 ASP B O 1
ATOM 3448 N N . ARG B 1 162 ? 0.115 -11.023 10.594 1 94.75 162 ARG B N 1
ATOM 3449 C CA . ARG B 1 162 ? 1.21 -11.312 9.672 1 94.75 162 ARG B CA 1
ATOM 3450 C C . ARG B 1 162 ? 1.863 -12.648 10 1 94.75 162 ARG B C 1
ATOM 3452 O O . ARG B 1 162 ? 2.498 -13.266 9.141 1 94.75 162 ARG B O 1
ATOM 3459 N N . ASP B 1 163 ? 1.793 -12.977 11.242 1 95 163 ASP B N 1
ATOM 3460 C CA . ASP B 1 163 ? 2.242 -14.312 11.641 1 95 163 ASP B CA 1
ATOM 3461 C C . ASP B 1 163 ? 1.228 -15.375 11.234 1 95 163 ASP B C 1
ATOM 3463 O O . ASP B 1 163 ? 0.144 -15.461 11.812 1 95 163 ASP B O 1
ATOM 3467 N N . THR B 1 164 ? 1.646 -16.188 10.312 1 93.31 164 THR B N 1
ATOM 3468 C CA . THR B 1 164 ? 0.727 -17.125 9.695 1 93.31 164 THR B CA 1
ATOM 3469 C C . THR B 1 164 ? 0.228 -18.141 10.727 1 93.31 164 THR B C 1
ATOM 3471 O O . THR B 1 164 ? -0.901 -18.625 10.625 1 93.31 164 THR B O 1
ATOM 3474 N N . HIS B 1 165 ? 1.057 -18.422 11.727 1 94.31 165 HIS B N 1
ATOM 3475 C CA . HIS B 1 165 ? 0.623 -19.359 12.75 1 94.31 165 HIS B CA 1
ATOM 3476 C C . HIS B 1 165 ? -0.458 -18.75 13.641 1 94.31 165 HIS B C 1
ATOM 3478 O O . HIS B 1 165 ? -1.393 -19.453 14.047 1 94.31 165 HIS B O 1
ATOM 3484 N N . VAL B 1 166 ? -0.304 -17.562 13.898 1 96.25 166 VAL B N 1
ATOM 3485 C CA . VAL B 1 166 ? -1.328 -16.859 14.672 1 96.25 166 VAL B CA 1
ATOM 3486 C C . VAL B 1 166 ? -2.609 -16.75 13.844 1 96.25 166 VAL B C 1
ATOM 3488 O O . VAL B 1 166 ? -3.705 -17 14.352 1 96.25 166 VAL B O 1
ATOM 3491 N N . LEU B 1 167 ? -2.461 -16.422 12.602 1 96.62 167 LEU B N 1
ATOM 3492 C CA . LEU B 1 167 ? -3.619 -16.297 11.727 1 96.62 167 LEU B CA 1
ATOM 3493 C C . LEU B 1 167 ? -4.344 -17.625 11.562 1 96.62 167 LEU B C 1
ATOM 3495 O O . LEU B 1 167 ? -5.574 -17.672 11.562 1 96.62 167 LEU B O 1
ATOM 3499 N N . MET B 1 168 ? -3.564 -18.641 11.469 1 94.75 168 MET B N 1
ATOM 3500 C CA . MET B 1 168 ? -4.141 -19.984 11.359 1 94.75 168 MET B CA 1
ATOM 3501 C C . MET B 1 168 ? -4.984 -20.312 12.586 1 94.75 168 MET B C 1
ATOM 3503 O O . MET B 1 168 ? -6.082 -20.859 12.453 1 94.75 168 MET B O 1
ATOM 3507 N N . ALA B 1 169 ? -4.465 -20.016 13.727 1 95.25 169 ALA B N 1
ATOM 3508 C CA . ALA B 1 169 ? -5.199 -20.266 14.969 1 95.25 169 ALA B CA 1
ATOM 3509 C C . ALA B 1 169 ? -6.5 -19.469 15.008 1 95.25 169 ALA B C 1
ATOM 3511 O O . ALA B 1 169 ? -7.527 -19.969 15.477 1 95.25 169 ALA B O 1
ATOM 3512 N N . GLN B 1 170 ? -6.473 -18.297 14.492 1 95.5 170 GLN B N 1
ATOM 3513 C CA . GLN B 1 170 ? -7.66 -17.438 14.438 1 95.5 170 GLN B CA 1
ATOM 3514 C C . GLN B 1 170 ? -8.68 -17.984 13.438 1 95.5 170 GLN B C 1
ATOM 3516 O O . GLN B 1 170 ? -9.875 -18.047 13.734 1 95.5 170 GLN B O 1
ATOM 3521 N N . MET B 1 171 ? -8.234 -18.438 12.328 1 95.19 171 MET B N 1
ATOM 3522 C CA . MET B 1 171 ? -9.109 -18.891 11.25 1 95.19 171 MET B CA 1
ATOM 3523 C C . MET B 1 171 ? -9.641 -20.297 11.539 1 95.19 171 MET B C 1
ATOM 3525 O O . MET B 1 171 ? -10.609 -20.734 10.914 1 95.19 171 MET B O 1
ATOM 3529 N N . ALA B 1 172 ? -8.977 -21 12.438 1 93.75 172 ALA B N 1
ATOM 3530 C CA . ALA B 1 172 ? -9.438 -22.328 12.828 1 93.75 172 ALA B CA 1
ATOM 3531 C C . ALA B 1 172 ? -10.859 -22.266 13.391 1 93.75 172 ALA B C 1
ATOM 3533 O O . ALA B 1 172 ? -11.547 -23.297 13.438 1 93.75 172 ALA B O 1
ATOM 3534 N N . HIS B 1 173 ? -11.312 -21.156 13.734 1 93.31 173 HIS B N 1
ATOM 3535 C CA . HIS B 1 173 ? -12.625 -21 14.352 1 93.31 173 HIS B CA 1
ATOM 3536 C C . HIS B 1 173 ? -13.617 -20.359 13.383 1 93.31 173 HIS B C 1
ATOM 3538 O O . HIS B 1 173 ? -14.641 -19.828 13.812 1 93.31 173 HIS B O 1
ATOM 3544 N N . CYS B 1 174 ? -13.289 -20.359 12.156 1 95 174 CYS B N 1
ATOM 3545 C CA . CYS B 1 174 ? -14.227 -19.891 11.148 1 95 174 CYS B CA 1
ATOM 3546 C C . CYS B 1 174 ? -15.531 -20.672 11.211 1 95 174 CYS B C 1
ATOM 3548 O O . CYS B 1 174 ? -15.555 -21.828 11.648 1 95 174 CYS B O 1
ATOM 3550 N N . MET B 1 175 ? -16.562 -20.031 10.828 1 96.31 175 MET B N 1
ATOM 3551 C CA . MET B 1 175 ? -17.906 -20.609 10.844 1 96.31 175 MET B CA 1
ATOM 3552 C C . MET B 1 175 ? -18.766 -20.031 9.727 1 96.31 175 MET B C 1
ATOM 3554 O O . MET B 1 175 ? -18.375 -19.062 9.086 1 96.31 175 MET B O 1
ATOM 3558 N N . PRO B 1 176 ? -19.953 -20.719 9.5 1 97.25 176 PRO B N 1
ATOM 3559 C CA . PRO B 1 176 ? -20.844 -20.141 8.492 1 97.25 176 PRO B CA 1
ATOM 3560 C C . PRO B 1 176 ? -21.203 -18.688 8.773 1 97.25 176 PRO B C 1
ATOM 3562 O O . PRO B 1 176 ? -21.484 -18.328 9.914 1 97.25 176 PRO B O 1
ATOM 3565 N N . GLY B 1 177 ? -21.094 -17.891 7.809 1 97.25 177 GLY B N 1
ATOM 3566 C CA . GLY B 1 177 ? -21.344 -16.469 7.953 1 97.25 177 GLY B CA 1
ATOM 3567 C C . GLY B 1 177 ? -20.078 -15.641 7.961 1 97.25 177 GLY B C 1
ATOM 3568 O O . GLY B 1 177 ? -20.125 -14.422 7.773 1 97.25 177 GLY B O 1
ATOM 3569 N N . ASP B 1 178 ? -18.953 -16.312 8.188 1 98.19 178 ASP B N 1
ATOM 3570 C CA . ASP B 1 178 ? -17.672 -15.625 8.125 1 98.19 178 ASP B CA 1
ATOM 3571 C C . ASP B 1 178 ? -17.203 -15.477 6.676 1 98.19 178 ASP B C 1
ATOM 3573 O O . ASP B 1 178 ? -17.625 -16.234 5.801 1 98.19 178 ASP B O 1
ATOM 3577 N N . VAL B 1 179 ? -16.438 -14.422 6.445 1 98.62 179 VAL B N 1
ATOM 3578 C CA . VAL B 1 179 ? -15.852 -14.188 5.129 1 98.62 179 VAL B CA 1
ATOM 3579 C C . VAL B 1 179 ? -14.336 -14.047 5.254 1 98.62 179 VAL B C 1
ATOM 3581 O O . VAL B 1 179 ? -13.836 -13.414 6.188 1 98.62 179 VAL B O 1
ATOM 3584 N N . VAL B 1 180 ? -13.609 -14.727 4.375 1 98.75 180 VAL B N 1
ATOM 3585 C CA . VAL B 1 180 ? -12.164 -14.586 4.273 1 98.75 180 VAL B CA 1
ATOM 3586 C C . VAL B 1 180 ? -11.789 -13.938 2.941 1 98.75 180 VAL B C 1
ATOM 3588 O O . VAL B 1 180 ? -12.133 -14.461 1.877 1 98.75 180 VAL B O 1
ATOM 3591 N N . LEU B 1 181 ? -11.203 -12.789 3.014 1 98.88 181 LEU B N 1
ATOM 3592 C CA . LEU B 1 181 ? -10.617 -12.172 1.831 1 98.88 181 LEU B CA 1
ATOM 3593 C C . LEU B 1 181 ? -9.156 -12.594 1.658 1 98.88 181 LEU B C 1
ATOM 3595 O O . LEU B 1 181 ? -8.32 -12.32 2.52 1 98.88 181 LEU B O 1
ATOM 3599 N N . VAL B 1 182 ? -8.875 -13.266 0.582 1 98.75 182 VAL B N 1
ATOM 3600 C CA . VAL B 1 182 ? -7.551 -13.812 0.314 1 98.75 182 VAL B CA 1
ATOM 3601 C C . VAL B 1 182 ? -6.879 -13.008 -0.798 1 98.75 182 VAL B C 1
ATOM 3603 O O . VAL B 1 182 ? -7.434 -12.859 -1.888 1 98.75 182 VAL B O 1
ATOM 3606 N N . VAL B 1 183 ? -5.691 -12.516 -0.515 1 98.31 183 VAL B N 1
ATOM 3607 C CA . VAL B 1 183 ? -4.895 -11.797 -1.499 1 98.31 183 VAL B CA 1
ATOM 3608 C C . VAL B 1 183 ? -3.66 -12.609 -1.872 1 98.31 183 VAL B C 1
ATOM 3610 O O . VAL B 1 183 ? -2.801 -12.867 -1.026 1 98.31 183 VAL B O 1
ATOM 3613 N N . SER B 1 184 ? -3.576 -13.031 -3.07 1 94.88 184 SER B N 1
ATOM 3614 C CA . SER B 1 184 ? -2.459 -13.805 -3.6 1 94.88 184 SER B CA 1
ATOM 3615 C C . SER B 1 184 ? -2.326 -13.625 -5.109 1 94.88 184 SER B C 1
ATOM 3617 O O . SER B 1 184 ? -3.184 -14.078 -5.871 1 94.88 184 SER B O 1
ATOM 3619 N N . TYR B 1 185 ? -1.253 -13.07 -5.496 1 91.12 185 TYR B N 1
ATOM 3620 C CA . TYR B 1 185 ? -1.11 -12.703 -6.902 1 91.12 185 TYR B CA 1
ATOM 3621 C C . TYR B 1 185 ? -1.059 -13.945 -7.781 1 91.12 185 TYR B C 1
ATOM 3623 O O . TYR B 1 185 ? -1.815 -14.062 -8.75 1 91.12 185 TYR B O 1
ATOM 3631 N N . SER B 1 186 ? -0.209 -14.844 -7.398 1 84.44 186 SER B N 1
ATOM 3632 C CA . SER B 1 186 ? -0.066 -16.031 -8.219 1 84.44 186 SER B CA 1
ATOM 3633 C C . SER B 1 186 ? -1.255 -16.984 -8.039 1 84.44 186 SER B C 1
ATOM 3635 O O . SER B 1 186 ? -1.551 -17.781 -8.922 1 84.44 186 SER B O 1
ATOM 3637 N N . GLY B 1 187 ? -1.87 -16.922 -6.883 1 90.44 187 GLY B N 1
ATOM 3638 C CA . GLY B 1 187 ? -2.934 -17.844 -6.535 1 90.44 187 GLY B CA 1
ATOM 3639 C C . GLY B 1 187 ? -2.43 -19.25 -6.246 1 90.44 187 GLY B C 1
ATOM 3640 O O . GLY B 1 187 ? -3.221 -20.188 -6.141 1 90.44 187 GLY B O 1
ATOM 3641 N N . ASN B 1 188 ? -1.07 -19.281 -6.109 1 84.5 188 ASN B N 1
ATOM 3642 C CA . ASN B 1 188 ? -0.478 -20.609 -5.98 1 84.5 188 ASN B CA 1
ATOM 3643 C C . ASN B 1 188 ? 0.259 -20.766 -4.652 1 84.5 188 ASN B C 1
ATOM 3645 O O . ASN B 1 188 ? 0.899 -21.797 -4.41 1 84.5 188 ASN B O 1
ATOM 3649 N N . THR B 1 189 ? 0.197 -19.797 -3.805 1 87.81 189 THR B N 1
ATOM 3650 C CA . THR B 1 189 ? 0.892 -19.875 -2.525 1 87.81 189 THR B CA 1
ATOM 3651 C C . THR B 1 189 ? 0.265 -20.953 -1.643 1 87.81 189 THR B C 1
ATOM 3653 O O . THR B 1 189 ? -0.881 -20.812 -1.209 1 87.81 189 THR B O 1
ATOM 3656 N N . HIS B 1 190 ? 1.015 -21.922 -1.324 1 87.81 190 HIS B N 1
ATOM 3657 C CA . HIS B 1 190 ? 0.501 -23.125 -0.676 1 87.81 190 HIS B CA 1
ATOM 3658 C C . HIS B 1 190 ? -0.113 -22.812 0.681 1 87.81 190 HIS B C 1
ATOM 3660 O O . HIS B 1 190 ? -1.255 -23.172 0.956 1 87.81 190 HIS B O 1
ATOM 3666 N N . THR B 1 191 ? 0.593 -22.125 1.547 1 91.19 191 THR B N 1
ATOM 3667 C CA . THR B 1 191 ? 0.128 -21.812 2.893 1 91.19 191 THR B CA 1
ATOM 3668 C C . THR B 1 191 ? -1.172 -21.016 2.838 1 91.19 191 THR B C 1
ATOM 3670 O O . THR B 1 191 ? -2.119 -21.312 3.57 1 91.19 191 THR B O 1
ATOM 3673 N N . VAL B 1 192 ? -1.241 -20.125 1.929 1 94.94 192 VAL B N 1
ATOM 3674 C CA . VAL B 1 192 ? -2.412 -19.266 1.773 1 94.94 192 VAL B CA 1
ATOM 3675 C C . VAL B 1 192 ? -3.594 -20.094 1.273 1 94.94 192 VAL B C 1
ATOM 3677 O O . VAL B 1 192 ? -4.699 -20 1.812 1 94.94 192 VAL B O 1
ATOM 3680 N N . ASN B 1 193 ? -3.305 -20.906 0.305 1 93 193 ASN B N 1
ATOM 3681 C CA . ASN B 1 193 ? -4.363 -21.734 -0.265 1 93 193 ASN B CA 1
ATOM 3682 C C . ASN B 1 193 ? -4.879 -22.75 0.745 1 93 193 ASN B C 1
ATOM 3684 O O . ASN B 1 193 ? -6.082 -23.031 0.795 1 93 193 ASN B O 1
ATOM 3688 N N . GLN B 1 194 ? -3.992 -23.266 1.547 1 92.69 194 GLN B N 1
ATOM 3689 C CA . GLN B 1 194 ? -4.402 -24.219 2.566 1 92.69 194 GLN B CA 1
ATOM 3690 C C . GLN B 1 194 ? -5.285 -23.562 3.621 1 92.69 194 GLN B C 1
ATOM 3692 O O . GLN B 1 194 ? -6.281 -24.141 4.062 1 92.69 194 GLN B O 1
ATOM 3697 N N . MET B 1 195 ? -4.934 -22.391 4.016 1 95.75 195 MET B N 1
ATOM 3698 C CA . MET B 1 195 ? -5.75 -21.656 4.977 1 95.75 195 MET B CA 1
ATOM 3699 C C . MET B 1 195 ? -7.129 -21.344 4.402 1 95.75 195 MET B C 1
ATOM 3701 O O . MET B 1 195 ? -8.141 -21.5 5.09 1 95.75 195 MET B O 1
ATOM 3705 N N . ALA B 1 196 ? -7.148 -20.984 3.158 1 95.69 196 ALA B N 1
ATOM 3706 C CA . ALA B 1 196 ? -8.422 -20.703 2.492 1 95.69 196 ALA B CA 1
ATOM 3707 C C . ALA B 1 196 ? -9.281 -21.953 2.4 1 95.69 196 ALA B C 1
ATOM 3709 O O . ALA B 1 196 ? -10.492 -21.906 2.637 1 95.69 196 ALA B O 1
ATOM 3710 N N . TYR B 1 197 ? -8.641 -23.016 2.066 1 94.19 197 TYR B N 1
ATOM 3711 C CA . TYR B 1 197 ? -9.344 -24.281 1.938 1 94.19 197 TYR B CA 1
ATOM 3712 C C . TYR B 1 197 ? -9.969 -24.703 3.266 1 94.19 197 TYR B C 1
ATOM 3714 O O . TYR B 1 197 ? -11.141 -25.062 3.316 1 94.19 197 TYR B O 1
ATOM 3722 N N . LEU B 1 198 ? -9.227 -24.594 4.289 1 93.69 198 LEU B N 1
ATOM 3723 C CA . LEU B 1 198 ? -9.703 -25 5.609 1 93.69 198 LEU B CA 1
ATOM 3724 C C . LEU B 1 198 ? -10.844 -24.109 6.07 1 93.69 198 LEU B C 1
ATOM 3726 O O . LEU B 1 198 ? -11.812 -24.578 6.668 1 93.69 198 LEU B O 1
ATOM 3730 N N . ALA B 1 199 ? -10.742 -22.844 5.828 1 96.94 199 ALA B N 1
ATOM 3731 C CA . ALA B 1 199 ? -11.82 -21.922 6.176 1 96.94 199 ALA B CA 1
ATOM 3732 C C . ALA B 1 199 ? -13.102 -22.266 5.422 1 96.94 199 ALA B C 1
ATOM 3734 O O . ALA B 1 199 ? -14.188 -22.234 6 1 96.94 199 ALA B O 1
ATOM 3735 N N . LYS B 1 200 ? -12.938 -22.578 4.207 1 95.69 200 LYS B N 1
ATOM 3736 C CA . LYS B 1 200 ? -14.086 -22.938 3.389 1 95.69 200 LYS B CA 1
ATOM 3737 C C . LYS B 1 200 ? -14.742 -24.219 3.896 1 95.69 200 LYS B C 1
ATOM 3739 O O . LYS B 1 200 ? -15.969 -24.328 3.928 1 95.69 200 LYS B O 1
ATOM 3744 N N . GLU B 1 201 ? -13.906 -25.109 4.285 1 95 201 GLU B N 1
ATOM 3745 C CA . GLU B 1 201 ? -14.414 -26.375 4.828 1 95 201 GLU B CA 1
ATOM 3746 C C . GLU B 1 201 ? -15.242 -26.141 6.086 1 95 201 GLU B C 1
ATOM 3748 O O . GLU B 1 201 ? -16.172 -26.891 6.371 1 95 201 GLU B O 1
ATOM 3753 N N . GLN B 1 202 ? -14.914 -25.078 6.75 1 96.25 202 GLN B N 1
ATOM 3754 C CA . GLN B 1 202 ? -15.617 -24.75 7.98 1 96.25 202 GLN B CA 1
ATOM 3755 C C . GLN B 1 202 ? -16.844 -23.891 7.699 1 96.25 202 GLN B C 1
ATOM 3757 O O . GLN B 1 202 ? -17.562 -23.516 8.625 1 96.25 202 GLN B O 1
ATOM 3762 N N . GLY B 1 203 ? -17.031 -23.531 6.41 1 96.81 203 GLY B N 1
ATOM 3763 C CA . GLY B 1 203 ? -18.266 -22.875 6.02 1 96.81 203 GLY B CA 1
ATOM 3764 C C . GLY B 1 203 ? -18.094 -21.422 5.66 1 96.81 203 GLY B C 1
ATOM 3765 O O . GLY B 1 203 ? -19.047 -20.75 5.23 1 96.81 203 GLY B O 1
ATOM 3766 N N . ALA B 1 204 ? -16.922 -20.906 5.801 1 97.88 204 ALA B N 1
ATOM 3767 C CA . ALA B 1 204 ? -16.672 -19.5 5.453 1 97.88 204 ALA B CA 1
ATOM 3768 C C . ALA B 1 204 ? -16.719 -19.297 3.939 1 97.88 204 ALA B C 1
ATOM 3770 O O . ALA B 1 204 ? -16.453 -20.234 3.172 1 97.88 204 ALA B O 1
ATOM 3771 N N . LYS B 1 205 ? -17.109 -18.109 3.537 1 98.5 205 LYS B N 1
ATOM 3772 C CA . LYS B 1 205 ? -17.031 -17.719 2.131 1 98.5 205 LYS B CA 1
ATOM 3773 C C . LYS B 1 205 ? -15.68 -17.094 1.804 1 98.5 205 LYS B C 1
ATOM 3775 O O . LYS B 1 205 ? -15.109 -16.375 2.627 1 98.5 205 LYS B O 1
ATOM 3780 N N . ILE B 1 206 ? -15.234 -17.359 0.613 1 98.62 206 ILE B N 1
ATOM 3781 C CA . ILE B 1 206 ? -13.906 -16.922 0.214 1 98.62 206 ILE B CA 1
ATOM 3782 C C . ILE B 1 206 ? -14.016 -15.891 -0.907 1 98.62 206 ILE B C 1
ATOM 3784 O O . ILE B 1 206 ? -14.609 -16.172 -1.952 1 98.62 206 ILE B O 1
ATOM 3788 N N . ILE B 1 207 ? -13.484 -14.703 -0.706 1 98.81 207 ILE B N 1
ATOM 3789 C CA . ILE B 1 207 ? -13.227 -13.711 -1.749 1 98.81 207 ILE B CA 1
ATOM 3790 C C . ILE B 1 207 ? -11.742 -13.719 -2.109 1 98.81 207 ILE B C 1
ATOM 3792 O O . ILE B 1 207 ? -10.883 -13.609 -1.23 1 98.81 207 ILE B O 1
ATOM 3796 N N . ALA B 1 208 ? -11.438 -13.875 -3.373 1 98.5 208 ALA B N 1
ATOM 3797 C CA . ALA B 1 208 ? -10.047 -13.891 -3.801 1 98.5 208 ALA B CA 1
ATOM 3798 C C . ALA B 1 208 ? -9.711 -12.664 -4.641 1 98.5 208 ALA B C 1
ATOM 3800 O O . ALA B 1 208 ? -10.5 -12.25 -5.492 1 98.5 208 ALA B O 1
ATOM 3801 N N . ILE B 1 209 ? -8.625 -12.062 -4.336 1 98.19 209 ILE B N 1
ATOM 3802 C CA . ILE B 1 209 ? -7.938 -11.125 -5.215 1 98.19 209 ILE B CA 1
ATOM 3803 C C . ILE B 1 209 ? -6.672 -11.766 -5.773 1 98.19 209 ILE B C 1
ATOM 3805 O O . ILE B 1 209 ? -5.738 -12.062 -5.023 1 98.19 209 ILE B O 1
ATOM 3809 N N . THR B 1 210 ? -6.656 -12.031 -7.027 1 94.88 210 THR B N 1
ATOM 3810 C CA . THR B 1 210 ? -5.566 -12.797 -7.621 1 94.88 210 THR B CA 1
ATOM 3811 C C . THR B 1 210 ? -5.324 -12.359 -9.062 1 94.88 210 THR B C 1
ATOM 3813 O O . THR B 1 210 ? -6.16 -11.68 -9.656 1 94.88 210 THR B O 1
ATOM 3816 N N . GLY B 1 211 ? -4.098 -12.602 -9.484 1 91.38 211 GLY B N 1
ATOM 3817 C CA . GLY B 1 211 ? -3.857 -12.391 -10.898 1 91.38 211 GLY B CA 1
ATOM 3818 C C . GLY B 1 211 ? -4.789 -13.188 -11.797 1 91.38 211 GLY B C 1
ATOM 3819 O O . GLY B 1 211 ? -5.203 -14.289 -11.438 1 91.38 211 GLY B O 1
ATOM 3820 N N . HIS B 1 212 ? -5.055 -12.57 -12.852 1 81 212 HIS B N 1
ATOM 3821 C CA . HIS B 1 212 ? -6.055 -13.164 -13.734 1 81 212 HIS B CA 1
ATOM 3822 C C . HIS B 1 212 ? -5.57 -14.492 -14.305 1 81 212 HIS B C 1
ATOM 3824 O O . HIS B 1 212 ? -4.934 -14.523 -15.359 1 81 212 HIS B O 1
ATOM 3830 N N . ASN B 1 213 ? -5.809 -15.492 -13.578 1 75.31 213 ASN B N 1
ATOM 3831 C CA . ASN B 1 213 ? -5.582 -16.891 -13.93 1 75.31 213 ASN B CA 1
ATOM 3832 C C . ASN B 1 213 ? -6.676 -17.797 -13.359 1 75.31 213 ASN B C 1
ATOM 3834 O O . ASN B 1 213 ? -6.617 -18.188 -12.195 1 75.31 213 ASN B O 1
ATOM 3838 N N . LEU B 1 214 ? -7.598 -18.141 -14.203 1 72.94 214 LEU B N 1
ATOM 3839 C CA . LEU B 1 214 ? -8.773 -18.891 -13.781 1 72.94 214 LEU B CA 1
ATOM 3840 C C . LEU B 1 214 ? -8.383 -20.297 -13.344 1 72.94 214 LEU B C 1
ATOM 3842 O O . LEU B 1 214 ? -9.141 -20.969 -12.641 1 72.94 214 LEU B O 1
ATOM 3846 N N . LYS B 1 215 ? -7.191 -20.656 -13.648 1 72.44 215 LYS B N 1
ATOM 3847 C CA . LYS B 1 215 ? -6.777 -22.031 -13.344 1 72.44 215 LYS B CA 1
ATOM 3848 C C . LYS B 1 215 ? -6.035 -22.094 -12.016 1 72.44 215 LYS B C 1
ATOM 3850 O O . LYS B 1 215 ? -5.746 -23.188 -11.516 1 72.44 215 LYS B O 1
ATOM 3855 N N . ALA B 1 216 ? -5.766 -20.969 -11.461 1 83.12 216 ALA B N 1
ATOM 3856 C CA . ALA B 1 216 ? -5.062 -20.953 -10.188 1 83.12 216 ALA B CA 1
ATOM 3857 C C . ALA B 1 216 ? -5.91 -21.594 -9.086 1 83.12 216 ALA B C 1
ATOM 3859 O O . ALA B 1 216 ? -7.125 -21.391 -9.039 1 83.12 216 ALA B O 1
ATOM 3860 N N . PRO B 1 217 ? -5.285 -22.375 -8.242 1 86.56 217 PRO B N 1
ATOM 3861 C CA . PRO B 1 217 ? -6.02 -23.031 -7.156 1 86.56 217 PRO B CA 1
ATOM 3862 C C . PRO B 1 217 ? -6.887 -22.062 -6.355 1 86.56 217 PRO B C 1
ATOM 3864 O O . PRO B 1 217 ? -8.023 -22.391 -6.004 1 86.56 217 PRO B O 1
ATOM 3867 N N . LEU B 1 218 ? -6.406 -20.953 -6.133 1 92.69 218 LEU B N 1
ATOM 3868 C CA . LEU B 1 218 ? -7.168 -19.984 -5.348 1 92.69 218 LEU B CA 1
ATOM 3869 C C . LEU B 1 218 ? -8.453 -19.594 -6.066 1 92.69 218 LEU B C 1
ATOM 3871 O O . LEU B 1 218 ? -9.5 -19.422 -5.434 1 92.69 218 LEU B O 1
ATOM 3875 N N . ALA B 1 219 ? -8.344 -19.469 -7.375 1 90.69 219 ALA B N 1
ATOM 3876 C CA . ALA B 1 219 ? -9.516 -19.094 -8.156 1 90.69 219 ALA B CA 1
ATOM 3877 C C . ALA B 1 219 ? -10.602 -20.156 -8.062 1 90.69 219 ALA B C 1
ATOM 3879 O O . ALA B 1 219 ? -11.797 -19.844 -8.008 1 90.69 219 ALA B O 1
ATOM 3880 N N . SER B 1 220 ? -10.211 -21.375 -7.961 1 90 220 SER B N 1
ATOM 3881 C CA . SER B 1 220 ? -11.156 -22.469 -7.863 1 90 220 SER B CA 1
ATOM 3882 C C . SER B 1 220 ? -11.766 -22.562 -6.469 1 90 220 SER B C 1
ATOM 3884 O O . SER B 1 220 ? -12.906 -23 -6.309 1 90 220 SER B O 1
ATOM 3886 N N . LEU B 1 221 ? -11.039 -22.125 -5.52 1 92.69 221 LEU B N 1
ATOM 3887 C CA . LEU B 1 221 ? -11.469 -22.188 -4.125 1 92.69 221 LEU B CA 1
ATOM 3888 C C . LEU B 1 221 ? -12.43 -21.047 -3.805 1 92.69 221 LEU B C 1
ATOM 3890 O O . LEU B 1 221 ? -13.289 -21.172 -2.93 1 92.69 221 LEU B O 1
ATOM 3894 N N . ALA B 1 222 ? -12.336 -19.969 -4.457 1 97.12 222 ALA B N 1
ATOM 3895 C CA . ALA B 1 222 ? -13.016 -18.734 -4.098 1 97.12 222 ALA B CA 1
ATOM 3896 C C . ALA B 1 222 ? -14.492 -18.781 -4.484 1 97.12 222 ALA B C 1
ATOM 3898 O O . ALA B 1 222 ? -14.852 -19.391 -5.496 1 97.12 222 ALA B O 1
ATOM 3899 N N . ASP B 1 223 ? -15.305 -18.203 -3.693 1 97.81 223 ASP B N 1
ATOM 3900 C CA . ASP B 1 223 ? -16.703 -17.984 -4.047 1 97.81 223 ASP B CA 1
ATOM 3901 C C . ASP B 1 223 ? -16.844 -16.797 -5 1 97.81 223 ASP B C 1
ATOM 3903 O O . ASP B 1 223 ? -17.734 -16.781 -5.855 1 97.81 223 ASP B O 1
ATOM 3907 N N . VAL B 1 224 ? -16.016 -15.82 -4.828 1 97.69 224 VAL B N 1
ATOM 3908 C CA . VAL B 1 224 ? -15.914 -14.641 -5.688 1 97.69 224 VAL B CA 1
ATOM 3909 C C . VAL B 1 224 ? -14.445 -14.344 -5.988 1 97.69 224 VAL B C 1
ATOM 3911 O O . VAL B 1 224 ? -13.602 -14.344 -5.082 1 97.69 224 VAL B O 1
ATOM 3914 N N . CYS B 1 225 ? -14.172 -14.125 -7.25 1 97.19 225 CYS B N 1
ATOM 3915 C CA . CYS B 1 225 ? -12.812 -13.781 -7.652 1 97.19 22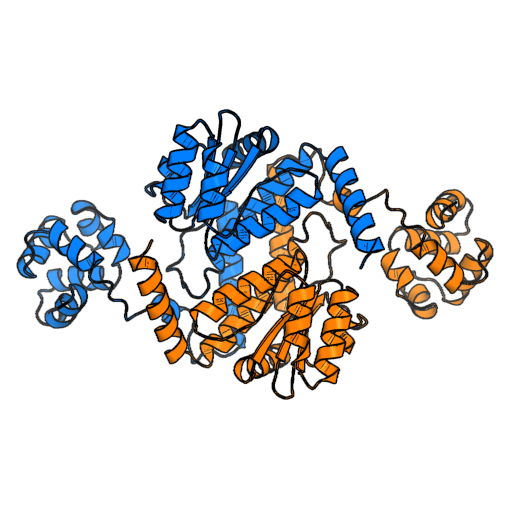5 CYS B CA 1
ATOM 3916 C C . CYS B 1 225 ? -12.758 -12.375 -8.242 1 97.19 225 CYS B C 1
ATOM 3918 O O . CYS B 1 225 ? -13.5 -12.055 -9.172 1 97.19 225 CYS B O 1
ATOM 3920 N N . LEU B 1 226 ? -11.945 -11.57 -7.672 1 98.12 226 LEU B N 1
ATOM 3921 C CA . LEU B 1 226 ? -11.594 -10.266 -8.234 1 98.12 226 LEU B CA 1
ATOM 3922 C C . LEU B 1 226 ? -10.195 -10.297 -8.828 1 98.12 226 LEU B C 1
ATOM 3924 O O . LEU B 1 226 ? -9.211 -10.492 -8.102 1 98.12 226 LEU B O 1
ATOM 3928 N N . PHE B 1 227 ? -10.102 -10.039 -10.109 1 95.31 227 PHE B N 1
ATOM 3929 C CA . PHE B 1 227 ? -8.852 -10.258 -10.82 1 95.31 227 PHE B CA 1
ATOM 3930 C C . PHE B 1 227 ? -8.086 -8.945 -10.992 1 95.31 227 PHE B C 1
ATOM 3932 O O . PHE B 1 227 ? -8.695 -7.887 -11.133 1 95.31 227 PHE B O 1
ATOM 3939 N N . ILE B 1 228 ? -6.793 -9.07 -10.953 1 95.25 228 ILE B N 1
ATOM 3940 C CA . ILE B 1 228 ? -5.887 -7.996 -11.336 1 95.25 228 ILE B CA 1
ATOM 3941 C C . ILE B 1 228 ? -5.016 -8.445 -12.508 1 95.25 228 ILE B C 1
ATOM 3943 O O . ILE B 1 228 ? -4.945 -9.633 -12.812 1 95.25 228 ILE B O 1
ATOM 3947 N N . PRO B 1 229 ? -4.398 -7.488 -13.211 1 89.69 229 PRO B N 1
ATOM 3948 C CA . PRO B 1 229 ? -3.617 -7.84 -14.398 1 89.69 229 PRO B CA 1
ATOM 3949 C C . PRO B 1 229 ? -2.461 -8.789 -14.078 1 89.69 229 PRO B C 1
ATOM 3951 O O . PRO B 1 229 ? -1.822 -8.664 -13.031 1 89.69 229 PRO B O 1
ATOM 3954 N N . ARG B 1 230 ? -2.348 -9.734 -15.047 1 79.25 230 ARG B N 1
ATOM 3955 C CA . ARG B 1 230 ? -1.222 -10.656 -14.938 1 79.25 230 ARG B CA 1
ATOM 3956 C C . ARG B 1 230 ? -0.108 -10.273 -15.906 1 79.25 230 ARG B C 1
ATOM 3958 O O . ARG B 1 230 ? -0.108 -10.703 -17.062 1 79.25 230 ARG B O 1
ATOM 3965 N N . ASP B 1 231 ? 0.32 -9.234 -15.977 1 61.09 231 ASP B N 1
ATOM 3966 C CA . ASP B 1 231 ? 1.369 -8.82 -16.906 1 61.09 231 ASP B CA 1
ATOM 3967 C C . ASP B 1 231 ? 2.738 -9.312 -16.438 1 61.09 231 ASP B C 1
ATOM 3969 O O . ASP B 1 231 ? 3.744 -9.102 -17.109 1 61.09 231 ASP B O 1
ATOM 3973 N N . GLU B 1 232 ? 2.73 -9.453 -15.273 1 49.47 232 GLU B N 1
ATOM 3974 C CA . GLU B 1 232 ? 4.082 -9.461 -14.719 1 49.47 232 GLU B CA 1
ATOM 3975 C C . GLU B 1 232 ? 4.969 -10.469 -15.461 1 49.47 232 GLU B C 1
ATOM 3977 O O . GLU B 1 232 ? 4.75 -11.68 -15.367 1 49.47 232 GLU B O 1
ATOM 3982 N N . LYS B 1 233 ? 5.281 -10.406 -16.969 1 47.31 233 LYS B N 1
ATOM 3983 C CA . LYS B 1 233 ? 6.699 -10.75 -16.891 1 47.31 233 LYS B CA 1
ATOM 3984 C C . LYS B 1 233 ? 7.305 -10.273 -15.57 1 47.31 233 LYS B C 1
ATOM 3986 O O . LYS B 1 233 ? 7.41 -9.062 -15.336 1 47.31 233 LYS B O 1
ATOM 3991 N N . GLU B 1 234 ? 6.605 -10.617 -14.586 1 46 234 GLU B N 1
ATOM 3992 C CA . GLU B 1 234 ? 6.672 -10.031 -13.25 1 46 234 GLU B CA 1
ATOM 3993 C C . GLU B 1 234 ? 8.047 -9.43 -12.984 1 46 234 GLU B C 1
ATOM 3995 O O . GLU B 1 234 ? 9.031 -10.156 -12.844 1 46 234 GLU B O 1
ATOM 4000 N N . ILE B 1 235 ? 8.422 -8.469 -13.555 1 46.09 235 ILE B N 1
ATOM 4001 C CA . ILE B 1 235 ? 9.508 -7.723 -12.93 1 46.09 235 ILE B CA 1
ATOM 4002 C C . ILE B 1 235 ? 9.438 -7.879 -11.414 1 46.09 235 ILE B C 1
ATOM 4004 O O . ILE B 1 235 ? 8.617 -7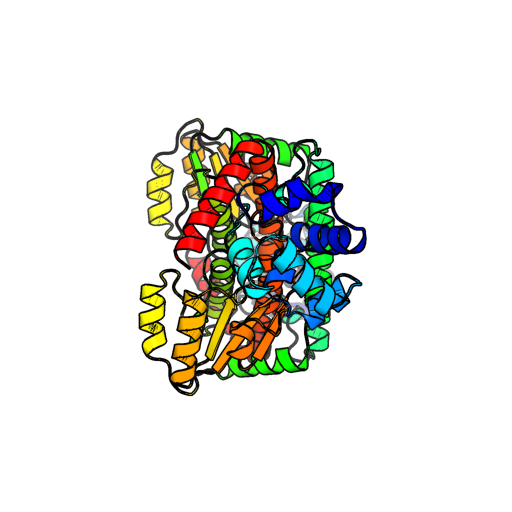.227 -10.75 1 46.09 235 ILE B O 1
ATOM 4008 N N . ARG B 1 236 ? 9.477 -9.016 -11.016 1 56.09 236 ARG B N 1
ATOM 4009 C CA . ARG B 1 236 ? 9.32 -9.289 -9.594 1 56.09 236 ARG B CA 1
ATOM 4010 C C . ARG B 1 236 ? 10.266 -8.422 -8.758 1 56.09 236 ARG B C 1
ATOM 4012 O O . ARG B 1 236 ? 10.57 -8.758 -7.613 1 56.09 236 ARG B O 1
ATOM 4019 N N . LEU B 1 237 ? 10.664 -7.305 -9.5 1 70.69 237 LEU B N 1
ATOM 4020 C CA . LEU B 1 237 ? 11.391 -6.363 -8.656 1 70.69 237 LEU B CA 1
ATOM 4021 C C . LEU B 1 237 ? 10.438 -5.582 -7.762 1 70.69 237 LEU B C 1
ATOM 4023 O O . LEU B 1 237 ? 10.016 -4.477 -8.109 1 70.69 237 LEU B O 1
ATOM 4027 N N . GLY B 1 238 ? 10 -6.211 -6.652 1 78.31 238 GLY B N 1
ATOM 4028 C CA . GLY B 1 238 ? 9.312 -5.492 -5.594 1 78.31 238 GLY B CA 1
ATOM 4029 C C . GLY B 1 238 ? 7.805 -5.656 -5.645 1 78.31 238 GLY B C 1
ATOM 4030 O O . GLY B 1 238 ? 7.082 -5.047 -4.852 1 78.31 238 GLY B O 1
ATOM 4031 N N . SER B 1 239 ? 7.219 -6.434 -6.602 1 87.06 239 SER B N 1
ATOM 4032 C CA . SER B 1 239 ? 5.797 -6.73 -6.699 1 87.06 239 SER B CA 1
ATOM 4033 C C . SER B 1 239 ? 4.965 -5.453 -6.707 1 87.06 239 SER B C 1
ATOM 4035 O O . SER B 1 239 ? 3.916 -5.383 -6.059 1 87.06 239 SER B O 1
ATOM 4037 N N . VAL B 1 240 ? 5.418 -4.387 -7.402 1 92.88 240 VAL B N 1
ATOM 4038 C CA . VAL B 1 240 ? 4.832 -3.053 -7.355 1 92.88 240 VAL B CA 1
ATOM 4039 C C . VAL B 1 240 ? 3.471 -3.062 -8.047 1 92.88 240 VAL B C 1
ATOM 4041 O O . VAL B 1 240 ? 2.471 -2.623 -7.469 1 92.88 240 VAL B O 1
ATOM 4044 N N . THR B 1 241 ? 3.371 -3.66 -9.234 1 92.19 241 THR B N 1
ATOM 4045 C CA . THR B 1 241 ? 2.133 -3.596 -10.008 1 92.19 241 THR B CA 1
ATOM 4046 C C . THR B 1 241 ? 1.062 -4.484 -9.383 1 92.19 241 THR B C 1
ATOM 4048 O O . THR B 1 241 ? -0.113 -4.117 -9.344 1 92.19 241 THR B O 1
ATOM 4051 N N . SER B 1 242 ? 1.438 -5.656 -8.883 1 92.94 242 SER B N 1
ATOM 4052 C CA . SER B 1 242 ? 0.472 -6.531 -8.227 1 92.94 242 SER B CA 1
ATOM 4053 C C . SER B 1 242 ? -0.053 -5.898 -6.938 1 92.94 242 SER B C 1
ATOM 4055 O O . SER B 1 242 ? -1.252 -5.953 -6.656 1 92.94 242 SER B O 1
ATOM 4057 N N . ARG B 1 243 ? 0.855 -5.328 -6.156 1 96.06 243 ARG B N 1
ATOM 4058 C CA . ARG B 1 243 ? 0.45 -4.617 -4.949 1 96.06 243 ARG B CA 1
ATOM 4059 C C . ARG B 1 243 ? -0.535 -3.498 -5.273 1 96.06 243 ARG B C 1
ATOM 4061 O O . ARG B 1 243 ? -1.594 -3.396 -4.652 1 96.06 243 ARG B O 1
ATOM 4068 N N . ASP B 1 244 ? -0.189 -2.717 -6.309 1 96.62 244 ASP B N 1
ATOM 4069 C CA . ASP B 1 244 ? -1.023 -1.57 -6.656 1 96.62 244 ASP B CA 1
ATOM 4070 C C . ASP B 1 244 ? -2.4 -2.018 -7.137 1 96.62 244 ASP B C 1
ATOM 4072 O O . ASP B 1 244 ? -3.418 -1.43 -6.762 1 96.62 244 ASP B O 1
ATOM 4076 N N . GLY B 1 245 ? -2.4 -3.033 -8.016 1 97 245 GLY B N 1
ATOM 4077 C CA . GLY B 1 245 ? -3.678 -3.568 -8.453 1 97 245 GLY B CA 1
ATOM 4078 C C . GLY B 1 245 ? -4.539 -4.07 -7.309 1 97 245 GLY B C 1
ATOM 4079 O O . GLY B 1 245 ? -5.742 -3.799 -7.266 1 97 245 GLY B O 1
ATOM 4080 N N . SER B 1 246 ? -3.938 -4.793 -6.371 1 98.06 246 SER B N 1
ATOM 4081 C CA . SER B 1 246 ? -4.656 -5.332 -5.223 1 98.06 246 SER B CA 1
ATOM 4082 C C . SER B 1 246 ? -5.156 -4.215 -4.309 1 98.06 246 SER B C 1
ATOM 4084 O O . SER B 1 246 ? -6.25 -4.305 -3.748 1 98.06 246 SER B O 1
ATOM 4086 N N . LEU B 1 247 ? -4.34 -3.156 -4.168 1 98.44 247 LEU B N 1
ATOM 4087 C CA . LEU B 1 247 ? -4.75 -2.01 -3.365 1 98.44 247 LEU B CA 1
ATOM 4088 C C . LEU B 1 247 ? -5.957 -1.314 -3.99 1 98.44 247 LEU B C 1
ATOM 4090 O O . LEU B 1 247 ? -6.867 -0.884 -3.279 1 98.44 247 LEU B O 1
ATOM 4094 N N . ILE B 1 248 ? -5.977 -1.217 -5.301 1 98.38 248 ILE B N 1
ATOM 4095 C CA . ILE B 1 248 ? -7.121 -0.624 -5.98 1 98.38 248 ILE B CA 1
ATOM 4096 C C . ILE B 1 248 ? -8.383 -1.42 -5.66 1 98.38 248 ILE B C 1
ATOM 4098 O O . ILE B 1 248 ? -9.406 -0.846 -5.285 1 98.38 248 ILE B O 1
ATOM 4102 N N . VAL B 1 249 ? -8.281 -2.705 -5.766 1 98.69 249 VAL B N 1
ATOM 4103 C CA . VAL B 1 249 ? -9.438 -3.57 -5.547 1 98.69 249 VAL B CA 1
ATOM 4104 C C . VAL B 1 249 ? -9.891 -3.471 -4.09 1 98.69 249 VAL B C 1
ATOM 4106 O O . VAL B 1 249 ? -11.086 -3.324 -3.812 1 98.69 249 VAL B O 1
ATOM 4109 N N . THR B 1 250 ? -8.961 -3.518 -3.121 1 98.69 250 THR B N 1
ATOM 4110 C CA . THR B 1 250 ? -9.328 -3.447 -1.713 1 98.69 250 THR B CA 1
ATOM 4111 C C . THR B 1 250 ? -9.883 -2.07 -1.366 1 98.69 250 THR B C 1
ATOM 4113 O O . THR B 1 250 ? -10.766 -1.946 -0.513 1 98.69 250 THR B O 1
ATOM 4116 N N . ASP B 1 251 ? -9.352 -0.994 -2.037 1 97.5 251 ASP B N 1
ATOM 4117 C CA . ASP B 1 251 ? -9.922 0.335 -1.841 1 97.5 251 ASP B CA 1
ATOM 4118 C C . ASP B 1 251 ? -11.375 0.382 -2.307 1 97.5 251 ASP B C 1
ATOM 4120 O O . ASP B 1 251 ? -12.227 0.982 -1.646 1 97.5 251 ASP B O 1
ATOM 4124 N N . LEU B 1 252 ? -11.625 -0.208 -3.406 1 97.88 252 LEU B N 1
ATOM 4125 C CA . LEU B 1 252 ? -12.992 -0.235 -3.932 1 97.88 252 LEU B CA 1
ATOM 4126 C C . LEU B 1 252 ? -13.922 -0.992 -2.99 1 97.88 252 LEU B C 1
ATOM 4128 O O . LEU B 1 252 ? -15.055 -0.573 -2.766 1 97.88 252 LEU B O 1
ATOM 4132 N N . LEU B 1 253 ? -13.438 -2.127 -2.477 1 98.44 253 LEU B N 1
ATOM 4133 C CA . LEU B 1 253 ? -14.219 -2.869 -1.493 1 98.44 253 LEU B CA 1
ATOM 4134 C C . LEU B 1 253 ? -14.5 -2.012 -0.265 1 98.44 253 LEU B C 1
ATOM 4136 O O . LEU B 1 253 ? -15.633 -1.98 0.228 1 98.44 253 LEU B O 1
ATOM 4140 N N . TYR B 1 254 ? -13.516 -1.326 0.183 1 97.31 254 TYR B N 1
ATOM 4141 C CA . TYR B 1 254 ? -13.633 -0.431 1.328 1 97.31 254 TYR B CA 1
ATOM 4142 C C . TYR B 1 254 ? -14.672 0.654 1.066 1 97.31 254 TYR B C 1
ATOM 4144 O O . TYR B 1 254 ? -15.555 0.888 1.893 1 97.31 254 TYR B O 1
ATOM 4152 N N . TYR B 1 255 ? -14.555 1.269 -0.115 1 95.5 255 TYR B N 1
ATOM 4153 C CA . TYR B 1 255 ? -15.5 2.322 -0.468 1 95.5 255 TYR B CA 1
ATOM 4154 C C . TYR B 1 255 ? -16.922 1.774 -0.557 1 95.5 255 TYR B C 1
ATOM 4156 O O . TYR B 1 255 ? -17.875 2.424 -0.118 1 95.5 255 TYR B O 1
ATOM 4164 N N . GLY B 1 256 ? -17.062 0.625 -1.123 1 96.19 256 GLY B N 1
ATOM 4165 C CA . GLY B 1 256 ? -18.375 0.001 -1.224 1 96.19 256 GLY B CA 1
ATOM 4166 C C . GLY B 1 256 ? -19.016 -0.272 0.126 1 96.19 256 GLY B C 1
ATOM 4167 O O . GLY B 1 256 ? -20.188 0.029 0.337 1 96.19 256 GLY B O 1
ATOM 4168 N N . VAL B 1 257 ? -18.234 -0.812 1.062 1 96.25 257 VAL B N 1
ATOM 4169 C CA . VAL B 1 257 ? -18.734 -1.095 2.408 1 96.25 257 VAL B CA 1
ATOM 4170 C C . VAL B 1 257 ? -19.078 0.213 3.117 1 96.25 257 VAL B C 1
ATOM 4172 O O . VAL B 1 257 ? -20.125 0.317 3.764 1 96.25 257 VAL B O 1
ATOM 4175 N N . ALA B 1 258 ? -18.203 1.208 2.994 1 94.19 258 ALA B N 1
ATOM 4176 C CA . ALA B 1 258 ? -18.406 2.512 3.617 1 94.19 258 ALA B CA 1
ATOM 4177 C C . ALA B 1 258 ? -19.672 3.18 3.084 1 94.19 258 ALA B C 1
ATOM 4179 O O . ALA B 1 258 ? -20.406 3.822 3.838 1 94.19 258 ALA B O 1
ATOM 4180 N N . GLN B 1 259 ? -19.875 3.018 1.8 1 92.44 259 GLN B N 1
ATOM 4181 C CA . GLN B 1 259 ? -21.047 3.625 1.161 1 92.44 259 GLN B CA 1
ATOM 4182 C C . GLN B 1 259 ? -22.344 3.006 1.676 1 92.44 259 GLN B C 1
ATOM 4184 O O . GLN B 1 259 ? -23.344 3.705 1.851 1 92.44 259 GLN B O 1
ATOM 4189 N N . ARG B 1 260 ? -22.281 1.764 1.921 1 91.06 260 ARG B N 1
ATOM 4190 C CA . ARG B 1 260 ? -23.453 1.055 2.412 1 91.06 260 ARG B CA 1
ATOM 4191 C C . ARG B 1 260 ? -23.828 1.509 3.822 1 91.06 260 ARG B C 1
ATOM 4193 O O . ARG B 1 260 ? -24.984 1.464 4.215 1 91.06 260 ARG B O 1
ATOM 4200 N N . GLN B 1 261 ? -22.859 1.951 4.539 1 89.69 261 GLN B N 1
ATOM 4201 C CA . GLN B 1 261 ? -23.062 2.447 5.898 1 89.69 261 GLN B CA 1
ATOM 4202 C C . GLN B 1 261 ? -22.594 3.895 6.027 1 89.69 261 GLN B C 1
ATOM 4204 O O . GLN B 1 261 ? -21.875 4.242 6.969 1 89.69 261 GLN B O 1
ATOM 4209 N N . PHE B 1 262 ? -23.078 4.641 5.113 1 87.69 262 PHE B N 1
ATOM 4210 C CA . PHE B 1 262 ? -22.516 5.969 4.883 1 87.69 262 PHE B CA 1
ATOM 4211 C C . PHE B 1 262 ? -22.594 6.816 6.148 1 87.69 262 PHE B C 1
ATOM 4213 O O . PHE B 1 262 ? -21.578 7.371 6.586 1 87.69 262 PHE B O 1
ATOM 4220 N N . HIS B 1 263 ? -23.766 6.902 6.766 1 85.12 263 HIS B N 1
ATOM 4221 C CA . HIS B 1 263 ? -23.922 7.766 7.93 1 85.12 263 HIS B CA 1
ATOM 4222 C C . HIS B 1 263 ? -23.094 7.27 9.109 1 85.12 263 HIS B C 1
ATOM 4224 O O . HIS B 1 263 ? -22.422 8.062 9.773 1 85.12 263 HIS B O 1
ATOM 4230 N N . ALA B 1 264 ? -23.109 6 9.289 1 89.06 264 ALA B N 1
ATOM 4231 C CA . ALA B 1 264 ? -22.297 5.422 10.344 1 89.06 264 ALA B CA 1
ATOM 4232 C C . ALA B 1 264 ? -20.812 5.633 10.062 1 89.06 264 ALA B C 1
ATOM 4234 O O . ALA B 1 264 ? -20.031 5.922 10.977 1 89.06 264 ALA B O 1
ATOM 4235 N N . THR B 1 265 ? -20.391 5.453 8.859 1 89.62 265 THR B N 1
ATOM 4236 C CA . THR B 1 265 ? -19 5.637 8.438 1 89.62 265 THR B CA 1
ATOM 4237 C C . THR B 1 265 ? -18.516 7.047 8.773 1 89.62 265 THR B C 1
ATOM 4239 O O . THR B 1 265 ? -17.438 7.219 9.328 1 89.62 265 THR B O 1
ATOM 4242 N N . LYS B 1 266 ? -19.297 7.973 8.477 1 83.88 266 LYS B N 1
ATOM 4243 C CA . LYS B 1 266 ? -18.938 9.359 8.75 1 83.88 266 LYS B CA 1
ATOM 4244 C C . LYS B 1 266 ? -18.719 9.586 10.242 1 83.88 266 LYS B C 1
ATOM 4246 O O . LYS B 1 266 ? -17.75 10.219 10.648 1 83.88 266 LYS B O 1
ATOM 4251 N N . GLU B 1 267 ? -19.625 9.078 10.953 1 84.69 267 GLU B N 1
ATOM 4252 C CA . GLU B 1 267 ? -19.547 9.227 12.406 1 84.69 267 GLU B CA 1
ATOM 4253 C C . GLU B 1 267 ? -18.297 8.562 12.953 1 84.69 267 GLU B C 1
ATOM 4255 O O . GLU B 1 267 ? -17.609 9.125 13.812 1 84.69 267 GLU B O 1
ATOM 4260 N N . HIS B 1 268 ? -18.031 7.398 12.5 1 89.75 268 HIS B N 1
ATOM 4261 C CA . HIS B 1 268 ? -16.875 6.648 12.984 1 89.75 268 HIS B CA 1
ATOM 4262 C C . HIS B 1 268 ? -15.578 7.344 12.609 1 89.75 268 HIS B C 1
ATOM 4264 O O . HIS B 1 268 ? -14.633 7.371 13.398 1 89.75 268 HIS B O 1
ATOM 4270 N N . LEU B 1 269 ? -15.523 7.867 11.422 1 87.25 269 LEU B N 1
ATOM 4271 C CA . LEU B 1 269 ? -14.32 8.562 10.977 1 87.25 269 LEU B CA 1
ATOM 4272 C C . LEU B 1 269 ? -14.062 9.797 11.828 1 87.25 269 LEU B C 1
ATOM 4274 O O . LEU B 1 269 ? -12.914 10.078 12.195 1 87.25 269 LEU B O 1
ATOM 4278 N N . VAL B 1 270 ? -15.094 10.477 12.133 1 80.75 270 VAL B N 1
ATOM 4279 C CA . VAL B 1 270 ? -14.977 11.664 12.977 1 80.75 270 VAL B CA 1
ATOM 4280 C C . VAL B 1 270 ? -14.484 11.266 14.367 1 80.75 270 VAL B C 1
ATOM 4282 O O . VAL B 1 270 ? -13.594 11.914 14.922 1 80.75 270 VAL B O 1
ATOM 4285 N N . LYS B 1 271 ? -15.055 10.219 14.867 1 84.81 271 LYS B N 1
ATOM 4286 C CA . LYS B 1 271 ? -14.695 9.742 16.203 1 84.81 271 LYS B CA 1
ATOM 4287 C C . LYS B 1 271 ? -13.219 9.359 16.266 1 84.81 271 LYS B C 1
ATOM 4289 O O . LYS B 1 271 ? -12.523 9.75 17.203 1 84.81 271 LYS B O 1
ATOM 4294 N N . THR B 1 272 ? -12.75 8.648 15.297 1 86.62 272 THR B N 1
ATOM 4295 C CA . THR B 1 272 ? -11.367 8.188 15.305 1 86.62 272 THR B CA 1
ATOM 4296 C C . THR B 1 272 ? -10.414 9.359 15.086 1 86.62 272 THR B C 1
ATOM 4298 O O . THR B 1 272 ? -9.336 9.406 15.688 1 86.62 272 THR B O 1
ATOM 4301 N N . ARG B 1 273 ? -10.781 10.258 14.289 1 82 273 ARG B N 1
ATOM 4302 C CA . ARG B 1 273 ? -9.945 11.438 14.055 1 82 273 ARG B CA 1
ATOM 4303 C C . ARG B 1 273 ? -9.805 12.266 15.32 1 82 273 ARG B C 1
ATOM 4305 O O . ARG B 1 273 ? -8.727 12.773 15.617 1 82 273 ARG B O 1
ATOM 4312 N N . LYS B 1 274 ? -10.859 12.367 16.016 1 76.62 274 LYS B N 1
ATOM 4313 C CA . LYS B 1 274 ? -10.844 13.125 17.266 1 76.62 274 LYS B CA 1
ATOM 4314 C C . LYS B 1 274 ? -9.898 12.5 18.281 1 76.62 274 LYS B C 1
ATOM 4316 O O . LYS B 1 274 ? -9.133 13.203 18.953 1 76.62 274 LYS B O 1
ATOM 4321 N N . MET B 1 275 ? -9.961 11.211 18.375 1 80.5 275 MET B N 1
ATOM 4322 C CA . MET B 1 275 ? -9.086 10.508 19.312 1 80.5 275 MET B CA 1
ATOM 4323 C C . MET B 1 275 ? -7.621 10.695 18.938 1 80.5 275 MET B C 1
ATOM 4325 O O . MET B 1 275 ? -6.781 10.969 19.797 1 80.5 275 MET B O 1
ATOM 4329 N N . ILE B 1 276 ? -7.293 10.633 17.688 1 79.69 276 ILE B N 1
ATOM 4330 C CA . ILE B 1 276 ? -5.922 10.742 17.203 1 79.69 276 ILE B CA 1
ATOM 4331 C C . ILE B 1 276 ? -5.41 12.164 17.406 1 79.69 276 ILE B C 1
ATOM 4333 O O . ILE B 1 276 ? -4.281 12.367 17.859 1 79.69 276 ILE B O 1
ATOM 4337 N N . ARG B 1 277 ? -6.23 13.125 17.156 1 73.81 277 ARG B N 1
ATOM 4338 C CA . ARG B 1 277 ? -5.848 14.531 17.281 1 73.81 277 ARG B CA 1
ATOM 4339 C C . ARG B 1 277 ? -5.594 14.906 18.734 1 73.81 277 ARG B C 1
ATOM 4341 O O . ARG B 1 277 ? -4.746 15.75 19.031 1 73.81 277 ARG B O 1
ATOM 4348 N N . LYS B 1 278 ? -6.352 14.266 19.531 1 71.56 278 LYS B N 1
ATOM 4349 C CA . LYS B 1 278 ? -6.188 14.547 20.953 1 71.56 278 LYS B CA 1
ATOM 4350 C C . LYS B 1 278 ? -4.832 14.062 21.453 1 71.56 278 LYS B C 1
ATOM 4352 O O . LYS B 1 278 ? -4.262 14.648 22.375 1 71.56 278 LYS B O 1
ATOM 4357 N N . ILE B 1 279 ? -4.297 13.109 20.781 1 73.88 279 ILE B N 1
ATOM 4358 C CA . ILE B 1 279 ? -3.094 12.469 21.297 1 73.88 279 ILE B CA 1
ATOM 4359 C C . ILE B 1 279 ? -1.881 12.914 20.484 1 73.88 279 ILE B C 1
ATOM 4361 O O . ILE B 1 279 ? -0.784 13.07 21.016 1 73.88 279 ILE B O 1
ATOM 4365 N N . ASP B 1 280 ? -2.008 13.133 19.172 1 77.25 280 ASP B N 1
ATOM 4366 C CA . ASP B 1 280 ? -0.868 13.336 18.281 1 77.25 280 ASP B CA 1
ATOM 4367 C C . ASP B 1 280 ? -1.215 14.32 17.172 1 77.25 280 ASP B C 1
ATOM 4369 O O . ASP B 1 280 ? -2.316 14.273 16.609 1 77.25 280 ASP B O 1
#

Secondary structure (DSSP, 8-state):
--HHHHHHHHGGGS-HHHHHHHHHHHH-HHHHHHS-HHHHHHHHTS-HHHHHHHHHHTT-SSHHHHHHHHHH----S--HHHHHH--TT--HHHHHHHHHHHHHHHHHHHHHH--HHHHHHHHHHHHH-SSEEEE--THHHHHHHHHHHHHHHTT---B--SSHHHHHHHHTT--TT-EEEEE-SSS--HHHHHHHHHHHHTT-EEEEEEES-TTSHHHHH-SEEEEE----S---SS-HHHHHHHHHHHHHHHHHHHHHTHHHHHHHHHHHHHHHHHH-/--HHHHHHHHGGGS-HHHHHHHHHHHH-HHHHHHS-HHHHHHHHTS-HHHHHHHHHHTT-SSHHHHHHHHHH----S--HHHHHH--TT--HHHHHHHHHHHHHHHHHHHHHH--HHHHHHHHHHHHH-SSEEEE--THHHHHHHHHHHHHHHTT---B--SSHHHHHHHHTT--TT-EEEEE-SSS--HHHHHHHHHHHHTT-EEEEEEES-TTSHHHHH-SEEEEE----S---SS-HHHHHHHHHHHHHHHHHHHHHTHHHHHHHHHHHHHHHHHH-

Sequence (560 aa):
MSCITKIKSALESMTATEQMIGRYILEHRHEVLEMNTLELGWASGTSGAAWTRFAKKMGYKGLPALKLDLAQDRTDEEMPEVDLFLDPRDTLGALLHKTQTILEQNLRRTYELIDEAVLAQAIDMMASAHRLFLCGIGGSGIVCMDLVHKLTRINRPVTYDRDTHVLMAQMAHCMPGDVVLVVSYSGNTHTVNQMAYLAKEQGAKIIAITGHNLKAPLASLADVCLFIPRDEKEIRLGSVTSRDGSLIVTDLLYYGVAQRQFHATKEHLVKTRKMIRKIDMSCITKIKSALESMTATEQMIGRYILEHRHEVLEMNTLELGWASGTSGAAWTRFAKKMGYKGLPALKLDLAQDRTDEEMPEVDLFLDPRDTLGALLHKTQTILEQNLRRTYELIDEAVLAQAIDMMASAHRLFLCGIGGSGIVCMDLVHKLTRINRPVTYDRDTHVLMAQMAHCMPGDVVLVVSYSGNTHTVNQMAYLAKEQGAKIIAITGHNLKAPLASLADVCLFIPRDEKEIRLGSVTSRDGSLIVTDLLYYGVAQRQFHATKEHLVKTRKMIRKID

Solvent-accessible surface area (backbone atoms only — not comparable to full-atom values): 29304 Å² total; per-residue (Å²): 127,41,44,56,56,51,43,64,72,44,41,85,79,43,52,73,69,50,32,45,50,48,49,41,43,74,75,34,46,70,55,55,65,69,44,51,57,62,55,47,8,62,74,58,73,60,38,34,67,55,49,38,52,46,21,39,73,74,69,26,94,22,47,69,53,39,41,50,40,37,64,62,27,54,70,56,80,67,56,60,34,43,53,70,67,58,49,72,82,55,48,71,66,53,50,51,52,51,52,51,52,50,48,53,50,44,54,54,47,23,60,70,52,58,48,69,69,59,50,50,51,51,24,50,49,61,64,67,29,74,44,38,35,48,45,37,62,72,68,33,27,46,47,46,53,48,50,49,57,41,34,53,43,46,72,40,79,67,48,72,50,87,50,61,69,61,34,47,62,60,45,70,67,43,33,70,54,22,31,35,42,36,38,35,59,76,27,65,50,48,66,60,45,51,52,52,50,53,24,40,74,42,44,22,43,32,39,29,40,25,29,66,44,81,80,24,60,37,51,69,66,29,77,40,74,46,44,25,68,66,64,59,74,45,40,69,70,63,47,56,64,57,40,50,34,50,41,52,52,52,48,49,41,49,51,47,38,38,43,75,38,40,71,60,28,52,52,32,41,40,51,51,50,51,57,44,57,74,75,74,126,42,44,56,56,51,42,63,74,43,40,87,78,43,53,74,70,48,33,43,50,47,50,40,44,73,74,34,47,71,54,54,66,68,44,50,57,61,53,47,7,61,75,56,74,60,38,34,66,55,49,38,53,46,21,39,72,74,68,25,94,24,48,68,52,39,39,51,42,38,64,61,27,54,71,58,81,66,56,63,32,44,54,69,68,58,47,72,81,56,48,71,68,54,49,51,51,52,51,50,53,51,50,53,51,44,54,53,45,25,60,70,52,57,48,69,68,58,51,50,50,51,25,51,49,63,65,67,31,75,44,38,35,49,45,37,61,72,70,33,26,47,48,45,51,47,50,48,58,43,34,52,43,45,72,40,77,66,47,72,50,88,51,61,68,58,32,47,63,60,46,69,66,42,31,72,54,23,30,36,42,35,37,36,58,77,25,65,52,47,67,60,45,50,54,52,50,53,24,40,75,42,45,21,44,32,38,27,40,26,30,65,42,80,80,23,60,36,50,69,67,27,76,41,75,47,46,27,67,69,63,60,74,45,40,66,73,64,48,56,65,58,42,50,33,50,42,51,51,53,48,50,41,49,51,48,38,39,42,76,37,41,71,60,28,53,53,31,41,38,53,49,48,51,57,45,56,73,73,75

Foldseek 3Di:
DFLLVLLVVCLVVDDPLLNLLSVCCVVPVVCLLVDDLQRSCVVSVHGSVSQQVSCVVSPAPGSVRSNVSSVVSCVVPCLVLLCVLDPVVDDPVRNVVSVVVVQVVQVVQLVVQDDPVLLLVLLVLLLQAPAEEEEDADLQVVLVVVLCVLCVLLVRHYDDDRPLVVSLVVLLPAAARHEYEYEDAALADDSRLVSLQNSVVRHYAYEYEYAPDCPRSNNVSHPGYRHGHDPPCDSVPPCVSSSVSSNVSSVSSSVSSCVVVVVSSVVSNVVVVVVVVVPD/DFLLVLLVVCLVVDDPLLNLLSVCCNVPVVCLLVDALQRSCVVSVHGSVSQQVSCVVSPHPGSVRSNVSSVVSCVVPCLVLLCVLDPVVDDPVRNVVSVVVVQVVQVVQLVVQDDPVLLLVLLVLLLQAPAEEEEDADLQVVLVVVLCVLCVLLPRHYDDDRPLVVSLVVLLPAAARHEYEYEDAALADPSRLVSLQNSVVRHYAYEYEYAPDCPRSNNVSHPGYRHGHDPCCDSVPPCVSSSVSSNVSSVSSSVSSCVVVVVSSVVSNVVVVVVVVVPD

Organism: NCBI:txid592010

Nearest PDB structures (foldseek):
  4ivn-assembly1_A  TM=7.280E-01  e=7.715E-16  Vibrio vulnificus YJ016
  7en7-assembly1_A  TM=9.619E-01  e=2.159E-12  Escherichia coli K-12
  7en6-assembly1_A  TM=9.709E-01  e=1.119E-11  Escherichia coli
  7en6-assembly1_C  TM=9.679E-01  e=2.674E-11  Escherichia coli
  7en6-assembly1_D  TM=9.361E-01  e=4.779E-11  Escherichia coli

pLDDT: mean 87.87, std 12.52, range [41.09, 98.88]